Protein 4HZD (pdb70)

Organism: Brucella abortus (strain S19) (NCBI:txid430066)

Secondary structure (DSSP, 8-state):
--GGG--HHHHHHHHHHHHHHHHSGGGHHHHIIIIIT-SSHHHHHHHHHHHHH-BTTB-HHHHHHHHHHHHHH-TTHHHHHHHHHHHHHHH-TT---THHHHHT-HHHHHHHHHHHHHHHHHTT-HHHHHHHHHHHHHHT-EEE-TT-EE-SS-EE-S-TTEEE-TT-EE-SS-EE-TT-EEE--SS-SSS-S-EEPTT-EE-TT-EEESS-EE-TT-EE-TT-EE-S-B-TTEEEETTTTEEEEE----/--HHHHHHHHHHHHHHHH-GGGHHHHIIIIIT-SSHHHHHHHHHHHHH-BTTB-HHHHHHHHHHHHHH-TTHHHHHHHHHHHHHHH-TT---THHHHHH-HHHHHHHHHHHHHHHHHHT-HHHHHHHHHHHHHHT-EEE-TT-EE-SS-EE-S-TTEEE-TT-EE-SS-EE-TT-EEE--SS-SSS-S-EE-TT-EE-TT-EEESS-EE-TT-EE-TT-EE-S-B-TTEEEETTTTEEEEE----

Nearest PDB structures (foldseek):
  4hzd-assembly1_A  TM=1.004E+00  e=2.100E-47  Brucella abortus S19
  1t3d-assembly1_A  TM=9.711E-01  e=1.359E-30  Escherichia coli
  4h7o-assembly1_A  TM=9.841E-01  e=4.444E-30  Vibrio cholerae O1 biovar El Tor str. N16961
  1ssm-assembly1_E  TM=9.783E-01  e=5.264E-30  Haemophilus influenzae
  6wye-assembly1_A-3  TM=9.735E-01  e=5.029E-29  Neisseria gonorrhoeae

CATH classification: 1.10.3130.10 (+1 more: 2.160.10.10)

Solvent-accessible surface area: 21346 Å² total; per-residue (Å²): 147,50,168,140,62,118,22,85,18,21,104,34,0,71,63,40,0,71,113,24,19,170,132,64,97,130,73,11,61,63,2,91,9,4,0,20,59,18,106,28,0,17,61,0,1,2,4,34,0,0,66,66,0,19,70,134,107,32,41,15,17,27,0,29,18,7,0,61,58,4,40,148,58,26,94,103,5,30,117,24,0,46,38,0,0,62,4,7,96,97,79,14,137,76,83,93,80,28,1,7,0,0,1,98,32,48,2,5,0,1,1,0,1,8,34,0,2,35,22,0,38,122,109,57,104,95,120,37,0,97,54,0,37,69,39,7,42,72,54,0,66,0,49,8,35,0,21,0,127,23,15,24,1,1,12,8,22,110,0,66,36,2,62,3,12,56,31,0,28,3,56,54,71,0,12,0,32,66,22,0,30,0,6,31,65,82,175,65,105,46,79,64,14,0,31,0,68,72,21,2,65,0,11,28,21,0,80,0,39,6,79,22,67,0,3,85,11,0,56,3,32,74,36,0,32,1,87,152,68,7,68,120,44,19,24,4,27,34,113,61,20,149,100,111,30,160,24,48,68,153,170,35,83,19,18,98,38,0,62,61,37,0,80,103,22,22,186,120,61,100,130,75,12,60,59,2,96,10,4,0,15,62,20,103,27,0,17,66,0,0,1,4,37,4,1,64,69,1,20,70,134,106,32,41,16,18,26,3,30,14,6,2,57,57,4,40,143,61,46,98,107,9,35,107,22,0,49,43,0,0,62,6,7,95,99,80,15,135,77,92,94,82,33,0,7,1,1,1,99,30,46,3,4,0,0,1,0,2,8,35,2,2,31,23,0,60,129,104,63,104,111,115,35,0,78,55,3,36,68,39,6,40,70,57,0,64,0,48,8,38,0,17,0,114,24,15,24,1,1,12,8,23,115,0,68,37,3,63,4,11,58,27,0,29,2,58,51,73,0,13,1,42,67,23,0,31,0,6,29,85,68,108,44,109,45,83,57,14,0,25,0,63,81,23,2,70,0,10,24,20,0,79,0,40,5,82,24,75,0,3,99,8,0,64,3,34,72,37,0,30,1,92,104,61,3,66,120,41,18,26,1,23,33,114,68,4,130,88,113,30,157,27,40,72,153

B-factor: mean 29.38, std 9.87, range [12.61, 96.13]

Foldseek 3Di:
DPPVVDDVLLVQLLVVLVVVCVVPVVCVVVSCVQRVVDPDLLLSLLQLLLCLLADPVAGSVNSSVLSVVLCVVPVCVNVQLVLLLVLCCVPPPVDPGSNCLSHPQLQSSLVVLLSSLLVCVVVVNNVVSVSSLVSSCVRSVARARSQEAAEGSEAEASAHPHAHDNQEYAYENEYEYHLEYQEEPPPDDDRWGEYEDHQEYEAANEYAYTDEYAAANEYEYHNEDHDHHHHHFFYWYDDDTDTPGGHDGD/DLVLLVQLQVVLVVVCVVPVVCVVVSCVQRVVDPDPQLSLQQLLLCLLADPVHGSVNSSVLSVVLCVVCVCVVVLLVLQLVLCCVPDPPDNGSNCLSHPQLQSSLVVLLVSLLVCVVVVVPVVSVSSLVSSCVRSVARARSQEAAEGSEAEASAHNEHHDNQEYAYYNEYEYHLEYQEADPVDDPNFGEYEDAQEYEAANEYAYTDAYEEHNEYEYHNEDEDHHHYHQFYWYDDDTDTPGGHDGD

InterPro domains:
  IPR001451 Hexapeptide repeat [PF00132] (203-237)
  IPR005881 Serine O-acetyltransferase [TIGR01172] (92-252)
  IPR010493 Serine acetyltransferase, N-terminal [PF06426] (19-123)
  IPR010493 Serine acetyltransferase, N-terminal [SM00971] (19-123)
  IPR011004 Trimeric LpxA-like superfamily [SSF51161] (17-270)
  IPR018357 Hexapeptide transferase, conserved site [PS00101] (212-240)
  IPR042122 Serine acetyltransferase, N-terminal domain superfamily [G3DSA:1.10.3130.10] (1-152)
  IPR045304 Serine acetyltransferase, LbH domain [cd03354] (150-250)
  IPR053376 Serine acetyltransferase [NF041874] (91-255)

Structure (mmCIF, N/CA/C/O backbone):
data_4HZD
#
_entry.id   4HZD
#
_cell.length_a   104.347
_cell.length_b   104.347
_cell.length_c   105.675
_cell.angle_alpha   90.000
_cell.angle_beta   90.000
_cell.angle_gamma   120.000
#
_symmetry.space_group_name_H-M   'H 3'
#
loop_
_entity.id
_entity.type
_entity.pdbx_description
1 polymer 'CysE, serine acetyltransferase'
2 non-polymer 'COENZYME A'
3 non-polymer 'MAGNESIUM ION'
4 non-polymer 'POLYETHYLENE GLYCOL (N=34)'
5 water water
#
loop_
_atom_site.group_PDB
_atom_site.id
_atom_site.type_symbol
_atom_site.label_atom_id
_atom_site.label_alt_id
_atom_site.label_comp_id
_atom_site.label_asym_id
_atom_site.label_entity_id
_atom_site.label_seq_id
_atom_site.pdbx_PDB_ins_code
_atom_site.Cartn_x
_atom_site.Cartn_y
_atom_site.Cartn_z
_atom_site.occupancy
_atom_site.B_iso_or_equiv
_atom_site.auth_seq_id
_atom_site.auth_comp_id
_atom_site.auth_asym_id
_atom_site.auth_atom_id
_atom_site.pdbx_PDB_model_num
ATOM 1 N N . ALA A 1 11 ? -18.661 38.304 14.441 1.00 53.76 11 ALA A N 1
ATOM 2 C CA . ALA A 1 11 ? -19.213 38.807 13.146 1.00 49.48 11 ALA A CA 1
ATOM 3 C C . ALA A 1 11 ? -18.164 39.525 12.281 1.00 47.47 11 ALA A C 1
ATOM 4 O O . ALA A 1 11 ? -18.523 40.355 11.448 1.00 49.81 11 ALA A O 1
ATOM 6 N N . GLY A 1 12 ? -16.881 39.222 12.495 1.00 44.28 12 GLY A N 1
ATOM 7 C CA . GLY A 1 12 ? -15.850 39.427 11.470 1.00 43.24 12 GLY A CA 1
ATOM 8 C C . GLY A 1 12 ? -16.029 38.351 10.407 1.00 41.34 12 GLY A C 1
ATOM 9 O O . GLY A 1 12 ? -16.700 37.343 10.659 1.00 43.39 12 GLY A O 1
ATOM 10 N N . LEU A 1 13 ? -15.435 38.539 9.228 1.00 40.63 13 LEU A N 1
ATOM 11 C CA . LEU A 1 13 ? -15.686 37.640 8.079 1.00 37.96 13 LEU A CA 1
ATOM 12 C C . LEU A 1 13 ? -15.242 36.210 8.324 1.00 39.14 13 LEU A C 1
ATOM 13 O O . LEU A 1 13 ? -15.861 35.274 7.826 1.00 38.07 13 LEU A O 1
ATOM 18 N N . ASP A 1 14 ? -14.201 36.046 9.127 1.00 39.21 14 ASP A N 1
ATOM 19 C CA . ASP A 1 14 ? -13.639 34.725 9.357 1.00 43.28 14 ASP A CA 1
ATOM 20 C C . ASP A 1 14 ? -14.430 33.910 10.385 1.00 40.94 14 ASP A C 1
ATOM 21 O O . ASP A 1 14 ? -14.085 32.777 10.659 1.00 41.86 14 ASP A O 1
ATOM 26 N N . GLN A 1 15 ? -15.502 34.487 10.929 1.00 40.18 15 GLN A N 1
ATOM 27 C CA . GLN A 1 15 ? -16.485 33.712 11.700 1.00 39.48 15 GLN A CA 1
ATOM 28 C C . GLN A 1 15 ? -17.380 32.854 10.790 1.00 36.72 15 GLN A C 1
ATOM 29 O O . GLN A 1 15 ? -18.002 31.915 11.259 1.00 36.66 15 GLN A O 1
ATOM 31 N N . VAL A 1 16 ? -17.444 33.170 9.496 1.00 33.94 16 VAL A N 1
ATOM 32 C CA . VAL A 1 16 ? -18.152 32.319 8.531 1.00 33.80 16 VAL A CA 1
ATOM 33 C C . VAL A 1 16 ? -17.291 31.052 8.247 1.00 33.74 16 VAL A C 1
ATOM 34 O O . VAL A 1 16 ? -16.148 31.141 7.791 1.00 31.42 16 VAL A O 1
ATOM 38 N N . ASP A 1 17 ? -17.839 29.879 8.549 1.00 30.95 17 ASP A N 1
ATOM 39 C CA . ASP A 1 17 ? -17.105 28.619 8.428 1.00 28.15 17 ASP A CA 1
ATOM 40 C C . ASP A 1 17 ? -18.077 27.460 8.219 1.00 27.84 17 ASP A C 1
ATOM 41 O O . ASP A 1 17 ? -18.126 26.559 9.065 1.00 27.59 17 ASP A O 1
ATOM 46 N N . PRO A 1 18 ? -18.845 27.457 7.103 1.00 27.96 18 PRO A N 1
ATOM 47 C CA . PRO A 1 18 ? -19.840 26.393 6.964 1.00 28.35 18 PRO A CA 1
ATOM 48 C C . PRO A 1 18 ? -19.235 24.990 6.916 1.00 26.76 18 PRO A C 1
ATOM 49 O O . PRO A 1 18 ? -19.942 24.022 7.242 1.00 29.42 18 PRO A O 1
ATOM 53 N N . ILE A 1 19 ? -17.960 24.870 6.520 1.00 25.79 19 ILE A N 1
ATOM 54 C CA . ILE A 1 19 ? -17.319 23.548 6.430 1.00 25.32 19 ILE A CA 1
ATOM 55 C C . ILE A 1 19 ? -17.190 22.959 7.835 1.00 25.47 19 ILE A C 1
ATOM 56 O O . ILE A 1 19 ? -17.635 21.846 8.064 1.00 24.85 19 ILE A O 1
ATOM 61 N N . TRP A 1 20 ? -16.625 23.720 8.776 1.00 25.43 20 TRP A N 1
ATOM 62 C CA . TRP A 1 20 ? -16.497 23.257 10.189 1.00 25.25 20 TRP A CA 1
ATOM 63 C C . TRP A 1 20 ? -17.821 22.994 10.852 1.00 25.64 20 TRP A C 1
ATOM 64 O O . TRP A 1 20 ? -17.984 22.010 11.603 1.00 26.63 20 TRP A O 1
ATOM 75 N N . HIS A 1 21 ? -18.788 23.882 10.632 1.00 27.18 21 HIS A N 1
ATOM 76 C CA . HIS A 1 21 ? -20.089 23.694 11.276 1.00 29.31 21 HIS A CA 1
ATOM 77 C C . HIS A 1 21 ? -20.794 22.478 10.761 1.00 26.69 21 HIS A C 1
ATOM 78 O O . HIS A 1 21 ? -21.389 21.741 11.553 1.00 26.51 21 HIS A O 1
ATOM 85 N N . SER A 1 22 ? -20.756 22.233 9.452 1.00 26.52 22 SER A N 1
ATOM 86 C CA . SER A 1 22 ? -21.368 20.994 8.935 1.00 25.53 22 SER A CA 1
ATOM 87 C C . SER A 1 22 ? -20.667 19.765 9.492 1.00 23.39 22 SER A C 1
ATOM 88 O O . SER A 1 22 ? -21.321 18.774 9.813 1.00 25.99 22 SER A O 1
ATOM 91 N N . ILE A 1 23 ? -19.335 19.810 9.566 1.00 23.12 23 ILE A N 1
ATOM 92 C CA . ILE A 1 23 ? -18.594 18.678 10.105 1.00 20.82 23 ILE A CA 1
ATOM 93 C C . ILE A 1 23 ? -18.991 18.412 11.572 1.00 21.11 23 ILE A C 1
ATOM 94 O O . ILE A 1 23 ? -19.201 17.280 11.934 1.00 22.94 23 ILE A O 1
ATOM 99 N N . ARG A 1 24 ? -19.116 19.451 12.387 1.00 21.41 24 ARG A N 1
ATOM 100 C CA . ARG A 1 24 ? -19.552 19.275 13.786 1.00 23.37 24 ARG A CA 1
ATOM 101 C C . ARG A 1 24 ? -20.959 18.623 13.877 1.00 23.34 24 ARG A C 1
ATOM 102 O O . ARG A 1 24 ? -21.177 17.705 14.671 1.00 21.33 24 ARG A O 1
ATOM 110 N N . ALA A 1 25 ? -21.897 19.105 13.060 1.00 23.94 25 ALA A N 1
ATOM 111 C CA . ALA A 1 25 ? -23.252 18.542 13.032 1.00 25.13 25 ALA A CA 1
ATOM 112 C C . ALA A 1 25 ? -23.268 17.066 12.580 1.00 25.83 25 ALA A C 1
ATOM 113 O O . ALA A 1 25 ? -23.961 16.202 13.167 1.00 27.87 25 ALA A O 1
ATOM 115 N N . GLU A 1 26 ? -22.531 16.785 11.512 1.00 27.99 26 GLU A N 1
ATOM 116 C CA . GLU A 1 26 ? -22.413 15.424 10.963 1.00 27.57 26 GLU A CA 1
ATOM 117 C C . GLU A 1 26 ? -21.787 14.470 11.992 1.00 28.15 26 GLU A C 1
ATOM 118 O O . GLU A 1 26 ? -22.187 13.301 12.088 1.00 27.59 26 GLU A O 1
ATOM 124 N N . ALA A 1 27 ? -20.803 14.953 12.761 1.00 25.69 27 ALA A N 1
ATOM 125 C CA . ALA A 1 27 ? -20.146 14.096 13.742 1.00 26.44 27 ALA A CA 1
ATOM 126 C C . ALA A 1 27 ? -21.080 13.790 14.896 1.00 26.34 27 ALA A C 1
ATOM 127 O O . ALA A 1 27 ? -21.106 12.671 15.404 1.00 25.53 27 ALA A O 1
ATOM 129 N N . GLU A 1 28 ? -21.867 14.777 15.309 1.00 29.17 28 GLU A N 1
ATOM 130 C CA . GLU A 1 28 ? -22.757 14.537 16.432 1.00 31.71 28 GLU A CA 1
ATOM 131 C C . GLU A 1 28 ? -23.885 13.574 16.060 1.00 32.85 28 GLU A C 1
ATOM 132 O O . GLU A 1 28 ? -24.259 12.718 16.850 1.00 29.96 28 GLU A O 1
ATOM 138 N N . GLU A 1 29 ? -24.426 13.749 14.854 1.00 32.23 29 GLU A N 1
ATOM 139 C CA . GLU A 1 29 ? -25.506 12.913 14.379 1.00 31.13 29 GLU A CA 1
ATOM 140 C C . GLU A 1 29 ? -25.042 11.461 14.237 1.00 30.59 29 GLU A C 1
ATOM 141 O O . GLU A 1 29 ? -25.786 10.527 14.568 1.00 27.43 29 GLU A O 1
ATOM 147 N N . ALA A 1 30 ? -23.793 11.298 13.785 1.00 27.36 30 ALA A N 1
ATOM 148 C CA . ALA A 1 30 ? -23.159 9.999 13.634 1.00 26.92 30 ALA A CA 1
ATOM 149 C C . ALA A 1 30 ? -23.052 9.287 14.966 1.00 24.97 30 ALA A C 1
ATOM 150 O O . ALA A 1 30 ? -23.241 8.072 15.038 1.00 24.09 30 ALA A O 1
ATOM 152 N N . THR A 1 31 ? -22.730 10.048 16.022 1.00 26.14 31 THR A N 1
ATOM 153 C CA . THR A 1 31 ? -22.548 9.473 17.365 1.00 25.73 31 THR A CA 1
ATOM 154 C C . THR A 1 31 ? -23.844 8.976 17.958 1.00 26.89 31 THR A C 1
ATOM 155 O O . THR A 1 31 ? -23.886 7.883 18.535 1.00 25.62 31 THR A O 1
ATOM 159 N N . ARG A 1 32 ? -24.904 9.769 17.805 1.00 28.19 32 ARG A N 1
ATOM 160 C CA . ARG A 1 32 ? -26.237 9.380 18.263 1.00 29.13 32 ARG A CA 1
ATOM 161 C C . ARG A 1 32 ? -26.671 8.082 17.624 1.00 30.26 32 ARG A C 1
ATOM 162 O O . ARG A 1 32 ? -27.207 7.201 18.286 1.00 30.42 32 ARG A O 1
ATOM 170 N N . ASN A 1 33 ? -26.444 7.991 16.315 1.00 30.91 33 ASN A N 1
ATOM 171 C CA . ASN A 1 33 ? -26.862 6.852 15.516 1.00 31.88 33 ASN A CA 1
ATOM 172 C C . ASN A 1 33 ? -25.997 5.600 15.788 1.00 31.80 33 ASN A C 1
ATOM 173 O O . ASN A 1 33 ? -26.478 4.468 15.677 1.00 29.55 33 ASN A O 1
ATOM 178 N N . ASP A 1 34 ? -24.730 5.795 16.171 1.00 27.45 34 ASP A N 1
ATOM 179 C CA . ASP A 1 34 ? -23.811 4.648 16.386 1.00 26.88 34 ASP A CA 1
ATOM 180 C C . ASP A 1 34 ? -22.892 4.989 17.585 1.00 24.85 34 ASP A C 1
ATOM 181 O O . ASP A 1 34 ? -21.718 5.353 17.390 1.00 25.91 34 ASP A O 1
ATOM 186 N N . PRO A 1 35 ? -23.423 4.919 18.833 1.00 25.83 35 PRO A N 1
ATOM 187 C CA . PRO A 1 35 ? -22.701 5.405 20.038 1.00 23.40 35 PRO A CA 1
ATOM 188 C C . PRO A 1 35 ? -21.354 4.776 20.319 1.00 23.65 35 PRO A C 1
ATOM 189 O O . PRO A 1 35 ? -20.528 5.420 20.944 1.00 22.45 35 PRO A O 1
ATOM 193 N N . VAL A 1 36 ? -21.122 3.522 19.906 1.00 24.40 36 VAL A N 1
ATOM 194 C CA . VAL A 1 36 ? -19.795 2.932 20.079 1.00 23.41 36 VAL A CA 1
ATOM 195 C C . VAL A 1 36 ? -18.658 3.744 19.406 1.00 24.54 36 VAL A C 1
ATOM 196 O O . VAL A 1 36 ? -17.500 3.643 19.810 1.00 21.27 36 VAL A O 1
ATOM 200 N N . LEU A 1 37 ? -19.004 4.520 18.371 1.00 24.11 37 LEU A N 1
ATOM 201 C CA . LEU A 1 37 ? -18.081 5.419 17.697 1.00 23.38 37 LEU A CA 1
ATOM 202 C C . LEU A 1 37 ? -17.883 6.758 18.427 1.00 23.44 37 LEU A C 1
ATOM 203 O O . LEU A 1 37 ? -17.169 7.650 17.937 1.00 22.20 37 LEU A O 1
ATOM 208 N N . GLY A 1 38 ? -18.442 6.879 19.632 1.00 22.88 38 GLY A N 1
ATOM 209 C CA . GLY A 1 38 ? -18.405 8.194 20.354 1.00 21.17 38 GLY A CA 1
ATOM 210 C C . GLY A 1 38 ? -17.019 8.603 20.760 1.00 22.43 38 GLY A C 1
ATOM 211 O O . GLY A 1 38 ? -16.682 9.772 20.640 1.00 24.67 38 GLY A O 1
ATOM 212 N N . ALA A 1 39 ? -16.188 7.648 21.211 1.00 21.19 39 ALA A N 1
ATOM 213 C CA . ALA A 1 39 ? -14.814 8.020 21.572 1.00 21.92 39 ALA A CA 1
ATOM 214 C C . ALA A 1 39 ? -14.090 8.580 20.362 1.00 22.87 39 ALA A C 1
ATOM 215 O O . ALA A 1 39 ? -13.427 9.617 20.449 1.00 25.26 39 ALA A O 1
ATOM 217 N N . PHE A 1 40 ? -14.214 7.893 19.221 1.00 21.97 40 PHE A N 1
ATOM 218 C CA . PHE A 1 40 ? -13.560 8.347 17.978 1.00 21.99 40 PHE A CA 1
ATOM 219 C C . PHE A 1 40 ? -14.010 9.736 17.534 1.00 20.29 40 PHE A C 1
ATOM 220 O O . PHE A 1 40 ? -13.210 10.635 17.268 1.00 19.80 40 PHE A O 1
ATOM 228 N N . LEU A 1 41 ? -15.309 9.909 17.453 1.00 19.74 41 LEU A N 1
ATOM 229 C CA . LEU A 1 41 ? -15.866 11.125 16.920 1.00 21.81 41 LEU A CA 1
ATOM 230 C C . LEU A 1 41 ? -15.780 12.299 17.873 1.00 19.65 41 LEU A C 1
ATOM 231 O O . LEU A 1 41 ? -15.647 13.432 17.416 1.00 20.30 41 LEU A O 1
ATOM 236 N N . TYR A 1 42 ? -15.842 12.060 19.192 1.00 19.56 42 TYR A N 1
ATOM 237 C CA . TYR A 1 42 ? -15.643 13.175 20.141 1.00 19.29 42 TYR A CA 1
ATOM 238 C C . TYR A 1 42 ? -14.196 13.599 20.238 1.00 18.45 42 TYR A C 1
ATOM 239 O O . TYR A 1 42 ? -13.892 14.787 20.251 1.00 19.11 42 TYR A O 1
ATOM 248 N N . ALA A 1 43 ? -13.289 12.611 20.292 1.00 19.70 43 ALA A N 1
ATOM 249 C CA . ALA A 1 43 ? -11.863 12.927 20.459 1.00 19.92 43 ALA A CA 1
ATOM 250 C C . ALA A 1 43 ? -11.314 13.554 19.187 1.00 20.64 43 ALA A C 1
ATOM 251 O O . ALA A 1 43 ? -10.366 14.373 19.234 1.00 21.25 43 ALA A O 1
ATOM 253 N N . THR A 1 44 ? -11.880 13.172 18.038 1.00 21.10 44 THR A N 1
ATOM 254 C CA . THR A 1 44 ? -11.341 13.744 16.812 1.00 22.40 44 THR A CA 1
ATOM 255 C C . THR A 1 44 ? -12.044 15.004 16.286 1.00 22.47 44 THR A C 1
ATOM 256 O O . THR A 1 44 ? -11.388 15.820 15.670 1.00 23.63 44 THR A O 1
ATOM 260 N N . ILE A 1 45 ? -13.353 15.134 16.516 1.00 21.16 45 ILE A N 1
ATOM 261 C CA . ILE A 1 45 ? -14.089 16.304 16.041 1.00 23.99 45 ILE A CA 1
ATOM 262 C C . ILE A 1 45 ? -14.693 17.096 17.215 1.00 23.78 45 ILE A C 1
ATOM 263 O O . ILE A 1 45 ? -14.396 18.270 17.385 1.00 22.54 45 ILE A O 1
ATOM 268 N N . LEU A 1 46 ? -15.590 16.457 17.975 1.00 23.65 46 LEU A N 1
ATOM 269 C CA . LEU A 1 46 ? -16.517 17.227 18.825 1.00 24.35 46 LEU A CA 1
ATOM 270 C C . LEU A 1 46 ? -15.836 17.942 20.008 1.00 23.98 46 LEU A C 1
ATOM 271 O O . LEU A 1 46 ? -16.241 19.028 20.371 1.00 24.67 46 LEU A O 1
ATOM 276 N N . ASN A 1 47 ? -14.784 17.359 20.569 1.00 22.48 47 ASN A N 1
ATOM 277 C CA . ASN A 1 47 ? -14.017 18.037 21.615 1.00 24.59 47 ASN A CA 1
ATOM 278 C C . ASN A 1 47 ? -13.037 19.089 21.068 1.00 25.73 47 ASN A C 1
ATOM 279 O O . ASN A 1 47 ? -12.408 19.778 21.863 1.00 26.33 47 ASN A O 1
ATOM 284 N N . GLN A 1 48 ? -12.851 19.167 19.745 1.00 21.19 48 GLN A N 1
ATOM 285 C CA . GLN A 1 48 ? -11.835 20.058 19.192 1.00 23.53 48 GLN A CA 1
ATOM 286 C C . GLN A 1 48 ? -12.443 21.447 19.051 1.00 21.73 48 GLN A C 1
ATOM 287 O O . GLN A 1 48 ? -13.617 21.578 18.695 1.00 20.50 48 GLN A O 1
ATOM 293 N N . PRO A 1 49 ? -11.668 22.489 19.346 1.00 25.10 49 PRO A N 1
ATOM 294 C CA . PRO A 1 49 ? -12.284 23.814 19.159 1.00 26.54 49 PRO A CA 1
ATOM 295 C C . PRO A 1 49 ? -12.138 24.363 17.731 1.00 28.76 49 PRO A C 1
ATOM 296 O O . PRO A 1 49 ? -12.582 25.490 17.476 1.00 28.68 49 PRO A O 1
ATOM 300 N N . SER A 1 50 ? -11.526 23.597 16.816 1.00 26.94 50 SER A N 1
ATOM 301 C CA . SER A 1 50 ? -11.355 24.092 15.442 1.00 26.94 50 SER A CA 1
ATOM 302 C C . SER A 1 50 ? -11.170 22.951 14.445 1.00 27.77 50 SER A C 1
ATOM 303 O O . SER A 1 50 ? -10.751 21.842 14.810 1.00 26.16 50 SER A O 1
ATOM 306 N N . LEU A 1 51 ? -11.496 23.220 13.184 1.00 25.09 51 LEU A N 1
ATOM 307 C CA . LEU A 1 51 ? -11.266 22.251 12.130 1.00 24.60 51 LEU A CA 1
ATOM 308 C C . LEU A 1 51 ? -9.783 21.932 12.022 1.00 25.08 51 LEU A C 1
ATOM 309 O O . LEU A 1 51 ? -9.421 20.774 11.871 1.00 24.90 51 LEU A O 1
ATOM 314 N N . GLU A 1 52 ? -8.920 22.951 12.146 1.00 24.20 52 GLU A N 1
ATOM 315 C CA . GLU A 1 52 ? -7.467 22.730 12.087 1.00 24.95 52 GLU A CA 1
ATOM 316 C C . GLU A 1 52 ? -7.012 21.708 13.114 1.00 24.84 52 GLU A C 1
ATOM 317 O O . GLU A 1 52 ? -6.223 20.798 12.812 1.00 24.19 52 GLU A O 1
ATOM 323 N N . GLU A 1 53 ? -7.509 21.858 14.330 1.00 24.87 53 GLU A N 1
A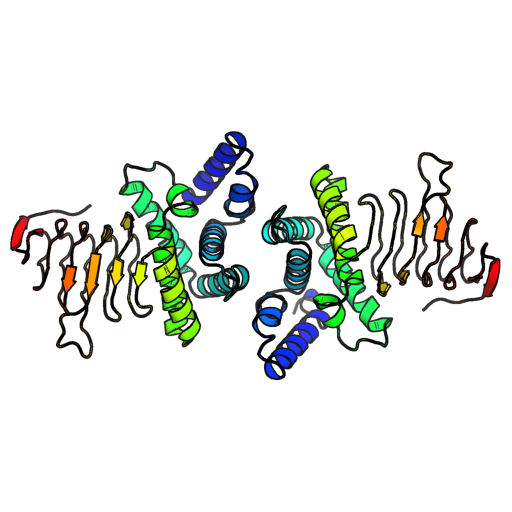TOM 324 C CA . GLU A 1 53 ? -7.169 20.933 15.407 1.00 26.34 53 GLU A CA 1
ATOM 325 C C . GLU A 1 53 ? -7.734 19.529 15.197 1.00 24.37 53 GLU A C 1
ATOM 326 O O . GLU A 1 53 ? -7.045 18.561 15.483 1.00 28.84 53 GLU A O 1
ATOM 332 N N . ALA A 1 54 ? -8.954 19.413 14.670 1.00 23.44 54 ALA A N 1
ATOM 333 C CA . ALA A 1 54 ? -9.482 18.092 14.291 1.00 21.70 54 ALA A CA 1
ATOM 334 C C . ALA A 1 54 ? -8.615 17.345 13.234 1.00 21.73 54 ALA A C 1
ATOM 335 O O . ALA A 1 54 ? -8.395 16.117 13.373 1.00 21.46 54 ALA A O 1
ATOM 337 N N . VAL A 1 55 ? -8.228 18.068 12.169 1.00 21.33 55 VAL A N 1
ATOM 338 C CA . VAL A 1 55 ? -7.427 17.536 11.028 1.00 22.33 55 VAL A CA 1
ATOM 339 C C . VAL A 1 55 ? -6.055 17.139 11.559 1.00 22.49 55 VAL A C 1
ATOM 340 O O . VAL A 1 55 ? -5.603 15.992 11.338 1.00 23.71 55 VAL A O 1
ATOM 344 N N . MET A 1 56 ? -5.417 18.037 12.298 1.00 21.58 56 MET A N 1
ATOM 345 C CA . MET A 1 56 ? -4.104 17.701 12.926 1.00 23.48 56 MET A CA 1
ATOM 346 C C . MET A 1 56 ? -4.186 16.486 13.823 1.00 22.25 56 MET A C 1
ATOM 347 O O . MET A 1 56 ? -3.302 15.610 13.758 1.00 21.05 56 MET A O 1
ATOM 352 N N . HIS A 1 57 ? -5.240 16.423 14.650 1.00 20.75 57 HIS A N 1
ATOM 353 C CA . HIS A 1 57 ? -5.448 15.280 15.517 1.00 21.62 57 HIS A CA 1
ATOM 354 C C . HIS A 1 57 ? -5.678 13.985 14.751 1.00 22.74 57 HIS A C 1
ATOM 355 O O . HIS A 1 57 ? -5.013 12.984 15.024 1.00 22.76 57 HIS A O 1
ATOM 362 N N . ARG A 1 58 ? -6.622 13.977 13.810 1.00 21.85 58 ARG A N 1
ATOM 363 C CA . ARG A 1 58 ? -6.832 12.788 12.968 1.00 20.48 58 ARG A CA 1
ATOM 364 C C . ARG A 1 58 ? -5.538 12.287 12.338 1.00 20.77 58 ARG A C 1
ATOM 365 O O . ARG A 1 58 ? -5.195 11.079 12.431 1.00 20.85 58 ARG A O 1
ATOM 373 N N . ILE A 1 59 ? -4.789 13.207 11.731 1.00 22.18 59 ILE A N 1
ATOM 374 C CA . ILE A 1 59 ? -3.618 12.811 10.987 1.00 22.81 59 ILE A CA 1
ATOM 375 C C . ILE A 1 59 ? -2.524 12.330 11.937 1.00 22.38 59 ILE A C 1
ATOM 376 O O . ILE A 1 59 ? -1.881 11.312 11.669 1.00 21.54 59 ILE A O 1
ATOM 381 N N . ALA A 1 60 ? -2.331 13.058 13.044 1.00 20.77 60 ALA A N 1
ATOM 382 C CA . ALA A 1 60 ? -1.388 12.646 14.064 1.00 21.42 60 ALA A CA 1
ATOM 383 C C . ALA A 1 60 ? -1.650 11.209 14.564 1.00 20.63 60 ALA A C 1
ATOM 384 O O . ALA A 1 60 ? -0.694 10.438 14.698 1.00 20.87 60 ALA A O 1
ATOM 386 N N . GLU A 1 61 ? -2.921 10.858 14.777 1.00 20.04 61 GLU A N 1
ATOM 387 C CA . GLU A 1 61 ? -3.326 9.534 15.288 1.00 21.18 61 GLU A CA 1
ATOM 388 C C . GLU A 1 61 ? -3.078 8.452 14.253 1.00 20.99 61 GLU A C 1
ATOM 389 O O . GLU A 1 61 ? -2.689 7.340 14.602 1.00 20.95 61 GLU A O 1
ATOM 395 N N . ARG A 1 62 ? -3.306 8.768 12.979 1.00 20.42 62 ARG A N 1
ATOM 396 C CA . ARG A 1 62 ? -3.028 7.795 11.920 1.00 20.33 62 ARG A CA 1
ATOM 397 C C . ARG A 1 62 ? -1.523 7.521 11.784 1.00 21.30 62 ARG A C 1
ATOM 398 O O . ARG A 1 62 ? -1.104 6.374 11.615 1.00 22.23 62 ARG A O 1
ATOM 406 N N . LEU A 1 63 ? -0.712 8.561 11.914 1.00 21.79 63 LEU A N 1
ATOM 407 C CA . LEU A 1 63 ? 0.753 8.415 11.724 1.00 22.22 63 LEU A CA 1
ATOM 408 C C . LEU A 1 63 ? 1.458 8.002 13.008 1.00 22.04 63 LEU A C 1
ATOM 409 O O . LEU A 1 63 ? 2.585 7.476 12.966 1.00 23.08 63 LEU A O 1
ATOM 414 N N . GLY A 1 64 ? 0.841 8.278 14.155 1.00 21.85 64 GLY A N 1
ATOM 415 C CA . GLY A 1 64 ? 1.449 7.882 15.448 1.00 20.96 64 GLY A CA 1
ATOM 416 C C . GLY A 1 64 ? 1.975 6.446 15.517 1.00 21.64 64 GLY A C 1
ATOM 417 O O . GLY A 1 64 ? 1.333 5.537 15.000 1.00 19.99 64 GLY A O 1
ATOM 418 N N . HIS A 1 65 ? 3.138 6.260 16.154 1.00 21.76 65 HIS A N 1
ATOM 419 C CA . HIS A 1 65 ? 3.825 4.962 16.304 1.00 22.83 65 HIS A CA 1
ATOM 420 C C . HIS A 1 65 ? 4.703 4.996 17.548 1.00 23.78 65 HIS A C 1
ATOM 421 O O . HIS A 1 65 ? 5.147 6.065 17.935 1.00 23.04 65 HIS A O 1
ATOM 428 N N . PRO A 1 66 ? 4.991 3.828 18.184 1.00 25.53 66 PRO A N 1
ATOM 429 C CA . PRO A 1 66 ? 5.937 3.899 19.303 1.00 25.26 66 PRO A CA 1
ATOM 430 C C . PRO A 1 66 ? 7.219 4.692 18.940 1.00 26.20 66 PRO A C 1
ATOM 431 O O . PRO A 1 66 ? 7.809 5.348 19.805 1.00 24.82 66 PRO A O 1
ATOM 435 N N . ASP A 1 67 ? 7.618 4.685 17.665 1.00 26.13 67 ASP A N 1
ATOM 436 C CA . ASP A 1 67 ? 8.841 5.384 17.243 1.00 25.49 67 ASP A CA 1
ATOM 437 C C . ASP A 1 67 ? 8.784 6.899 17.405 1.00 24.51 67 ASP A C 1
ATOM 438 O O . ASP A 1 67 ? 9.766 7.504 17.788 1.00 23.01 67 ASP A O 1
ATOM 443 N N . VAL A 1 68 ? 7.651 7.502 17.058 1.00 21.90 68 VAL A N 1
ATOM 444 C CA . VAL A 1 68 ? 7.423 8.942 17.258 1.00 22.57 68 VAL A CA 1
ATOM 445 C C . VAL A 1 68 ? 5.912 9.079 17.522 1.00 24.07 68 VAL A C 1
ATOM 446 O O . VAL A 1 68 ? 5.095 8.752 16.644 1.00 22.59 68 VAL A O 1
ATOM 450 N N . SER A 1 69 ? 5.544 9.515 18.730 1.00 21.96 69 SER A N 1
ATOM 451 C CA . SER A 1 69 ? 4.135 9.490 19.146 1.00 20.46 69 SER A CA 1
ATOM 452 C C . SER A 1 69 ? 3.224 10.428 18.342 1.00 19.97 69 SER A C 1
ATOM 453 O O . SER A 1 69 ? 3.664 11.432 17.829 1.00 21.35 69 SER A O 1
ATOM 456 N N . ALA A 1 70 ? 1.940 10.095 18.277 1.00 18.48 70 ALA A N 1
ATOM 457 C CA . ALA A 1 70 ? 0.937 11.023 17.795 1.00 19.10 70 ALA A CA 1
ATOM 458 C C . ALA A 1 70 ? 1.104 12.376 18.423 1.00 18.99 70 ALA A C 1
ATOM 459 O O . ALA A 1 70 ? 1.008 13.351 17.721 1.00 20.62 70 ALA A O 1
ATOM 461 N N . ASP A 1 71 ? 1.383 12.455 19.732 1.00 19.68 71 ASP A N 1
ATOM 462 C CA . ASP A 1 71 ? 1.537 13.750 20.390 1.00 20.16 71 ASP A CA 1
ATOM 463 C C . ASP A 1 71 ? 2.621 14.636 19.819 1.00 20.41 71 ASP A C 1
ATOM 464 O O . ASP A 1 71 ? 2.423 15.846 19.631 1.00 20.29 71 ASP A O 1
ATOM 469 N N . ILE A 1 72 ? 3.795 14.065 19.603 1.00 19.81 72 ILE A N 1
ATOM 470 C CA . ILE A 1 72 ? 4.891 14.802 19.000 1.00 20.49 72 ILE A CA 1
ATOM 471 C C . ILE A 1 72 ? 4.501 15.278 17.617 1.00 19.96 72 ILE A C 1
ATOM 472 O O . ILE A 1 72 ? 4.745 16.451 17.254 1.00 19.91 72 ILE A O 1
ATOM 477 N N . LEU A 1 73 ? 3.846 14.398 16.861 1.00 20.33 73 LEU A N 1
ATOM 478 C CA . LEU A 1 73 ? 3.362 14.785 15.516 1.00 20.76 73 LEU A CA 1
ATOM 479 C C . LEU A 1 73 ? 2.328 15.919 15.607 1.00 19.88 73 LEU A C 1
ATOM 480 O O . LEU A 1 73 ? 2.398 16.869 14.844 1.00 20.06 73 LEU A O 1
ATOM 485 N N . ARG A 1 74 ? 1.368 15.808 16.522 1.00 22.24 74 ARG A N 1
ATOM 486 C CA . ARG A 1 74 ? 0.331 16.838 16.678 1.00 24.22 74 ARG A CA 1
ATOM 487 C C . ARG A 1 74 ? 0.899 18.202 17.119 1.00 24.74 74 ARG A C 1
ATOM 488 O O . ARG A 1 74 ? 0.468 19.251 16.603 1.00 25.64 74 ARG A O 1
ATOM 496 N N . GLN A 1 75 ? 1.839 18.184 18.067 1.00 23.90 75 GLN A N 1
ATOM 497 C CA . GLN A 1 75 ? 2.538 19.384 18.522 1.00 23.39 75 GLN A CA 1
ATOM 498 C C . GLN A 1 75 ? 3.355 20.043 17.389 1.00 24.85 75 GLN A C 1
ATOM 499 O O . GLN A 1 75 ? 3.439 21.277 17.310 1.00 21.49 75 GLN A O 1
ATOM 505 N N . THR A 1 76 ? 3.983 19.211 16.547 1.00 21.69 76 THR A N 1
ATOM 506 C CA . THR A 1 76 ? 4.718 19.690 15.384 1.00 23.45 76 THR A CA 1
ATOM 507 C C . THR A 1 76 ? 3.766 20.304 14.321 1.00 23.07 76 THR A C 1
ATOM 508 O O . THR A 1 76 ? 3.998 21.424 13.873 1.00 25.37 76 THR A O 1
ATOM 512 N N . PHE A 1 77 ? 2.705 19.587 13.930 1.00 22.56 77 PHE A N 1
ATOM 513 C CA . PHE A 1 77 ? 1.570 20.212 13.216 1.00 23.81 77 PHE A CA 1
ATOM 514 C C . PHE A 1 77 ? 1.129 21.589 13.757 1.00 24.81 77 PHE A C 1
ATOM 515 O O . PHE A 1 77 ? 0.993 22.531 12.979 1.00 23.99 77 PHE A O 1
ATOM 523 N N . ASP A 1 78 ? 0.905 21.708 15.074 1.00 25.34 78 ASP A N 1
ATOM 524 C CA . ASP A 1 78 ? 0.575 22.995 15.712 1.00 28.09 78 ASP A CA 1
ATOM 525 C C . ASP A 1 78 ? 1.594 24.092 15.357 1.00 26.25 78 ASP A C 1
ATOM 526 O O . ASP A 1 78 ? 1.204 25.216 15.094 1.00 24.63 78 ASP A O 1
ATOM 531 N N . THR A 1 79 ? 2.890 23.764 15.427 1.00 23.52 79 THR A N 1
ATOM 532 C CA . THR A 1 79 ? 3.993 24.663 15.078 1.00 25.14 79 THR A CA 1
ATOM 533 C C . THR A 1 79 ? 3.906 25.116 13.588 1.00 26.69 79 THR A C 1
ATOM 534 O O . THR A 1 79 ? 4.036 26.318 13.281 1.00 25.75 79 THR A O 1
ATOM 538 N N . MET A 1 80 ? 3.648 24.153 12.687 1.00 23.77 80 MET A N 1
ATOM 539 C CA . MET A 1 80 ? 3.429 24.449 11.267 1.00 24.68 80 MET A CA 1
ATOM 540 C C . MET A 1 80 ? 2.260 25.445 11.048 1.00 23.21 80 MET A C 1
ATOM 541 O O . MET A 1 80 ? 2.426 26.446 10.374 1.00 22.51 80 MET A O 1
ATOM 546 N N . LEU A 1 81 ? 1.109 25.203 11.662 1.00 23.37 81 LEU A N 1
ATOM 547 C CA . LEU A 1 81 ? -0.032 26.118 11.516 1.00 25.84 81 LEU A CA 1
ATOM 548 C C . LEU A 1 81 ? 0.289 27.535 12.015 1.00 28.04 81 LEU A C 1
ATOM 549 O O . LEU A 1 81 ? -0.035 28.533 11.364 1.00 28.23 81 LEU A O 1
ATOM 554 N N . GLU A 1 82 ? 0.947 27.618 13.166 1.00 27.95 82 GLU A N 1
ATOM 555 C CA . GLU A 1 82 ? 1.353 28.899 13.731 1.00 32.29 82 GLU A CA 1
ATOM 556 C C . GLU A 1 82 ? 2.271 29.656 12.784 1.00 32.20 82 GLU A C 1
ATOM 557 O O . GLU A 1 82 ? 2.092 30.852 12.605 1.00 31.72 82 GLU A O 1
ATOM 563 N N . ALA A 1 83 ? 3.232 28.966 12.167 1.00 30.46 83 ALA A N 1
ATOM 564 C CA . ALA A 1 83 ? 4.118 29.571 11.176 1.00 29.18 83 ALA A CA 1
ATOM 565 C C . ALA A 1 83 ? 3.463 29.756 9.792 1.00 27.74 83 ALA A C 1
ATOM 566 O O . ALA A 1 83 ? 3.928 30.565 9.024 1.00 27.45 83 ALA A O 1
ATOM 568 N N . ASN A 1 84 ? 2.422 28.981 9.472 1.00 26.36 84 ASN A N 1
ATOM 569 C CA . ASN A 1 84 ? 1.774 29.025 8.129 1.00 27.62 84 ASN A CA 1
ATOM 570 C C . ASN A 1 84 ? 0.278 29.173 8.235 1.00 27.82 84 ASN A C 1
ATOM 571 O O . ASN A 1 84 ? -0.462 28.196 8.009 1.00 27.00 84 ASN A O 1
ATOM 576 N N . PRO A 1 85 ? -0.182 30.395 8.594 1.00 26.25 85 PRO A N 1
ATOM 577 C CA . PRO A 1 85 ? -1.605 30.671 8.789 1.00 27.35 85 PRO A CA 1
ATOM 578 C C . PRO A 1 85 ? -2.473 30.352 7.582 1.00 26.26 85 PRO A C 1
ATOM 579 O O . PRO A 1 85 ? -3.665 30.072 7.744 1.00 26.84 85 PRO A O 1
ATOM 583 N N . GLU A 1 86 ? -1.902 30.412 6.385 1.00 25.18 86 GLU A N 1
ATOM 584 C CA . GLU A 1 86 ? -2.645 30.104 5.160 1.00 25.92 86 GLU A CA 1
ATOM 585 C C . GLU A 1 86 ? -3.117 28.635 5.133 1.00 24.58 86 GLU A C 1
ATOM 586 O O . GLU A 1 86 ? -4.011 28.282 4.365 1.00 27.28 86 GLU A O 1
ATOM 592 N N . TRP A 1 87 ? -2.535 27.787 5.973 1.00 23.59 87 TRP A N 1
ATOM 593 C CA . TRP A 1 87 ? -2.956 26.371 5.998 1.00 24.71 87 TRP A CA 1
ATOM 594 C C . TRP A 1 87 ? -4.436 26.199 6.323 1.00 25.11 87 TRP A C 1
ATOM 595 O O . TRP A 1 87 ? -5.083 25.313 5.803 1.00 26.32 87 TRP A O 1
ATOM 606 N N . SER A 1 88 ? -4.981 27.073 7.163 1.00 26.36 88 SER A N 1
ATOM 607 C CA . SER A 1 88 ? -6.423 27.125 7.434 1.00 26.74 88 SER A CA 1
ATOM 608 C C . SER A 1 88 ? -7.289 27.211 6.187 1.00 25.94 88 SER A C 1
ATOM 609 O O . SER A 1 88 ? -8.278 26.507 6.075 1.00 25.42 88 SER A O 1
ATOM 612 N N . HIS A 1 89 ? -6.941 28.091 5.255 1.00 26.37 89 HIS A N 1
ATOM 613 C CA . HIS A 1 89 ? -7.661 28.164 3.977 1.00 27.19 89 HIS A CA 1
ATOM 614 C C . HIS A 1 89 ? -7.330 26.994 3.038 1.00 25.60 89 HIS A C 1
ATOM 615 O O . HIS A 1 89 ? -8.241 26.429 2.394 1.00 25.35 89 HIS A O 1
ATOM 622 N N . VAL A 1 90 ? -6.039 26.627 2.963 1.00 24.22 90 VAL A N 1
ATOM 623 C CA . VAL A 1 90 ? -5.595 25.535 2.083 1.00 23.29 90 VAL A CA 1
ATOM 624 C C . VAL A 1 90 ? -6.360 24.247 2.426 1.00 23.74 90 VAL A C 1
ATOM 625 O O . VAL A 1 90 ? -6.904 23.589 1.525 1.00 24.29 90 VAL A O 1
ATOM 629 N N . LEU A 1 91 ? -6.457 23.899 3.712 1.00 22.73 91 LEU A N 1
ATOM 630 C CA . LEU A 1 91 ? -7.083 22.606 4.074 1.00 24.30 91 LEU A CA 1
ATOM 631 C C . LEU A 1 91 ? -8.597 22.610 3.745 1.00 22.23 91 LEU A C 1
ATOM 632 O O . LEU A 1 91 ? -9.169 21.586 3.377 1.00 24.51 91 LEU A O 1
ATOM 637 N N . ARG A 1 92 ? -9.232 23.761 3.917 1.00 23.20 92 ARG A N 1
ATOM 638 C CA . ARG A 1 92 ? -10.631 23.988 3.538 1.00 22.12 92 ARG A CA 1
ATOM 639 C C . ARG A 1 92 ? -10.882 23.888 2.017 1.00 22.32 92 ARG A C 1
ATOM 640 O O . ARG A 1 92 ? -11.897 23.316 1.584 1.00 22.79 92 ARG A O 1
ATOM 648 N N . VAL A 1 93 ? -9.982 24.440 1.214 1.00 23.41 93 VAL A N 1
ATOM 649 C CA . VAL A 1 93 ? -10.091 24.260 -0.247 1.00 24.95 93 VAL A CA 1
ATOM 650 C C . VAL A 1 93 ? -9.840 22.781 -0.640 1.00 25.17 93 VAL A C 1
ATOM 651 O O . VAL A 1 93 ? -10.510 22.245 -1.533 1.00 23.87 93 VAL A O 1
ATOM 655 N N . ASP A 1 94 ? -8.914 22.115 0.056 1.00 23.97 94 ASP A N 1
ATOM 656 C CA . ASP A 1 94 ? -8.657 20.687 -0.198 1.00 23.37 94 ASP A CA 1
ATOM 657 C C . ASP A 1 94 ? -9.875 19.831 0.150 1.00 23.96 94 ASP A C 1
ATOM 658 O O . ASP A 1 94 ? -10.203 18.873 -0.561 1.00 25.45 94 ASP A O 1
ATOM 663 N N . ILE A 1 95 ? -10.543 20.171 1.255 1.00 26.45 95 ILE A N 1
ATOM 664 C CA . ILE A 1 95 ? -11.786 19.511 1.659 1.00 22.82 95 ILE A CA 1
ATOM 665 C C . ILE A 1 95 ? -12.905 19.777 0.635 1.00 25.07 95 ILE A C 1
ATOM 666 O O . ILE A 1 95 ? -13.616 18.849 0.204 1.00 21.69 95 ILE A O 1
ATOM 671 N N . GLN A 1 96 ? -13.039 21.050 0.251 1.00 23.72 96 GLN A N 1
ATOM 672 C CA . GLN A 1 96 ? -13.979 21.452 -0.792 1.00 27.43 96 GLN A CA 1
ATOM 673 C C . GLN A 1 96 ? -13.731 20.754 -2.143 1.00 27.08 96 GLN A C 1
ATOM 674 O O . GLN A 1 96 ? -14.694 20.390 -2.810 1.00 26.16 96 GLN A O 1
ATOM 680 N N . ALA A 1 97 ? -12.466 20.487 -2.497 1.00 25.46 97 ALA A N 1
ATOM 681 C CA . ALA A 1 97 ? -12.144 19.695 -3.690 1.00 27.02 97 ALA A CA 1
ATOM 682 C C . ALA A 1 97 ? -12.771 18.304 -3.670 1.00 27.45 97 ALA A C 1
ATOM 683 O O . ALA A 1 97 ? -13.335 17.850 -4.679 1.00 25.11 97 ALA A O 1
ATOM 685 N N . VAL A 1 98 ? -12.646 17.612 -2.539 1.00 25.31 98 VAL A N 1
ATOM 686 C CA . VAL A 1 98 ? -13.231 16.273 -2.433 1.00 27.30 98 VAL A CA 1
ATOM 687 C C . VAL A 1 98 ? -14.737 16.380 -2.568 1.00 26.06 98 VAL A C 1
ATOM 688 O O . VAL A 1 98 ? -15.360 15.606 -3.289 1.00 27.30 98 VAL A O 1
ATOM 692 N N . TYR A 1 99 ? -15.310 17.323 -1.834 1.00 24.77 99 TYR A N 1
ATOM 693 C CA . TYR A 1 99 ? -16.755 17.476 -1.778 1.00 29.08 99 TYR A CA 1
ATOM 694 C C . TYR A 1 99 ? -17.287 17.718 -3.202 1.00 28.74 99 TYR A C 1
ATOM 695 O O . TYR A 1 99 ? -18.252 17.079 -3.611 1.00 28.09 99 TYR A O 1
ATOM 704 N N . ASP A 1 100 ? -16.611 18.595 -3.946 1.00 28.64 100 ASP A N 1
ATOM 705 C CA . ASP A 1 100 ? -17.004 18.956 -5.326 1.00 29.87 100 ASP A CA 1
ATOM 706 C C . ASP A 1 100 ? -16.715 17.911 -6.389 1.00 31.37 100 ASP A C 1
ATOM 707 O O . ASP A 1 100 ? -17.425 17.858 -7.389 1.00 31.91 100 ASP A O 1
ATOM 712 N N . ARG A 1 101 ? -15.681 17.089 -6.184 1.00 28.11 101 ARG A N 1
ATOM 713 C CA . ARG A 1 101 ? -15.156 16.230 -7.247 1.00 26.66 101 ARG A CA 1
ATOM 714 C C . ARG A 1 101 ? -15.434 14.727 -7.059 1.00 28.62 101 ARG A C 1
ATOM 715 O O . ARG A 1 101 ? -15.316 14.007 -8.008 1.00 28.08 101 ARG A O 1
ATOM 723 N N . ASP A 1 102 ? -15.799 14.262 -5.853 1.00 28.87 102 ASP A N 1
ATOM 724 C CA . ASP A 1 102 ? -16.097 12.824 -5.635 1.00 29.76 102 ASP A CA 1
ATOM 725 C C . ASP A 1 102 ? -17.570 12.515 -5.343 1.00 32.59 102 ASP A C 1
ATOM 726 O O . ASP A 1 102 ? -18.053 12.835 -4.253 1.00 34.14 102 ASP A O 1
ATOM 731 N N . PRO A 1 103 ? -18.259 11.810 -6.266 1.00 35.71 103 PRO A N 1
ATOM 732 C CA . PRO A 1 103 ? -19.677 11.458 -6.042 1.00 36.60 103 PRO A CA 1
ATOM 733 C C . PRO A 1 103 ? -19.902 10.404 -4.929 1.00 39.09 103 PRO A C 1
ATOM 734 O O . PRO A 1 103 ? -21.017 10.302 -4.383 1.00 35.44 103 PRO A O 1
ATOM 738 N N . ALA A 1 104 ? -18.846 9.661 -4.592 1.00 35.98 104 ALA A N 1
ATOM 739 C CA . ALA A 1 104 ? -18.933 8.522 -3.691 1.00 37.37 104 ALA A CA 1
ATOM 740 C C . ALA A 1 104 ? -19.157 8.905 -2.228 1.00 38.31 104 ALA A C 1
ATOM 741 O O . ALA A 1 104 ? -19.494 8.049 -1.425 1.00 44.15 104 ALA A O 1
ATOM 743 N N . TYR A 1 105 ? -18.925 10.178 -1.890 1.00 39.68 105 TYR A N 1
ATOM 744 C CA . TYR A 1 105 ? -19.024 10.685 -0.508 1.00 39.54 105 TYR A CA 1
ATOM 745 C C . TYR A 1 105 ? -19.870 11.940 -0.489 1.00 38.65 105 TYR A C 1
ATOM 746 O O . TYR A 1 105 ? -19.700 12.792 -1.356 1.00 36.83 105 TYR A O 1
ATOM 755 N N . SER A 1 106 ? -20.778 12.052 0.489 1.00 38.83 106 SER A N 1
ATOM 756 C CA . SER A 1 106 ? -21.673 13.228 0.571 1.00 40.43 106 SER A CA 1
ATOM 757 C C . SER A 1 106 ? -21.335 14.262 1.650 1.00 41.26 106 SER A C 1
ATOM 758 O O . SER A 1 106 ? -22.089 15.216 1.825 1.00 39.86 106 SER A O 1
ATOM 761 N N . ARG A 1 107 ? -20.217 14.106 2.366 1.00 34.80 107 ARG A N 1
ATOM 762 C CA . ARG A 1 107 ? -20.019 14.960 3.550 1.00 30.56 107 ARG A CA 1
ATOM 763 C C . ARG A 1 107 ? -18.624 15.596 3.629 1.00 27.24 107 ARG A C 1
ATOM 764 O O . ARG A 1 107 ? -17.630 14.961 3.289 1.00 23.76 107 ARG A O 1
ATOM 772 N N . PHE A 1 108 ? -18.560 16.859 4.065 1.00 26.50 108 PHE A N 1
ATOM 773 C CA . PHE A 1 108 ? -17.291 17.513 4.378 1.00 24.93 108 PHE A CA 1
ATOM 774 C C . PHE A 1 108 ? -16.458 16.688 5.378 1.00 24.25 108 PHE A C 1
ATOM 775 O O . PHE A 1 108 ? -15.205 16.709 5.365 1.00 22.11 108 PHE A O 1
ATOM 783 N N . MET A 1 109 ? -17.155 15.940 6.227 1.00 22.74 109 MET A N 1
ATOM 784 C CA . MET A 1 109 ? -16.488 15.114 7.263 1.00 26.14 109 MET A CA 1
ATOM 785 C C . MET A 1 109 ? -15.743 13.901 6.667 1.00 25.57 109 MET A C 1
ATOM 786 O O . MET A 1 109 ? -14.786 13.395 7.280 1.00 25.02 109 MET A O 1
ATOM 791 N N . ASP A 1 110 ? -16.171 13.445 5.478 1.00 25.88 110 ASP A N 1
ATOM 792 C CA . ASP A 1 110 ? -15.601 12.227 4.873 1.00 24.74 110 ASP A CA 1
ATOM 793 C C . ASP A 1 110 ? -14.085 12.335 4.639 1.00 22.64 110 ASP A C 1
ATOM 794 O O . ASP A 1 110 ? -13.355 11.458 5.076 1.00 24.02 110 ASP A O 1
ATOM 799 N N . PRO A 1 111 ? -13.597 13.398 3.954 1.00 21.79 111 PRO A N 1
ATOM 800 C CA . PRO A 1 111 ? -12.111 13.485 3.877 1.00 21.40 111 PRO A CA 1
ATOM 801 C C . PRO A 1 111 ? -11.389 13.649 5.237 1.00 21.82 111 PRO A C 1
ATOM 802 O O . PRO A 1 111 ? -10.304 13.055 5.456 1.00 22.15 111 PRO A O 1
ATOM 806 N N . VAL A 1 112 ? -11.962 14.465 6.113 1.00 20.90 112 VAL A N 1
ATOM 807 C CA . VAL A 1 112 ? -11.347 14.731 7.404 1.00 23.23 112 VAL A CA 1
ATOM 808 C C . VAL A 1 112 ? -11.122 13.425 8.165 1.00 23.17 112 VAL A C 1
ATOM 809 O O . VAL A 1 112 ? -10.013 13.168 8.688 1.00 21.26 112 VAL A O 1
ATOM 813 N N . LEU A 1 113 ? -12.117 12.546 8.163 1.00 21.60 113 LEU A N 1
ATOM 814 C CA . LEU A 1 113 ? -11.938 11.326 8.981 1.00 22.19 113 LEU A CA 1
ATOM 815 C C . LEU A 1 113 ? -11.332 10.147 8.248 1.00 23.00 113 LEU A C 1
ATOM 816 O O . LEU A 1 113 ? -10.638 9.355 8.865 1.00 23.15 113 LEU A O 1
ATOM 821 N N . TYR A 1 114 ? -11.632 10.018 6.945 1.00 22.09 114 TYR A N 1
ATOM 822 C CA . TYR A 1 114 ? -11.504 8.716 6.262 1.00 21.84 114 TYR A CA 1
ATOM 823 C C . TYR A 1 114 ? -10.494 8.645 5.111 1.00 21.22 114 TYR A C 1
ATOM 824 O O . TYR A 1 114 ? -9.793 7.632 4.934 1.00 20.55 114 TYR A O 1
ATOM 833 N N . LEU A 1 115 ? -10.386 9.723 4.345 1.00 21.21 115 LEU A N 1
ATOM 834 C CA . LEU A 1 115 ? -9.726 9.585 3.057 1.00 22.06 115 LEU A CA 1
ATOM 835 C C . LEU A 1 115 ? -8.224 9.834 3.134 1.00 19.89 115 LEU A C 1
ATOM 836 O O . LEU A 1 115 ? -7.757 10.957 3.386 1.00 17.88 115 LEU A O 1
ATOM 841 N N . LYS A 1 116 ? -7.474 8.755 2.945 1.00 18.85 116 LYS A N 1
ATOM 842 C CA . LYS A 1 116 ? -6.020 8.804 3.125 1.00 19.04 116 LYS A CA 1
ATOM 843 C C . LYS A 1 116 ? -5.341 9.748 2.139 1.00 20.26 116 LYS A C 1
ATOM 844 O O . LYS A 1 116 ? -4.316 10.328 2.457 1.00 21.40 116 LYS A O 1
ATOM 850 N N . GLY A 1 117 ? -5.948 9.986 0.964 1.00 20.93 117 GLY A N 1
ATOM 851 C CA . GLY A 1 117 ? -5.395 11.000 0.049 1.00 22.96 117 GLY A CA 1
ATOM 852 C C . GLY A 1 117 ? -5.353 12.385 0.698 1.00 22.19 117 GLY A C 1
ATOM 853 O O . GLY A 1 117 ? -4.324 13.079 0.660 1.00 20.72 117 GLY A O 1
ATOM 854 N N . PHE A 1 118 ? -6.459 12.780 1.324 1.00 21.95 118 PHE A N 1
ATOM 855 C CA . PHE A 1 118 ? -6.517 14.066 2.018 1.00 19.94 118 PHE A CA 1
ATOM 856 C C . PHE A 1 118 ? -5.510 14.081 3.200 1.00 20.25 118 PHE A C 1
ATOM 857 O O . PHE A 1 118 ? -4.791 15.063 3.398 1.00 18.98 118 PHE A O 1
ATOM 865 N N . HIS A 1 119 ? -5.428 12.986 3.962 1.00 19.48 119 HIS A N 1
ATOM 866 C CA . HIS A 1 119 ? -4.469 12.909 5.071 1.00 19.44 119 HIS A CA 1
ATOM 867 C C . HIS A 1 119 ? -3.046 13.000 4.542 1.00 20.09 119 HIS A C 1
ATOM 868 O O . HIS A 1 119 ? -2.196 13.702 5.122 1.00 21.31 119 HIS A O 1
ATOM 875 N N . ALA A 1 120 ? -2.763 12.330 3.418 1.00 21.12 120 ALA A N 1
ATOM 876 C CA . ALA A 1 120 ? -1.416 12.448 2.830 1.00 19.18 120 ALA A CA 1
ATOM 877 C C . ALA A 1 120 ? -1.069 13.863 2.400 1.00 20.20 120 ALA A C 1
ATOM 878 O O . ALA A 1 120 ? 0.081 14.278 2.483 1.00 22.03 120 ALA A O 1
ATOM 880 N N . ILE A 1 121 ? -2.023 14.583 1.842 1.00 21.23 121 ILE A N 1
ATOM 881 C CA . ILE A 1 121 ? -1.690 15.908 1.334 1.00 21.77 121 ILE A CA 1
ATOM 882 C C . ILE A 1 121 ? -1.190 16.811 2.468 1.00 20.83 121 ILE A C 1
ATOM 883 O O . ILE A 1 121 ? -0.153 17.495 2.338 1.00 20.75 121 ILE A O 1
ATOM 888 N N . GLN A 1 122 ? -1.929 16.816 3.571 1.00 22.47 122 GLN A N 1
ATOM 889 C CA . GLN A 1 122 ? -1.573 17.675 4.718 1.00 20.79 122 GLN A CA 1
ATOM 890 C C . GLN A 1 122 ? -0.296 17.184 5.393 1.00 19.69 122 GLN A C 1
ATOM 891 O O . GLN A 1 122 ? 0.525 17.983 5.863 1.00 20.09 122 GLN A O 1
ATOM 897 N N . THR A 1 123 ? -0.093 15.873 5.395 1.00 18.25 123 THR A N 1
ATOM 898 C CA . THR A 1 123 ? 1.160 15.307 5.910 1.00 19.06 123 THR A CA 1
ATOM 899 C C . THR A 1 123 ? 2.313 15.808 5.066 1.00 19.39 123 THR A C 1
ATOM 900 O O . THR A 1 123 ? 3.306 16.261 5.618 1.00 20.55 123 THR A O 1
ATOM 904 N N . HIS A 1 124 ? 2.152 15.848 3.727 1.00 19.80 124 HIS A N 1
ATOM 905 C CA . HIS A 1 124 ? 3.194 16.453 2.912 1.00 20.04 124 HIS A CA 1
ATOM 906 C C . HIS A 1 124 ? 3.441 17.913 3.222 1.00 19.60 124 HIS A C 1
ATOM 907 O O . HIS A 1 124 ? 4.590 18.352 3.282 1.00 18.29 124 HIS A O 1
ATOM 914 N N . ARG A 1 125 ? 2.371 18.684 3.366 1.00 18.03 125 ARG A N 1
ATOM 915 C CA . ARG A 1 125 ? 2.503 20.097 3.718 1.00 19.71 125 ARG A CA 1
ATOM 916 C C . ARG A 1 125 ? 3.360 20.257 4.994 1.00 19.53 125 ARG A C 1
ATOM 917 O O . ARG A 1 125 ? 4.236 21.114 5.064 1.00 22.28 125 ARG A O 1
ATOM 925 N N . LEU A 1 126 ? 3.102 19.422 5.995 1.00 19.51 126 LEU A N 1
ATOM 926 C CA . LEU A 1 126 ? 3.904 19.432 7.229 1.00 20.29 126 LEU A CA 1
ATOM 927 C C . LEU A 1 126 ? 5.360 19.107 6.928 1.00 20.34 126 LEU A C 1
ATOM 928 O O . LEU A 1 126 ? 6.255 19.861 7.302 1.00 21.35 126 LEU A O 1
ATOM 933 N N . ALA A 1 127 ? 5.584 17.971 6.277 1.00 21.57 127 ALA A N 1
ATOM 934 C CA . ALA A 1 127 ? 6.934 17.532 5.900 1.00 21.68 127 ALA A CA 1
ATOM 935 C C . ALA A 1 127 ? 7.715 18.585 5.093 1.00 22.30 127 ALA A C 1
ATOM 936 O O . ALA A 1 127 ? 8.930 18.777 5.276 1.00 22.11 127 ALA A O 1
ATOM 938 N N . HIS A 1 128 ? 7.016 19.253 4.190 1.00 24.01 128 HIS A N 1
ATOM 939 C CA . HIS A 1 128 ? 7.614 20.247 3.278 1.00 25.19 128 HIS A CA 1
ATOM 940 C C . HIS A 1 128 ? 8.126 21.450 4.066 1.00 22.88 128 HIS A C 1
ATOM 941 O O . HIS A 1 128 ? 9.252 21.908 3.877 1.00 21.93 128 HIS A O 1
ATOM 948 N N . TRP A 1 129 ? 7.279 21.967 4.939 1.00 24.14 129 TRP A N 1
ATOM 949 C CA . TRP A 1 129 ? 7.670 23.034 5.856 1.00 24.59 129 TRP A CA 1
ATOM 950 C C . TRP A 1 129 ? 8.905 22.662 6.718 1.00 25.72 129 TRP A C 1
ATOM 951 O O . TRP A 1 129 ? 9.906 23.433 6.813 1.00 21.84 129 TRP A O 1
ATOM 962 N N . LEU A 1 130 ? 8.838 21.486 7.364 1.00 23.24 130 LEU A N 1
ATOM 963 C CA . LEU A 1 130 ? 9.955 20.971 8.179 1.00 23.80 130 LEU A CA 1
ATOM 964 C C . LEU A 1 130 ? 11.242 20.910 7.367 1.00 24.42 130 LEU A C 1
ATOM 965 O O . LEU A 1 130 ? 12.301 21.310 7.854 1.00 26.34 130 LEU A O 1
ATOM 970 N N . TYR A 1 131 ? 11.138 20.410 6.127 1.00 25.95 131 TYR A N 1
ATOM 971 C CA . TYR A 1 131 ? 12.303 20.231 5.240 1.00 26.62 131 TYR A CA 1
ATOM 972 C C . TYR A 1 131 ? 12.946 21.600 4.965 1.00 25.92 131 TYR A C 1
ATOM 973 O O . TYR A 1 131 ? 14.162 21.752 5.109 1.00 24.20 131 TYR A O 1
ATOM 982 N N . LYS A 1 132 ? 12.114 22.598 4.673 1.00 25.14 132 LYS A N 1
ATOM 983 C CA . LYS A 1 132 ? 12.603 23.975 4.397 1.00 28.31 132 LYS A CA 1
ATOM 984 C C . LYS A 1 132 ? 13.216 24.606 5.649 1.00 28.47 132 LYS A C 1
ATOM 985 O O . LYS A 1 132 ? 14.036 25.518 5.554 1.00 26.78 132 LYS A O 1
ATOM 991 N N . GLN A 1 133 ? 12.817 24.130 6.826 1.00 28.84 133 GLN A N 1
ATOM 992 C CA . GLN A 1 133 ? 13.360 24.666 8.093 1.00 29.56 133 GLN A CA 1
ATOM 993 C C . GLN A 1 133 ? 14.704 24.018 8.466 1.00 30.70 133 GLN A C 1
ATOM 994 O O . GLN A 1 133 ? 15.277 24.340 9.491 1.00 33.80 133 GLN A O 1
ATOM 1000 N N . GLY A 1 134 ? 15.205 23.117 7.632 1.00 27.96 134 GLY A N 1
ATOM 1001 C CA . GLY A 1 134 ? 16.424 22.339 7.962 1.00 30.01 134 GLY A CA 1
ATOM 1002 C C . GLY A 1 134 ? 16.165 21.136 8.876 1.00 32.25 134 GLY A C 1
ATOM 1003 O O . GLY A 1 134 ? 17.108 20.482 9.348 1.00 31.82 134 GLY A O 1
ATOM 1004 N N . ARG A 1 135 ? 14.884 20.834 9.122 1.00 29.20 135 ARG A N 1
ATOM 1005 C CA . AR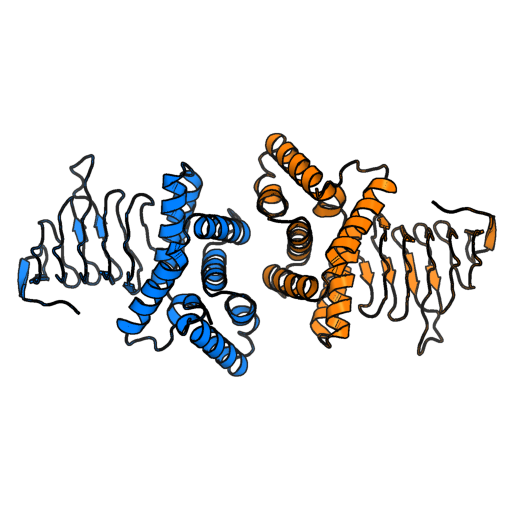G A 1 135 ? 14.486 19.684 9.925 1.00 26.70 135 ARG A CA 1
ATOM 1006 C C . ARG A 1 135 ? 14.229 18.448 9.048 1.00 25.92 135 ARG A C 1
ATOM 1007 O O . ARG A 1 135 ? 13.111 17.907 8.987 1.00 22.68 135 ARG A O 1
ATOM 1015 N N . LYS A 1 136 ? 15.294 18.006 8.391 1.00 26.90 136 LYS A N 1
ATOM 1016 C CA . LYS A 1 136 ? 15.212 17.045 7.302 1.00 27.20 136 LYS A CA 1
ATOM 1017 C C . LYS A 1 136 ? 14.890 15.654 7.782 1.00 26.12 136 LYS A C 1
ATOM 1018 O O . LYS A 1 136 ? 14.169 14.922 7.106 1.00 22.27 136 LYS A O 1
ATOM 1024 N N . ASP A 1 137 ? 15.386 15.290 8.964 1.00 25.46 137 ASP A N 1
ATOM 1025 C CA . ASP A 1 137 ? 15.001 14.010 9.525 1.00 25.60 137 ASP A CA 1
ATOM 1026 C C . ASP A 1 137 ? 13.544 13.945 9.850 1.00 23.57 137 ASP A C 1
ATOM 1027 O O . ASP A 1 137 ? 12.906 12.972 9.483 1.00 24.32 137 ASP A O 1
ATOM 1032 N N . PHE A 1 138 ? 13.007 14.991 10.491 1.00 23.37 138 PHE A N 1
ATOM 1033 C CA . PHE A 1 138 ? 11.581 14.975 10.761 1.00 21.49 138 PHE A CA 1
ATOM 1034 C C . PHE A 1 138 ? 10.838 14.813 9.427 1.00 20.73 138 PHE A C 1
ATOM 1035 O O . PHE A 1 138 ? 9.902 14.022 9.310 1.00 19.47 138 PHE A O 1
ATOM 1043 N N . ALA A 1 139 ? 11.256 15.575 8.425 1.00 20.25 139 ALA A N 1
ATOM 1044 C CA . ALA A 1 139 ? 10.569 15.533 7.130 1.00 21.91 139 ALA A CA 1
ATOM 1045 C C . ALA A 1 139 ? 10.623 14.122 6.502 1.00 20.43 139 ALA A C 1
ATOM 1046 O O . ALA A 1 139 ? 9.604 13.598 6.038 1.00 21.50 139 ALA A O 1
ATOM 1048 N N . TYR A 1 140 ? 11.792 13.485 6.526 1.00 20.66 140 TYR A N 1
ATOM 1049 C CA . TYR A 1 140 ? 11.927 12.151 5.932 1.00 21.60 140 TYR A CA 1
ATOM 1050 C C . TYR A 1 140 ? 11.123 11.135 6.734 1.00 21.09 140 TYR A C 1
ATOM 1051 O O . TYR A 1 140 ? 10.544 10.186 6.175 1.00 21.44 140 TYR A O 1
ATOM 1060 N N . TYR A 1 141 ? 11.075 11.335 8.051 1.00 19.19 141 TYR A N 1
ATOM 1061 C CA . TYR A 1 141 ? 10.290 10.461 8.889 1.00 19.76 141 TYR A CA 1
ATOM 1062 C C . TYR A 1 141 ? 8.816 10.521 8.493 1.00 18.86 141 TYR A C 1
ATOM 1063 O O . TYR A 1 141 ? 8.137 9.496 8.423 1.00 19.78 141 TYR A O 1
ATOM 1072 N N . LEU A 1 142 ? 8.282 11.715 8.320 1.00 1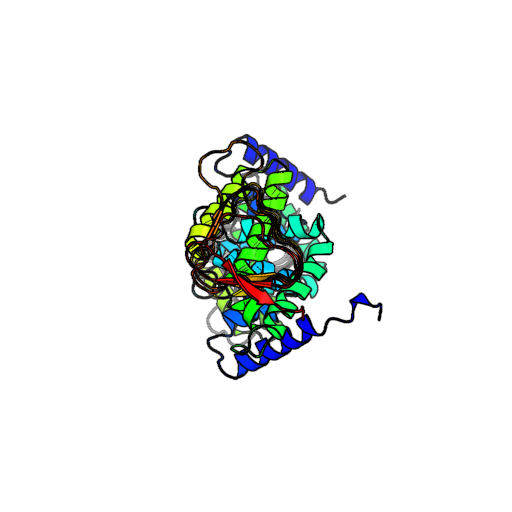8.78 142 LEU A N 1
ATOM 1073 C CA . LEU A 1 142 ? 6.903 11.835 7.888 1.00 18.77 142 LEU A CA 1
ATOM 1074 C C . LEU A 1 142 ? 6.663 11.203 6.483 1.00 18.93 142 LEU A C 1
ATOM 1075 O O . LEU A 1 142 ? 5.667 10.467 6.255 1.00 19.68 142 LEU A O 1
ATOM 1080 N N . GLN A 1 143 ? 7.564 11.488 5.546 1.00 19.27 143 GLN A N 1
ATOM 1081 C CA . GLN A 1 143 ? 7.507 10.902 4.194 1.00 19.44 143 GLN A CA 1
ATOM 1082 C C . GLN A 1 143 ? 7.461 9.373 4.292 1.00 20.60 143 GLN A C 1
ATOM 1083 O O . GLN A 1 143 ? 6.653 8.726 3.629 1.00 21.52 143 GLN A O 1
ATOM 1089 N N . SER A 1 144 ? 8.302 8.837 5.163 1.00 20.53 144 SER A N 1
ATOM 1090 C CA . SER A 1 144 ? 8.417 7.394 5.379 1.00 21.01 144 SER A CA 1
ATOM 1091 C C . SER A 1 144 ? 7.162 6.835 5.974 1.00 21.29 144 SER A C 1
ATOM 1092 O O . SER A 1 144 ? 6.635 5.784 5.517 1.00 22.03 144 SER A O 1
ATOM 1095 N N . ARG A 1 145 ? 6.652 7.515 6.999 1.00 23.13 145 ARG A N 1
ATOM 1096 C CA . ARG A 1 145 ? 5.426 7.056 7.625 1.00 23.92 145 ARG A CA 1
ATOM 1097 C C . ARG A 1 145 ? 4.210 7.190 6.681 1.00 23.42 145 ARG A C 1
ATOM 1098 O O . ARG A 1 145 ? 3.342 6.304 6.616 1.00 19.26 145 ARG A O 1
ATOM 1106 N N . SER A 1 146 ? 4.169 8.274 5.903 1.00 21.59 146 SER A N 1
ATOM 1107 C CA . SER A 1 146 ? 3.079 8.447 4.925 1.00 20.22 146 SER A CA 1
ATOM 1108 C C . SER A 1 146 ? 3.160 7.377 3.844 1.00 20.42 146 SER A C 1
ATOM 1109 O O . SER A 1 146 ? 2.130 6.766 3.489 1.00 18.22 146 SER A O 1
ATOM 1112 N N . SER A 1 147 ? 4.377 7.086 3.367 1.00 19.31 147 SER A N 1
ATOM 1113 C CA . SER A 1 147 ? 4.511 6.010 2.374 1.00 19.38 147 SER A CA 1
ATOM 1114 C C . SER A 1 147 ? 3.940 4.702 2.915 1.00 19.09 147 SER A C 1
ATOM 1115 O O . SER A 1 147 ? 3.272 3.959 2.190 1.00 17.26 147 SER A O 1
ATOM 1118 N N . SER A 1 148 ? 4.193 4.416 4.198 1.00 19.26 148 SER A N 1
ATOM 1119 C CA . SER A 1 148 ? 3.810 3.104 4.776 1.00 21.25 148 SER A CA 1
ATOM 1120 C C . SER A 1 148 ? 2.329 3.021 5.132 1.00 20.13 148 SER A C 1
ATOM 1121 O O . SER A 1 148 ? 1.701 1.973 4.952 1.00 23.58 148 SER A O 1
ATOM 1124 N N . ILE A 1 149 ? 1.755 4.120 5.621 1.00 20.78 149 ILE A N 1
ATOM 1125 C CA . ILE A 1 149 ? 0.376 4.080 6.132 1.00 21.16 149 ILE A CA 1
ATOM 1126 C C . ILE A 1 149 ? -0.644 4.598 5.134 1.00 21.23 149 ILE A C 1
ATOM 1127 O O . ILE A 1 149 ? -1.769 4.073 5.091 1.00 19.97 149 ILE A O 1
ATOM 1132 N N . PHE A 1 150 ? -0.269 5.620 4.336 1.00 20.05 150 PHE A N 1
ATOM 1133 C CA . PHE A 1 150 ? -1.166 6.131 3.294 1.00 21.30 150 PHE A CA 1
ATOM 1134 C C . PHE A 1 150 ? -0.805 5.642 1.883 1.00 21.67 150 PHE A C 1
ATOM 1135 O O . PHE A 1 150 ? -1.537 5.930 0.928 1.00 22.59 150 PHE A O 1
ATOM 1143 N N . GLN A 1 151 ? 0.319 4.927 1.776 1.00 22.68 151 GLN A N 1
ATOM 1144 C CA . GLN A 1 151 ? 0.864 4.410 0.491 1.00 21.66 151 GLN A CA 1
ATOM 1145 C C . GLN A 1 151 ? 1.138 5.503 -0.523 1.00 21.75 151 GLN A C 1
ATOM 1146 O O . GLN A 1 151 ? 1.039 5.285 -1.753 1.00 24.23 151 GLN A O 1
ATOM 1152 N N . THR A 1 152 ? 1.480 6.689 -0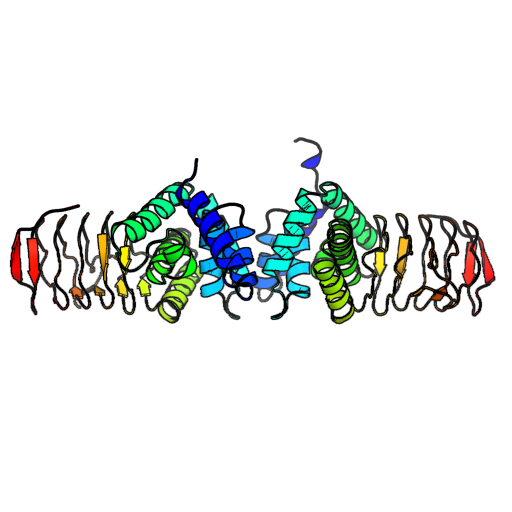.006 1.00 21.68 152 THR A N 1
ATOM 1153 C CA . THR A 1 152 ? 1.759 7.874 -0.815 1.00 20.26 152 THR A CA 1
ATOM 1154 C C . THR A 1 152 ? 3.190 8.257 -0.493 1.00 21.18 152 THR A C 1
ATOM 1155 O O . THR A 1 152 ? 3.505 8.631 0.649 1.00 21.33 152 THR A O 1
ATOM 1159 N N . ASP A 1 153 ? 4.070 8.098 -1.470 1.00 20.84 153 ASP A N 1
ATOM 1160 C CA . ASP A 1 153 ? 5.499 8.405 -1.285 1.00 21.70 153 ASP A CA 1
ATOM 1161 C C . ASP A 1 153 ? 5.744 9.754 -1.980 1.00 21.94 153 ASP A C 1
ATOM 1162 O O . ASP A 1 153 ? 5.896 9.837 -3.216 1.00 22.91 153 ASP A O 1
ATOM 1167 N N . ILE A 1 154 ? 5.719 10.809 -1.186 1.00 20.07 154 ILE A N 1
ATOM 1168 C CA . ILE A 1 154 ? 5.882 12.180 -1.708 1.00 21.90 154 ILE A CA 1
ATOM 1169 C C . ILE A 1 154 ? 7.152 12.770 -1.116 1.00 22.74 154 ILE A C 1
ATOM 1170 O O . ILE A 1 154 ? 7.267 12.914 0.119 1.00 21.60 154 ILE A O 1
ATOM 1175 N N . HIS A 1 155 ? 8.122 13.109 -1.970 1.00 22.05 155 HIS A N 1
ATOM 1176 C CA . HIS A 1 155 ? 9.328 13.734 -1.466 1.00 21.84 155 HIS A CA 1
ATOM 1177 C C . HIS A 1 155 ? 9.026 15.079 -0.831 1.00 21.72 155 HIS A C 1
ATOM 1178 O O . HIS A 1 155 ? 8.263 15.867 -1.386 1.00 22.59 155 HIS A O 1
ATOM 1185 N N . PRO A 1 156 ? 9.602 15.360 0.363 1.00 21.84 156 PRO A N 1
ATOM 1186 C CA . PRO A 1 156 ? 9.247 16.620 1.036 1.00 21.72 156 PRO A CA 1
ATOM 1187 C C . PRO A 1 156 ? 9.595 17.899 0.268 1.00 22.32 156 PRO A C 1
ATOM 1188 O O . PRO A 1 156 ? 9.036 18.923 0.586 1.00 22.58 156 PRO A O 1
ATOM 1192 N N . ALA A 1 157 ? 10.471 17.828 -0.731 1.00 23.84 157 ALA A N 1
ATOM 1193 C CA . ALA A 1 157 ? 10.856 19.002 -1.550 1.00 26.90 157 ALA A CA 1
ATOM 1194 C C . ALA A 1 157 ? 9.868 19.238 -2.674 1.00 26.49 157 ALA A C 1
ATOM 1195 O O . ALA A 1 157 ? 9.924 20.284 -3.338 1.00 25.81 157 ALA A O 1
ATOM 1197 N N . ALA A 1 158 ? 8.964 18.275 -2.886 1.00 23.93 158 ALA A N 1
ATOM 1198 C CA . ALA A 1 158 ? 7.920 18.415 -3.898 1.00 22.47 158 ALA A CA 1
ATOM 1199 C C . ALA A 1 158 ? 7.067 19.612 -3.523 1.00 24.64 158 ALA A C 1
ATOM 1200 O O . ALA A 1 158 ? 6.994 19.965 -2.341 1.00 22.78 158 ALA A O 1
ATOM 1202 N N . ARG A 1 159 ? 6.450 20.259 -4.522 1.00 22.47 159 ARG A N 1
ATOM 1203 C CA . ARG A 1 159 ? 5.572 21.397 -4.239 1.00 26.84 159 ARG A CA 1
ATOM 1204 C C . ARG A 1 159 ? 4.148 21.088 -4.679 1.00 25.78 159 ARG A C 1
ATOM 1205 O O . ARG A 1 159 ? 3.925 20.724 -5.841 1.00 25.74 159 ARG A O 1
ATOM 1213 N N . LEU A 1 160 ? 3.206 21.160 -3.740 1.00 24.01 160 LEU A N 1
ATOM 1214 C CA . LEU A 1 160 ? 1.801 20.836 -4.033 1.00 25.10 160 LEU A CA 1
ATOM 1215 C C . LEU A 1 160 ? 0.872 22.013 -3.774 1.00 25.52 160 LEU A C 1
ATOM 1216 O O . LEU A 1 160 ? 0.864 22.581 -2.669 1.00 25.76 160 LEU A O 1
ATOM 1221 N N . GLY A 1 161 ? 0.063 22.346 -4.779 1.00 24.24 161 GLY A N 1
ATOM 1222 C CA . GLY A 1 161 ? -0.852 23.483 -4.680 1.00 26.49 161 GLY A CA 1
ATOM 1223 C C . GLY A 1 161 ? -2.060 23.172 -3.818 1.00 27.51 161 GLY A C 1
ATOM 1224 O O . GLY A 1 161 ? -2.178 22.093 -3.238 1.00 26.68 161 GLY A O 1
ATOM 1225 N N . SER A 1 162 ? -2.988 24.115 -3.754 1.00 26.43 162 SER A N 1
ATOM 1226 C CA . SER A 1 162 ? -4.205 23.903 -2.983 1.00 25.97 162 SER A CA 1
ATOM 1227 C C . SER A 1 162 ? -5.337 23.388 -3.860 1.00 25.11 162 SER A C 1
ATOM 1228 O O . SER A 1 162 ? -5.204 23.312 -5.103 1.00 23.22 162 SER A O 1
ATOM 1231 N N . GLY A 1 163 ? -6.465 23.049 -3.222 1.00 23.75 163 GLY A N 1
ATOM 1232 C CA . GLY A 1 163 ? -7.549 22.370 -3.927 1.00 25.16 163 GLY A CA 1
ATOM 1233 C C . GLY A 1 163 ? -7.064 21.110 -4.639 1.00 24.74 163 GLY A C 1
ATOM 1234 O O . GLY A 1 163 ? -7.472 20.797 -5.767 1.00 26.26 163 GLY A O 1
ATOM 1235 N N . LEU A 1 164 ? -6.148 20.398 -4.001 1.00 24.47 164 LEU A N 1
ATOM 1236 C CA . LEU A 1 164 ? -5.681 19.123 -4.560 1.00 23.24 164 LEU A CA 1
ATOM 1237 C C . LEU A 1 164 ? -6.582 17.982 -4.115 1.00 25.13 164 LEU A C 1
ATOM 1238 O O . LEU A 1 164 ? -6.881 17.853 -2.930 1.00 26.94 164 LEU A O 1
ATOM 1243 N N . PHE A 1 165 ? -7.035 17.190 -5.079 1.00 24.00 165 PHE A N 1
ATOM 1244 C CA . PHE A 1 165 ? -7.793 15.985 -4.822 1.00 24.42 165 PHE A CA 1
ATOM 1245 C C . PHE A 1 165 ? -6.975 14.730 -5.170 1.00 26.22 165 PHE A C 1
ATOM 1246 O O . PHE A 1 165 ? -6.615 14.507 -6.344 1.00 25.24 165 PHE A O 1
ATOM 1254 N N . LEU A 1 166 ? -6.658 13.940 -4.134 1.00 25.73 166 LEU A N 1
ATOM 1255 C CA . LEU A 1 166 ? -5.873 12.710 -4.247 1.00 27.26 166 LEU A CA 1
ATOM 1256 C C . LEU A 1 166 ? -6.819 11.538 -4.038 1.00 25.69 166 LEU A C 1
ATOM 1257 O O . LEU A 1 166 ? -7.085 11.105 -2.890 1.00 23.46 166 LEU A O 1
ATOM 1262 N N . ASP A 1 167 ? -7.379 11.059 -5.135 1.00 22.99 167 ASP A N 1
ATOM 1263 C CA . ASP A 1 167 ? -8.540 10.193 -5.047 1.00 24.81 167 ASP A CA 1
ATOM 1264 C C . ASP A 1 167 ? -8.033 8.771 -4.926 1.00 23.16 167 ASP A C 1
ATOM 1265 O O . ASP A 1 167 ? -7.287 8.321 -5.788 1.00 22.84 167 ASP A O 1
ATOM 1270 N N . HIS A 1 168 ? -8.405 8.069 -3.847 1.00 23.48 168 HIS A N 1
ATOM 1271 C CA . HIS A 1 168 ? -7.971 6.642 -3.605 1.00 22.60 168 HIS A CA 1
ATOM 1272 C C . HIS A 1 168 ? -6.538 6.560 -3.145 1.00 21.31 168 HIS A C 1
ATOM 1273 O O . HIS A 1 168 ? -6.272 5.903 -2.151 1.00 22.75 168 HIS A O 1
ATOM 1280 N N . ALA A 1 169 ? -5.644 7.283 -3.841 1.00 22.57 169 ALA A N 1
ATOM 1281 C CA . ALA A 1 169 ? -4.228 7.553 -3.481 1.00 19.56 169 ALA A CA 1
ATOM 1282 C C . ALA A 1 169 ? -3.227 6.419 -3.489 1.00 20.12 169 ALA A C 1
ATOM 1283 O O . ALA A 1 169 ? -2.042 6.670 -3.700 1.00 20.97 169 ALA A O 1
ATOM 1285 N N . THR A 1 170 ? -3.649 5.184 -3.246 1.00 19.65 170 THR A N 1
ATOM 1286 C CA . THR A 1 170 ? -2.663 4.107 -3.111 1.00 20.49 170 THR A CA 1
ATOM 1287 C C . THR A 1 170 ? -1.640 4.065 -4.272 1.00 22.43 170 THR A C 1
ATOM 1288 O O . THR A 1 170 ? -2.017 3.915 -5.428 1.00 22.61 170 THR A O 1
ATOM 1292 N N . GLY A 1 171 ? -0.347 4.133 -3.951 1.00 22.71 171 GLY A N 1
ATOM 1293 C CA . GLY A 1 171 ? 0.713 3.875 -4.939 1.00 24.14 171 GLY A CA 1
ATOM 1294 C C . GLY A 1 171 ? 1.280 5.168 -5.528 1.00 25.57 171 GLY A C 1
ATOM 1295 O O . GLY A 1 171 ? 2.137 5.126 -6.389 1.00 24.55 171 GLY A O 1
ATOM 1296 N N . LEU A 1 172 ? 0.771 6.311 -5.072 1.00 22.29 172 LEU A N 1
ATOM 1297 C CA . LEU A 1 172 ? 1.308 7.585 -5.489 1.00 21.64 172 LEU A CA 1
ATOM 1298 C C . LEU A 1 172 ? 2.771 7.758 -5.156 1.00 21.22 172 LEU A C 1
ATOM 1299 O O . LEU A 1 172 ? 3.193 7.548 -4.022 1.00 21.64 172 LEU A O 1
ATOM 1304 N N . VAL A 1 173 ? 3.527 8.157 -6.174 1.00 20.51 173 VAL A N 1
ATOM 1305 C CA . VAL A 1 173 ? 4.914 8.550 -6.035 1.00 20.54 173 VAL A CA 1
ATOM 1306 C C . VAL A 1 173 ? 5.136 9.939 -6.684 1.00 21.24 173 VAL A C 1
ATOM 1307 O O . VAL A 1 173 ? 4.825 10.178 -7.871 1.00 20.95 173 VAL A O 1
ATOM 1311 N N . VAL A 1 174 ? 5.705 10.853 -5.907 1.00 22.11 174 VAL A N 1
ATOM 1312 C CA . VAL A 1 174 ? 6.025 12.187 -6.380 1.00 23.01 174 VAL A CA 1
ATOM 1313 C C . VAL A 1 174 ? 7.479 12.505 -6.029 1.00 25.02 174 VAL A C 1
ATOM 1314 O O . VAL A 1 174 ? 7.874 12.521 -4.840 1.00 26.08 174 VAL A O 1
ATOM 1318 N N . GLY A 1 175 ? 8.248 12.791 -7.071 1.00 23.05 175 GLY A N 1
ATOM 1319 C CA . GLY A 1 175 ? 9.656 13.079 -6.938 1.00 24.28 175 GLY A CA 1
ATOM 1320 C C . GLY A 1 175 ? 10.000 14.442 -6.366 1.00 23.23 175 GLY A C 1
ATOM 1321 O O . GLY A 1 175 ? 9.185 15.362 -6.309 1.00 22.64 175 GLY A O 1
ATOM 1322 N N . GLU A 1 176 ? 11.246 14.540 -5.947 1.00 23.45 176 GLU A N 1
ATOM 1323 C CA . GLU A 1 176 ? 11.813 15.699 -5.295 1.00 25.17 176 GLU A CA 1
ATOM 1324 C C . GLU A 1 176 ? 11.605 17.040 -5.997 1.00 25.76 176 GLU A C 1
ATOM 1325 O O . GLU A 1 176 ? 11.373 18.051 -5.320 1.00 24.49 176 GLU A O 1
ATOM 1331 N N . THR A 1 177 ? 11.686 17.063 -7.338 1.00 24.03 177 THR A N 1
ATOM 1332 C CA . THR A 1 177 ? 11.566 18.317 -8.071 1.00 24.44 177 THR A CA 1
ATOM 1333 C C . THR A 1 177 ? 10.234 18.481 -8.801 1.00 26.42 177 THR A C 1
ATOM 1334 O O . THR A 1 177 ? 10.097 19.346 -9.694 1.00 27.70 177 THR A O 1
ATOM 1338 N N . ALA A 1 178 ? 9.264 17.636 -8.458 1.00 24.40 178 ALA A N 1
ATOM 1339 C CA . ALA A 1 178 ? 7.880 17.822 -8.982 1.00 24.47 178 ALA A CA 1
ATOM 1340 C C . ALA A 1 178 ? 7.207 19.068 -8.435 1.00 25.63 178 ALA A C 1
ATOM 1341 O O . ALA A 1 178 ? 7.424 19.472 -7.257 1.00 24.71 178 ALA A O 1
ATOM 1343 N N . VAL A 1 179 ? 6.378 19.655 -9.302 1.00 23.68 179 VAL A N 1
ATOM 1344 C CA . VAL A 1 179 ? 5.520 20.782 -8.961 1.00 25.21 179 VAL A CA 1
ATOM 1345 C C . VAL A 1 179 ? 4.092 20.451 -9.416 1.00 24.55 179 VAL A C 1
ATOM 1346 O O . VAL A 1 179 ? 3.863 20.082 -10.566 1.00 25.24 179 VAL A O 1
ATOM 1350 N N . VAL A 1 180 ? 3.155 20.530 -8.478 1.00 23.28 180 VAL A N 1
ATOM 1351 C CA . VAL A 1 180 ? 1.750 20.433 -8.799 1.00 23.75 180 VAL A CA 1
ATOM 1352 C C . VAL A 1 180 ? 1.089 21.761 -8.427 1.00 22.97 180 VAL A C 1
ATOM 1353 O O . VAL A 1 180 ? 1.163 22.192 -7.277 1.00 23.11 180 VAL A O 1
ATOM 1357 N N . GLU A 1 181 ? 0.418 22.390 -9.386 1.00 23.17 181 GLU A N 1
ATOM 1358 C CA . GLU A 1 181 ? -0.282 23.657 -9.121 1.00 25.69 181 GLU A CA 1
ATOM 1359 C C . GLU A 1 181 ? -1.705 23.440 -8.564 1.00 27.21 181 GLU A C 1
ATOM 1360 O O . GLU A 1 181 ? -2.096 22.308 -8.337 1.00 27.32 181 GLU A O 1
ATOM 1366 N N . ASP A 1 182 ? -2.463 24.512 -8.337 1.00 25.33 182 ASP A N 1
ATOM 1367 C CA . ASP A 1 182 ? -3.825 24.390 -7.786 1.00 27.05 182 ASP A CA 1
ATOM 1368 C C . ASP A 1 182 ? -4.832 23.665 -8.619 1.00 26.81 182 ASP A C 1
ATOM 1369 O O . ASP A 1 182 ? -4.684 23.539 -9.836 1.00 29.38 182 ASP A O 1
ATOM 1374 N N . ASN A 1 183 ? -5.902 23.233 -7.941 1.00 27.71 183 ASN A N 1
ATOM 1375 C CA . ASN A 1 183 ? -7.040 22.539 -8.530 1.00 28.67 183 ASN A CA 1
ATOM 1376 C C . ASN A 1 183 ? -6.704 21.324 -9.418 1.00 28.90 183 ASN A C 1
ATOM 1377 O O . ASN A 1 183 ? -7.282 21.132 -10.495 1.00 29.10 183 ASN A O 1
ATOM 1382 N N . VAL A 1 184 ? -5.772 20.508 -8.958 1.00 26.81 184 VAL A N 1
ATOM 1383 C CA . VAL A 1 184 ? -5.451 19.259 -9.659 1.00 24.99 184 VAL A CA 1
ATOM 1384 C C . VAL A 1 184 ? -6.164 18.071 -8.997 1.00 25.57 184 VAL A C 1
ATOM 1385 O O . VAL A 1 184 ? -6.372 18.072 -7.775 1.00 24.45 184 VAL A O 1
ATOM 1389 N N . SER A 1 185 ? -6.571 17.095 -9.800 1.00 25.29 185 SER A N 1
ATOM 1390 C CA . SER A 1 185 ? -7.047 15.812 -9.278 1.00 24.50 185 SER A CA 1
ATOM 1391 C C . SER A 1 185 ? -6.114 14.707 -9.723 1.00 25.22 185 SER A C 1
ATOM 1392 O O . SER A 1 185 ? -5.778 14.593 -10.922 1.00 25.74 185 SER A O 1
ATOM 1395 N N . ILE A 1 186 ? -5.663 13.894 -8.760 1.00 25.91 186 ILE A N 1
ATOM 1396 C CA . ILE A 1 186 ? -4.729 12.799 -9.036 1.00 23.54 186 ILE A CA 1
ATOM 1397 C C . ILE A 1 186 ? -5.283 11.474 -8.478 1.00 26.09 186 ILE A C 1
ATOM 1398 O O . ILE A 1 186 ? -5.700 11.394 -7.317 1.00 24.60 186 ILE A O 1
ATOM 1403 N N . LEU A 1 187 ? -5.282 10.430 -9.294 1.00 25.97 187 LEU A N 1
ATOM 1404 C CA . LEU A 1 187 ? -5.773 9.140 -8.818 1.00 26.16 187 LEU A CA 1
ATOM 1405 C C . LEU A 1 187 ? -4.670 8.232 -8.245 1.00 24.21 187 LEU A C 1
ATOM 1406 O O . LEU A 1 187 ? -3.531 8.636 -8.190 1.00 22.35 187 LEU A O 1
ATOM 1411 N N . HIS A 1 188 ? -5.028 7.041 -7.769 1.00 23.43 188 HIS A N 1
ATOM 1412 C CA . HIS A 1 188 ? -4.044 6.031 -7.296 1.00 24.37 188 HIS A CA 1
ATOM 1413 C C . HIS A 1 188 ? -3.213 5.488 -8.447 1.00 23.44 188 HIS A C 1
ATOM 1414 O O . HIS A 1 188 ? -3.628 5.553 -9.624 1.00 22.02 188 HIS A O 1
ATOM 1421 N N . GLY A 1 189 ? -2.049 4.957 -8.091 1.00 22.60 189 GLY A N 1
ATOM 1422 C CA . GLY A 1 189 ? -1.090 4.337 -9.024 1.00 24.43 189 GLY A CA 1
ATOM 1423 C C . GLY A 1 189 ? -0.360 5.362 -9.893 1.00 23.41 189 GLY A C 1
ATOM 1424 O O . GLY A 1 189 ? 0.203 5.013 -10.913 1.00 26.86 189 GLY A O 1
ATOM 1425 N N . VAL A 1 190 ? -0.378 6.618 -9.481 1.00 23.66 190 VAL A N 1
ATOM 1426 C CA . VAL A 1 190 ? 0.221 7.697 -10.289 1.00 22.57 190 VAL A CA 1
ATOM 1427 C C . VAL A 1 190 ? 1.666 7.974 -9.882 1.00 22.52 190 VAL A C 1
ATOM 1428 O O . VAL A 1 190 ? 1.977 8.049 -8.680 1.00 21.58 190 VAL A O 1
ATOM 1432 N N . THR A 1 191 ? 2.546 8.057 -10.884 1.00 23.71 191 THR A N 1
ATOM 1433 C CA . THR A 1 191 ? 3.947 8.466 -10.673 1.00 20.96 191 THR A CA 1
ATOM 1434 C C . THR A 1 191 ? 4.179 9.817 -11.357 1.00 24.38 191 THR A C 1
ATOM 1435 O O . THR A 1 191 ? 3.960 9.993 -12.597 1.00 25.33 191 THR A O 1
ATOM 1439 N N . LEU A 1 192 ? 4.614 10.773 -10.554 1.00 22.92 192 LEU A N 1
ATOM 1440 C CA . LEU A 1 192 ? 5.253 11.965 -11.072 1.00 25.31 192 LEU A CA 1
ATOM 1441 C C . LEU A 1 192 ? 6.730 11.789 -10.834 1.00 24.96 192 LEU A C 1
ATOM 1442 O O . LEU A 1 192 ? 7.258 12.132 -9.769 1.00 25.46 192 LEU A O 1
ATOM 1447 N N . GLY A 1 193 ? 7.381 11.147 -11.800 1.00 25.84 193 GLY A N 1
ATOM 1448 C CA . GLY A 1 193 ? 8.731 10.639 -11.571 1.00 27.86 193 GLY A CA 1
ATOM 1449 C C . GLY A 1 193 ? 9.769 11.068 -12.596 1.00 30.42 193 GLY A C 1
ATOM 1450 O O . GLY A 1 193 ? 9.541 12.021 -13.365 1.00 28.44 193 GLY A O 1
ATOM 1451 N N . GLY A 1 194 ? 10.910 10.367 -12.570 1.00 30.77 194 GLY A N 1
ATOM 1452 C CA . GLY A 1 194 ? 12.065 10.667 -13.435 1.00 34.53 194 GLY A CA 1
ATOM 1453 C C . GLY A 1 194 ? 12.273 9.643 -14.542 1.00 35.20 194 GLY A C 1
ATOM 1454 O O . GLY A 1 194 ? 11.794 8.518 -14.464 1.00 34.91 194 GLY A O 1
ATOM 1455 N N . THR A 1 195 ? 12.979 10.047 -15.593 1.00 40.05 195 THR A N 1
ATOM 1456 C CA . THR A 1 195 ? 13.325 9.149 -16.687 1.00 42.90 195 THR A CA 1
ATOM 1457 C C . THR A 1 195 ? 14.463 8.226 -16.244 1.00 44.14 195 THR A C 1
ATOM 1458 O O . THR A 1 195 ? 14.699 7.189 -16.852 1.00 46.10 195 THR A O 1
ATOM 1462 N N . GLY A 1 196 ? 15.156 8.614 -15.180 1.00 45.89 196 GLY A N 1
ATOM 1463 C CA . GLY A 1 196 ? 16.317 7.884 -14.671 1.00 50.35 196 GLY A CA 1
ATOM 1464 C C . GLY A 1 196 ? 17.638 8.367 -15.248 1.00 56.71 196 GLY A C 1
ATOM 1465 O O . GLY A 1 196 ? 18.707 7.870 -14.874 1.00 60.69 196 GLY A O 1
ATOM 1466 N N . LYS A 1 197 ? 17.577 9.348 -16.147 1.00 59.23 197 LYS A N 1
ATOM 1467 C CA . LYS A 1 197 ? 18.755 9.763 -16.916 1.00 61.21 197 LYS A CA 1
ATOM 1468 C C . LYS A 1 197 ? 19.123 11.253 -16.810 1.00 64.95 197 LYS A C 1
ATOM 1469 O O . LYS A 1 197 ? 19.826 11.773 -17.678 1.00 63.70 197 LYS A O 1
ATOM 1475 N N . SER A 1 198 ? 18.655 11.934 -15.763 1.00 66.70 198 SER A N 1
ATOM 1476 C CA . SER A 1 198 ? 19.044 13.335 -15.535 1.00 69.35 198 SER A CA 1
ATOM 1477 C C . SER A 1 198 ? 19.292 13.631 -14.053 1.00 68.70 198 SER A C 1
ATOM 1478 O O . SER A 1 198 ? 19.018 12.792 -13.194 1.00 68.28 198 SER A O 1
ATOM 1481 N N . SER A 1 199 ? 19.784 14.837 -13.769 1.00 68.79 199 SER A N 1
ATOM 1482 C CA . SER A 1 199 ? 20.464 15.132 -12.507 1.00 63.36 199 SER A CA 1
ATOM 1483 C C . SER A 1 199 ? 19.757 16.109 -11.570 1.00 57.79 199 SER A C 1
ATOM 1484 O O . SER A 1 199 ? 19.669 15.864 -10.367 1.00 59.33 199 SER A O 1
ATOM 1487 N N . GLY A 1 200 ? 19.306 17.235 -12.111 1.00 51.53 200 GLY A N 1
ATOM 1488 C CA . GLY A 1 200 ? 18.831 18.332 -11.280 1.00 43.00 200 GLY A CA 1
ATOM 1489 C C . GLY A 1 200 ? 17.330 18.329 -11.332 1.00 38.34 200 GLY A C 1
ATOM 1490 O O . GLY A 1 200 ? 16.687 17.451 -10.756 1.00 35.87 200 GLY A O 1
ATOM 1491 N N . ASP A 1 201 ? 16.784 19.289 -12.064 1.00 35.29 201 ASP A N 1
ATOM 1492 C CA . ASP A 1 201 ? 15.355 19.391 -12.241 1.00 35.17 201 ASP A CA 1
ATOM 1493 C C . ASP A 1 201 ? 14.916 18.265 -13.184 1.00 33.49 201 ASP A C 1
ATOM 1494 O O . ASP A 1 201 ? 15.353 18.202 -14.334 1.00 30.63 201 ASP A O 1
ATOM 1499 N N . ARG A 1 202 ? 14.069 17.354 -12.695 1.00 31.44 202 ARG A N 1
ATOM 1500 C CA . ARG A 1 202 ? 13.882 16.075 -13.371 1.00 28.69 202 ARG A CA 1
ATOM 1501 C C . ARG A 1 202 ? 12.506 15.422 -13.211 1.00 27.86 202 ARG A C 1
ATOM 1502 O O . ARG A 1 202 ? 12.346 14.257 -13.579 1.00 28.17 202 ARG A O 1
ATOM 1510 N N . HIS A 1 203 ? 11.533 16.127 -12.633 1.00 25.66 203 HIS A N 1
ATOM 1511 C CA . HIS A 1 203 ? 10.211 15.513 -12.391 1.00 24.56 203 HIS A CA 1
ATOM 1512 C C . HIS A 1 203 ? 9.227 16.487 -12.948 1.00 24.52 203 HIS A C 1
ATOM 1513 O O . HIS A 1 203 ? 9.611 17.639 -13.248 1.00 23.29 203 HIS A O 1
ATOM 1520 N N . PRO A 1 204 ? 7.963 16.065 -13.092 1.00 23.53 204 PRO A N 1
ATOM 1521 C CA . PRO A 1 204 ? 6.952 16.843 -13.796 1.00 23.94 204 PRO A CA 1
ATOM 1522 C C . PRO A 1 204 ? 6.423 18.112 -13.145 1.00 25.52 204 PRO A C 1
ATOM 1523 O O . PRO A 1 204 ? 6.415 18.300 -11.899 1.00 23.66 204 PRO A O 1
ATOM 1527 N N . LYS A 1 205 ? 5.990 18.984 -14.036 1.00 23.39 205 LYS A N 1
ATOM 1528 C CA . LYS A 1 205 ? 5.349 20.227 -13.680 1.00 24.72 205 LYS A CA 1
ATOM 1529 C C . LYS A 1 205 ? 3.891 20.115 -14.113 1.00 25.46 205 LYS A C 1
ATOM 1530 O O . LYS A 1 205 ? 3.575 20.094 -15.312 1.00 26.75 205 LYS A O 1
ATOM 1536 N N . ILE A 1 206 ? 3.006 19.992 -13.134 1.00 26.44 206 ILE A N 1
ATOM 1537 C CA . ILE A 1 206 ? 1.568 19.838 -13.399 1.00 25.13 206 ILE A CA 1
ATOM 1538 C C . ILE A 1 206 ? 0.852 21.183 -13.210 1.00 26.17 206 ILE A C 1
ATOM 1539 O O . ILE A 1 206 ? 0.807 21.716 -12.093 1.00 24.42 206 ILE A O 1
ATOM 1544 N N . ARG A 1 207 ? 0.271 21.705 -14.306 1.00 25.78 207 ARG A N 1
ATOM 1545 C CA . ARG A 1 207 ? -0.449 22.989 -14.301 1.00 28.21 207 ARG A CA 1
ATOM 1546 C C . ARG A 1 207 ? -1.861 22.834 -13.727 1.00 28.34 207 ARG A C 1
ATOM 1547 O O . ARG A 1 207 ? -2.324 21.721 -13.500 1.00 25.90 207 ARG A O 1
ATOM 1555 N N . GLN A 1 208 ? -2.521 23.968 -13.513 1.00 26.58 208 GLN A N 1
ATOM 1556 C CA . GLN A 1 208 ? -3.791 24.094 -12.834 1.00 27.46 208 GLN A CA 1
ATOM 1557 C C . GLN A 1 208 ? -4.907 23.329 -13.552 1.00 29.08 208 GLN A C 1
ATOM 1558 O O . GLN A 1 208 ? -4.920 23.262 -14.767 1.00 25.91 208 GLN A O 1
ATOM 1564 N N . GLY A 1 209 ? -5.842 22.740 -12.810 1.00 27.21 209 GLY A N 1
ATOM 1565 C CA . GLY A 1 209 ? -7.020 22.126 -13.417 1.00 26.76 209 GLY A CA 1
ATOM 1566 C C . GLY A 1 209 ? -6.849 20.759 -14.051 1.00 27.25 209 GLY A C 1
ATOM 1567 O O . GLY A 1 209 ? -7.807 20.198 -14.573 1.00 29.00 209 GLY A O 1
ATOM 1568 N N . VAL A 1 210 ? -5.638 20.217 -13.996 1.00 25.98 210 VAL A N 1
ATOM 1569 C CA . VAL A 1 210 ? -5.334 18.890 -14.566 1.00 25.81 210 VAL A CA 1
ATOM 1570 C C . VAL A 1 210 ? -6.003 17.727 -13.797 1.00 26.86 210 VAL A C 1
ATOM 1571 O O . VAL A 1 210 ? -6.108 17.744 -12.562 1.00 25.64 210 VAL A O 1
ATOM 1575 N N . LEU A 1 211 ? -6.480 16.745 -14.553 1.00 27.28 211 LEU A N 1
ATOM 1576 C CA . LEU A 1 211 ? -6.845 15.442 -14.033 1.00 26.59 211 LEU A CA 1
ATOM 1577 C C . LEU A 1 211 ? -5.870 14.350 -14.517 1.00 27.47 211 LEU A C 1
ATOM 1578 O O . LEU A 1 211 ? -5.602 14.192 -15.723 1.00 27.37 211 LEU A O 1
ATOM 1583 N N . ILE A 1 212 ? -5.337 13.585 -13.557 1.00 26.56 212 ILE A N 1
ATOM 1584 C CA . ILE A 1 212 ? -4.461 12.477 -13.860 1.00 25.10 212 ILE A CA 1
ATOM 1585 C C . ILE A 1 212 ? -5.094 11.161 -13.449 1.00 26.74 212 ILE A C 1
ATOM 1586 O O . ILE A 1 212 ? -5.329 10.905 -12.238 1.00 26.06 212 ILE A O 1
ATOM 1591 N N . GLY A 1 213 ? -5.371 10.338 -14.464 1.00 24.83 213 GLY A N 1
ATOM 1592 C CA . GLY A 1 213 ? -6.085 9.073 -14.301 1.00 25.50 213 GLY A CA 1
ATOM 1593 C C . GLY A 1 213 ? -5.275 7.974 -13.626 1.00 26.98 213 GLY A C 1
ATOM 1594 O O . GLY A 1 213 ? -4.042 8.089 -13.512 1.00 25.57 213 GLY A O 1
ATOM 1595 N N . ALA A 1 214 ? -5.954 6.897 -13.216 1.00 23.17 214 ALA A N 1
ATOM 1596 C CA . ALA A 1 214 ? -5.339 5.832 -12.400 1.00 24.91 214 ALA A CA 1
ATOM 1597 C C . ALA A 1 214 ? -4.189 5.150 -13.093 1.00 26.11 214 ALA A C 1
ATOM 1598 O O . ALA A 1 214 ? -4.285 4.774 -14.284 1.00 27.11 214 ALA A O 1
ATOM 1600 N N . GLY A 1 215 ? -3.105 4.954 -12.359 1.00 23.15 215 GLY A N 1
ATOM 1601 C CA . GLY A 1 215 ? -1.957 4.227 -12.901 1.00 26.71 215 GLY A CA 1
ATOM 1602 C C . GLY A 1 215 ? -1.088 4.964 -13.912 1.00 27.56 215 GLY A C 1
ATOM 1603 O O . GLY A 1 215 ? -0.177 4.356 -14.458 1.00 29.69 215 GLY A O 1
ATOM 1604 N N . ALA A 1 216 ? -1.363 6.248 -14.188 1.00 24.81 216 ALA A N 1
ATOM 1605 C CA . ALA A 1 216 ? -0.540 7.002 -15.126 1.00 25.62 216 ALA A CA 1
ATOM 1606 C C . ALA A 1 216 ? 0.901 7.207 -14.610 1.00 29.06 216 ALA A C 1
ATOM 1607 O O . ALA A 1 216 ? 1.108 7.487 -13.408 1.00 27.64 216 ALA A O 1
ATOM 1609 N N . LYS A 1 217 ? 1.892 7.048 -15.495 1.00 28.09 217 LYS A N 1
ATOM 1610 C CA . LYS A 1 217 ? 3.269 7.449 -15.204 1.00 28.41 217 LYS A CA 1
ATOM 1611 C C . LYS A 1 217 ? 3.633 8.680 -16.018 1.00 29.29 217 LYS A C 1
ATOM 1612 O O . LYS A 1 217 ? 3.562 8.650 -17.267 1.00 31.18 217 LYS A O 1
ATOM 1618 N N . ILE A 1 218 ? 4.031 9.755 -15.340 1.00 25.20 218 ILE A N 1
ATOM 1619 C CA . ILE A 1 218 ? 4.447 10.983 -16.002 1.00 24.89 218 ILE A CA 1
ATOM 1620 C C . ILE A 1 218 ? 5.930 11.143 -15.621 1.00 27.04 218 ILE A C 1
ATOM 1621 O O . ILE A 1 218 ? 6.277 11.235 -14.419 1.00 26.19 218 ILE A O 1
ATOM 1626 N N . LEU A 1 219 ? 6.819 11.089 -16.626 1.00 25.38 219 LEU A N 1
ATOM 1627 C CA . LEU A 1 219 ? 8.264 10.894 -16.332 1.00 26.77 219 LEU A CA 1
ATOM 1628 C C . LEU A 1 219 ? 9.136 11.922 -16.996 1.00 29.61 219 LEU A C 1
ATOM 1629 O O . LEU A 1 219 ? 9.098 12.045 -18.211 1.00 30.96 219 LEU A O 1
ATOM 1634 N N . GLY A 1 220 ? 9.940 12.627 -16.198 1.00 28.87 220 GLY A N 1
ATOM 1635 C CA . GLY A 1 220 ? 10.859 13.652 -16.712 1.00 27.36 220 GLY A CA 1
ATOM 1636 C C . GLY A 1 220 ? 10.472 15.045 -16.257 1.00 27.21 220 GLY A C 1
ATOM 1637 O O . GLY A 1 220 ? 9.395 15.251 -15.705 1.00 27.05 220 GLY A O 1
ATOM 1638 N N . ASN A 1 221 ? 11.374 15.988 -16.476 1.00 29.45 221 ASN A N 1
ATOM 1639 C CA . ASN A 1 221 ? 11.083 17.404 -16.340 1.00 31.28 221 ASN A CA 1
ATOM 1640 C C . ASN A 1 221 ? 10.229 17.899 -17.535 1.00 32.49 221 ASN A C 1
ATOM 1641 O O . ASN A 1 221 ? 10.710 18.603 -18.432 1.00 32.64 221 ASN A O 1
ATOM 1646 N N . ILE A 1 222 ? 8.964 17.487 -17.530 1.00 30.61 222 ILE A N 1
ATOM 1647 C CA . ILE A 1 222 ? 8.031 17.779 -18.595 1.00 30.83 222 ILE A CA 1
ATOM 1648 C C . ILE A 1 222 ? 6.850 18.503 -17.964 1.00 30.59 222 ILE A C 1
ATOM 1649 O O . ILE A 1 222 ? 6.666 18.480 -16.741 1.00 29.86 222 ILE A O 1
ATOM 1654 N N . GLN A 1 223 ? 6.074 19.179 -18.789 1.00 30.89 223 GLN A N 1
ATOM 1655 C CA . GLN A 1 223 ? 4.918 19.910 -18.319 1.00 30.53 223 GLN A CA 1
ATOM 1656 C C . GLN A 1 223 ? 3.626 19.249 -18.785 1.00 32.10 223 GLN A C 1
ATOM 1657 O O . GLN A 1 223 ? 3.536 18.819 -19.942 1.00 32.60 223 GLN A O 1
ATOM 1663 N N . VAL A 1 224 ? 2.637 19.143 -17.892 1.00 27.40 224 VAL A N 1
ATOM 1664 C CA . VAL A 1 224 ? 1.266 18.828 -18.304 1.00 27.91 224 VAL A CA 1
ATOM 1665 C C . VAL A 1 224 ? 0.510 20.148 -18.299 1.00 27.75 224 VAL A C 1
ATOM 1666 O O . VAL A 1 224 ? 0.336 20.787 -17.255 1.00 28.50 224 VAL A O 1
ATOM 1670 N N . GLY A 1 225 ? 0.111 20.595 -19.491 1.00 30.08 225 GLY A N 1
ATOM 1671 C CA . GLY A 1 225 ? -0.527 21.898 -19.625 1.00 28.09 225 GLY A CA 1
ATOM 1672 C C . GLY A 1 225 ? -1.861 22.018 -18.914 1.00 30.93 225 GLY A C 1
ATOM 1673 O O . GLY A 1 225 ? -2.537 21.032 -18.617 1.00 28.51 225 GLY A O 1
ATOM 1674 N N . GLN A 1 226 ? -2.242 23.261 -18.663 1.00 31.33 226 GLN A N 1
ATOM 1675 C CA . GLN A 1 226 ? -3.438 23.581 -17.950 1.00 33.64 226 GLN A CA 1
ATOM 1676 C C . GLN A 1 226 ? -4.701 22.908 -18.504 1.00 36.96 226 GLN A C 1
ATOM 1677 O O . GLN A 1 226 ? -4.890 22.841 -19.717 1.00 36.51 226 GLN A O 1
ATOM 1683 N N . CYS A 1 227 ? -5.546 22.407 -17.596 1.00 34.74 227 CYS A N 1
ATOM 1684 C CA . CYS A 1 227 ? -6.851 21.794 -17.921 1.00 34.19 227 CYS A CA 1
ATOM 1685 C C . CYS A 1 227 ? -6.792 20.476 -18.669 1.00 33.33 227 CYS A C 1
ATOM 1686 O O . CYS A 1 227 ? -7.825 19.914 -19.004 1.00 36.19 227 CYS A O 1
ATOM 1689 N N . SER A 1 228 ? -5.592 19.981 -18.935 1.00 31.09 228 SER A N 1
ATOM 1690 C CA . SER A 1 228 ? -5.447 18.712 -19.643 1.00 30.78 228 SER A CA 1
ATOM 1691 C C . SER A 1 228 ? -5.762 17.529 -18.767 1.00 32.27 228 SER A C 1
ATOM 1692 O O . SER A 1 228 ? -5.739 17.636 -17.521 1.00 32.80 228 SER A O 1
ATOM 1695 N N . LYS A 1 229 ? -6.067 16.410 -19.427 1.00 31.90 229 LYS A N 1
ATOM 1696 C CA . LYS A 1 229 ? -6.425 15.161 -18.771 1.00 31.58 229 LYS A CA 1
ATOM 1697 C C . LYS A 1 229 ? -5.555 13.988 -19.233 1.00 28.25 229 LYS A C 1
ATOM 1698 O O . LYS A 1 229 ? -5.312 13.800 -20.430 1.00 25.07 229 LYS A O 1
ATOM 1704 N N . ILE A 1 230 ? -5.082 13.209 -18.262 1.00 24.33 230 ILE A N 1
ATOM 1705 C CA . ILE A 1 230 ? -4.259 12.033 -18.541 1.00 25.97 230 ILE A CA 1
ATOM 1706 C C . ILE A 1 230 ? -5.090 10.788 -18.283 1.00 26.85 230 ILE A C 1
ATOM 1707 O O . ILE A 1 230 ? -5.472 10.491 -17.139 1.00 25.86 230 ILE A O 1
ATOM 1712 N N . ALA A 1 231 ? -5.408 10.068 -19.351 1.00 26.29 231 ALA A N 1
ATOM 1713 C CA . ALA A 1 231 ? -6.247 8.867 -19.227 1.00 26.71 231 ALA A CA 1
ATOM 1714 C C . ALA A 1 231 ? -5.601 7.802 -18.345 1.00 27.24 231 ALA A C 1
ATOM 1715 O O . ALA A 1 231 ? -4.385 7.794 -18.172 1.00 26.23 231 ALA A O 1
ATOM 1717 N N . ALA A 1 232 ? -6.408 6.890 -17.803 1.00 25.63 232 ALA A N 1
ATOM 1718 C CA . ALA A 1 232 ? -5.883 5.845 -16.912 1.00 27.06 232 ALA A CA 1
ATOM 1719 C C . ALA A 1 232 ? -4.816 5.074 -17.674 1.00 29.15 232 ALA A C 1
ATOM 1720 O O . ALA A 1 232 ? -4.955 4.835 -18.893 1.00 27.62 232 ALA A O 1
ATOM 1722 N N . GLY A 1 233 ? -3.746 4.703 -16.982 1.00 30.44 233 GLY A N 1
ATOM 1723 C CA . GLY A 1 233 ? -2.699 3.875 -17.570 1.00 28.01 233 GLY A CA 1
ATOM 1724 C C . GLY A 1 233 ? -1.773 4.487 -18.623 1.00 29.50 233 GLY A C 1
ATOM 1725 O O . GLY A 1 233 ? -0.929 3.784 -19.168 1.00 29.11 233 GLY A O 1
ATOM 1726 N N . SER A 1 234 ? -1.908 5.777 -18.914 1.00 27.43 234 SER A N 1
ATOM 1727 C CA . SER A 1 234 ? -0.964 6.470 -19.811 1.00 28.69 234 SER A CA 1
ATOM 1728 C C . SER A 1 234 ? 0.506 6.498 -19.329 1.00 30.65 234 SER A C 1
ATOM 1729 O O . SER A 1 234 ? 0.777 6.670 -18.133 1.00 26.05 234 SER A O 1
ATOM 1732 N N . VAL A 1 235 ? 1.454 6.323 -20.259 1.00 27.50 235 VAL A N 1
ATOM 1733 C CA . VAL A 1 235 ? 2.857 6.665 -19.959 1.00 28.80 235 VAL A CA 1
ATOM 1734 C C . VAL A 1 235 ? 3.256 7.939 -20.718 1.00 28.76 235 VAL A C 1
ATOM 1735 O O . VAL A 1 235 ? 3.241 7.979 -21.945 1.00 29.27 235 VAL A O 1
ATOM 1739 N N . VAL A 1 236 ? 3.604 8.975 -19.973 1.00 27.77 236 VAL A N 1
ATOM 1740 C CA . VAL A 1 236 ? 3.725 10.319 -20.510 1.00 28.97 236 VAL A CA 1
ATOM 1741 C C . VAL A 1 236 ? 5.176 10.751 -20.434 1.00 27.49 236 VAL A C 1
ATOM 1742 O O . VAL A 1 236 ? 5.752 10.876 -19.334 1.00 27.56 236 VAL A O 1
ATOM 1746 N N . LEU A 1 237 ? 5.768 10.940 -21.609 1.00 26.44 237 LEU A N 1
ATOM 1747 C CA . LEU A 1 237 ? 7.209 11.161 -21.727 1.00 30.67 237 LEU A CA 1
ATOM 1748 C C . LEU A 1 237 ? 7.546 12.490 -22.375 1.00 31.61 237 LEU A C 1
ATOM 1749 O O . LEU A 1 237 ? 8.704 12.883 -22.396 1.00 29.37 237 LEU A O 1
ATOM 1754 N N . LYS A 1 238 ? 6.531 13.181 -22.892 1.00 33.97 238 LYS A N 1
ATOM 1755 C CA . LYS A 1 238 ? 6.728 14.475 -23.542 1.00 33.70 238 LYS A CA 1
ATOM 1756 C C . LYS A 1 238 ? 5.724 15.456 -22.986 1.00 32.72 238 LYS A C 1
ATOM 1757 O O . LYS A 1 238 ? 4.648 15.023 -22.547 1.00 30.83 238 LYS A O 1
ATOM 1763 N N . SER A 1 239 ? 6.069 16.755 -22.980 1.00 30.31 239 SER A N 1
ATOM 1764 C CA . SER A 1 239 ? 5.175 17.787 -22.439 1.00 29.42 239 SER A CA 1
ATOM 1765 C C . SER A 1 239 ? 3.795 17.752 -23.103 1.00 30.56 239 SER A C 1
ATOM 1766 O O . SER A 1 239 ? 3.679 17.493 -24.296 1.00 30.26 239 SER A O 1
ATOM 1769 N N . VAL A 1 240 ? 2.742 17.968 -22.321 1.00 31.38 240 VAL A N 1
ATOM 1770 C CA . VAL A 1 240 ? 1.379 17.913 -22.838 1.00 30.22 240 VAL A CA 1
ATOM 1771 C C . VAL A 1 240 ? 0.845 19.350 -22.919 1.00 31.15 240 VAL A C 1
ATOM 1772 O O . VAL A 1 240 ? 0.899 20.065 -21.934 1.00 31.36 240 VAL A O 1
ATOM 1776 N N . PRO A 1 241 ? 0.356 19.789 -24.104 1.00 34.47 241 PRO A N 1
ATOM 1777 C CA . PRO A 1 241 ? -0.196 21.162 -24.236 1.00 34.93 241 PRO A CA 1
ATOM 1778 C C . PRO A 1 241 ? -1.469 21.352 -23.413 1.00 34.20 241 PRO A C 1
ATOM 1779 O O . PRO A 1 241 ? -2.050 20.368 -22.949 1.00 33.56 241 PRO A O 1
ATOM 1783 N N . HIS A 1 242 ? -1.915 22.595 -23.237 1.00 32.10 242 HIS A N 1
ATOM 1784 C CA . HIS A 1 242 ? -3.126 22.820 -22.469 1.00 34.13 242 HIS A CA 1
ATOM 1785 C C . HIS A 1 242 ? -4.329 22.263 -23.183 1.00 35.90 242 HIS A C 1
ATOM 1786 O O . HIS A 1 242 ? -4.294 22.045 -24.393 1.00 34.84 242 HIS A O 1
ATOM 1793 N N . ASN A 1 243 ? -5.383 21.977 -22.421 1.00 35.63 243 ASN A N 1
ATOM 1794 C CA . ASN A 1 243 ? -6.707 21.672 -22.964 1.00 36.26 243 ASN A CA 1
ATOM 1795 C C . ASN A 1 243 ? -6.801 20.484 -23.936 1.00 39.51 243 ASN A C 1
ATOM 1796 O O . ASN A 1 243 ? -7.576 20.521 -24.896 1.00 38.79 243 ASN A O 1
ATOM 1801 N N . VAL A 1 244 ? -6.020 19.433 -23.679 1.00 35.11 244 VAL A N 1
ATOM 1802 C CA . VAL A 1 244 ? -6.168 18.162 -24.412 1.00 33.99 244 VAL A CA 1
ATOM 1803 C C . VAL A 1 244 ? -6.323 16.926 -23.497 1.00 35.15 244 VAL A C 1
ATOM 1804 O O . VAL A 1 244 ? -5.939 16.959 -22.309 1.00 34.27 244 VAL A O 1
ATOM 1808 N N . THR A 1 245 ? -6.884 15.845 -24.036 1.00 31.06 245 THR A N 1
ATOM 1809 C CA . THR A 1 245 ? -6.781 14.550 -23.366 1.00 32.60 245 THR A CA 1
ATOM 1810 C C . THR A 1 245 ? -5.724 13.703 -24.041 1.00 31.85 245 THR A C 1
ATOM 1811 O O . THR A 1 245 ? -5.684 13.640 -25.274 1.00 29.31 245 THR A O 1
ATOM 1815 N N . VAL A 1 246 ? -4.843 13.092 -23.237 1.00 29.95 246 VAL A N 1
ATOM 1816 C CA . VAL A 1 246 ? -3.895 12.102 -23.744 1.00 30.03 246 VAL A CA 1
ATOM 1817 C C . VAL A 1 246 ? -4.175 10.719 -23.199 1.00 31.28 246 VAL A C 1
ATOM 1818 O O . VAL A 1 246 ? -4.657 10.549 -22.074 1.00 32.46 246 VAL A O 1
ATOM 1822 N N . ALA A 1 247 ? -3.890 9.723 -24.016 1.00 29.97 247 ALA A N 1
ATOM 1823 C CA . ALA A 1 247 ? -4.015 8.330 -23.568 1.00 31.26 247 ALA A CA 1
ATOM 1824 C C . ALA A 1 247 ? -2.986 7.494 -24.265 1.00 31.28 247 ALA A C 1
ATOM 1825 O O . ALA A 1 247 ? -2.456 7.912 -25.282 1.00 32.58 247 ALA A O 1
ATOM 1827 N N . GLY A 1 248 ? -2.675 6.329 -23.702 1.00 29.83 248 GLY A N 1
ATOM 1828 C CA . GLY A 1 248 ? -1.855 5.334 -24.371 1.00 31.14 248 GLY A CA 1
ATOM 1829 C C . GLY A 1 248 ? -0.437 5.124 -23.838 1.00 33.65 248 GLY A C 1
ATOM 1830 O O . GLY A 1 248 ? 0.061 5.878 -22.983 1.00 34.52 248 GLY A O 1
ATOM 1831 N N . VAL A 1 249 ? 0.223 4.081 -24.335 1.00 35.95 249 VAL A N 1
ATOM 1832 C CA . VAL A 1 249 ? 1.593 3.759 -23.907 1.00 35.52 249 VAL A CA 1
ATOM 1833 C C . VAL A 1 249 ? 2.530 3.681 -25.129 1.00 39.31 249 VAL A C 1
ATOM 1834 O O . VAL A 1 249 ? 2.648 2.626 -25.724 1.00 39.78 249 VAL A O 1
ATOM 1838 N N . PRO A 1 250 ? 3.236 4.779 -25.470 1.00 38.56 250 PRO A N 1
ATOM 1839 C CA . PRO A 1 250 ? 3.265 6.063 -24.773 1.00 38.98 250 PRO A CA 1
ATOM 1840 C C . PRO A 1 250 ? 2.037 6.906 -25.102 1.00 35.78 250 PRO A C 1
ATOM 1841 O O . PRO A 1 250 ? 1.266 6.539 -25.989 1.00 38.48 250 PRO A O 1
ATOM 1845 N N . ALA A 1 251 ? 1.841 7.988 -24.356 1.00 33.39 251 ALA A N 1
ATOM 1846 C CA . ALA A 1 251 ? 0.636 8.801 -24.466 1.00 35.64 251 ALA A CA 1
ATOM 1847 C C . ALA A 1 251 ? 0.631 9.597 -25.777 1.00 34.99 251 ALA A C 1
ATOM 1848 O O . ALA A 1 251 ? 1.677 10.055 -26.229 1.00 31.73 251 ALA A O 1
ATOM 1850 N N . ARG A 1 252 ? -0.564 9.754 -26.345 1.00 34.87 252 ARG A N 1
ATOM 1851 C CA . ARG A 1 252 ? -0.794 10.563 -27.546 1.00 37.34 252 ARG A CA 1
ATOM 1852 C C . ARG A 1 252 ? -2.053 11.336 -27.304 1.00 34.58 252 ARG A C 1
ATOM 1853 O O . ARG A 1 252 ? -2.952 10.845 -26.602 1.00 33.98 252 ARG A O 1
ATOM 1861 N N . ILE A 1 253 ? -2.136 12.525 -27.899 1.00 33.95 253 ILE A N 1
ATOM 1862 C CA . ILE A 1 253 ? -3.349 13.339 -27.815 1.00 34.81 253 ILE A CA 1
ATOM 1863 C C . ILE A 1 253 ? -4.505 12.591 -28.462 1.00 36.40 253 ILE A C 1
ATOM 1864 O O . ILE A 1 253 ? -4.395 12.110 -29.593 1.00 40.10 253 ILE A O 1
ATOM 1869 N N . ILE A 1 254 ? -5.595 12.450 -27.729 1.00 37.22 254 ILE A N 1
ATOM 1870 C CA . ILE A 1 254 ? -6.745 11.712 -28.229 1.00 40.14 254 ILE A CA 1
ATOM 1871 C C . ILE A 1 254 ? -7.921 12.659 -28.377 1.00 41.59 254 ILE A C 1
ATOM 1872 O O . ILE A 1 254 ? -8.977 12.254 -28.846 1.00 45.33 254 ILE A O 1
ATOM 1877 N N . GLY A 1 255 ? -7.746 13.914 -27.978 1.00 40.45 255 GLY A N 1
ATOM 1878 C CA . GLY A 1 255 ? -8.823 14.868 -28.087 1.00 40.19 255 GLY A CA 1
ATOM 1879 C C . GLY A 1 255 ? -8.617 16.173 -27.359 1.00 43.83 255 GLY A C 1
ATOM 1880 O O . GLY A 1 255 ? -7.562 16.434 -26.791 1.00 41.88 255 GLY A O 1
ATOM 1881 N N . GLU A 1 256 ? -9.661 16.988 -27.372 1.00 44.43 256 GLU A N 1
ATOM 1882 C CA . GLU A 1 256 ? -9.616 18.331 -26.836 1.00 47.18 256 GLU A CA 1
ATOM 1883 C C . GLU A 1 256 ? -10.462 18.389 -25.576 1.00 45.34 256 GLU A C 1
ATOM 1884 O O . GLU A 1 256 ? -11.470 17.702 -25.475 1.00 46.09 256 GLU A O 1
ATOM 1890 N N . THR A 1 257 ? -10.085 19.219 -24.614 1.00 43.26 257 THR A N 1
ATOM 1891 C CA . THR A 1 257 ? -10.848 19.252 -23.362 1.00 44.96 257 THR A CA 1
ATOM 1892 C C . THR A 1 257 ? -10.840 20.640 -22.737 1.00 47.49 257 THR A C 1
ATOM 1893 O O . THR A 1 257 ? -9.914 21.407 -22.965 1.00 50.57 257 THR A O 1
ATOM 1897 N N . GLY A 1 258 ? -11.876 20.975 -21.972 1.00 50.68 258 GLY A N 1
ATOM 1898 C CA . GLY A 1 258 ? -11.928 22.256 -21.265 1.00 52.44 258 GLY A CA 1
ATOM 1899 C C . GLY A 1 258 ? -11.795 22.054 -19.767 1.00 55.73 258 GLY A C 1
ATOM 1900 O O . GLY A 1 258 ? -11.812 20.916 -19.303 1.00 53.43 258 GLY A O 1
ATOM 1901 N N . CYS A 1 259 ? -11.668 23.151 -19.014 1.00 57.66 259 CYS A N 1
ATOM 1902 C CA . CYS A 1 259 ? -11.645 23.112 -17.532 1.00 58.00 259 CYS A CA 1
ATOM 1903 C C . CYS A 1 259 ? -13.019 23.110 -16.861 1.00 61.12 259 CYS A C 1
ATOM 1904 O O . CYS A 1 259 ? -14.051 23.190 -17.535 1.00 60.69 259 CYS A O 1
ATOM 1907 N N . THR A 1 260 ? -12.984 23.052 -15.523 1.00 67.20 260 THR A N 1
ATOM 1908 C CA . THR A 1 260 ? -14.144 22.968 -14.604 1.00 66.24 260 THR A CA 1
ATOM 1909 C C . THR A 1 260 ? -14.869 21.627 -14.700 1.00 67.47 260 THR A C 1
ATOM 1910 O O . THR A 1 260 ? -14.230 20.564 -14.697 1.00 60.23 260 THR A O 1
ATOM 1912 N N . VAL B 1 16 ? 5.980 37.864 34.952 1.00 64.28 16 VAL B N 1
ATOM 1913 C CA . VAL B 1 16 ? 6.803 36.627 35.094 1.00 57.53 16 VAL B CA 1
ATOM 1914 C C . VAL B 1 16 ? 5.895 35.417 35.437 1.00 56.36 16 VAL B C 1
ATOM 1915 O O . VAL B 1 16 ? 4.697 35.563 35.722 1.00 52.46 16 VAL B O 1
ATOM 1919 N N . ASP B 1 17 ? 6.471 34.225 35.357 1.00 48.37 17 ASP B N 1
ATOM 1920 C CA . ASP B 1 17 ? 5.846 32.992 35.791 1.00 41.42 17 ASP B CA 1
ATOM 1921 C C . ASP B 1 17 ? 7.068 32.172 36.198 1.00 38.78 17 ASP B C 1
ATOM 1922 O O . ASP B 1 17 ? 7.544 31.324 35.430 1.00 38.31 17 ASP B O 1
ATOM 1927 N N . PRO B 1 18 ? 7.626 32.454 37.392 1.00 38.62 18 PRO B N 1
ATOM 1928 C CA . PRO B 1 18 ? 8.971 31.892 37.642 1.00 35.06 18 PRO B CA 1
ATOM 1929 C C . PRO B 1 18 ? 9.003 30.359 37.783 1.00 32.47 18 PRO B C 1
ATOM 1930 O O . PRO B 1 18 ? 10.022 29.738 37.509 1.00 29.10 18 PRO B O 1
ATOM 1934 N N . ILE B 1 19 ? 7.895 29.761 38.197 1.00 30.96 19 ILE B N 1
ATOM 1935 C CA . ILE B 1 19 ? 7.850 28.321 38.311 1.00 29.14 19 IL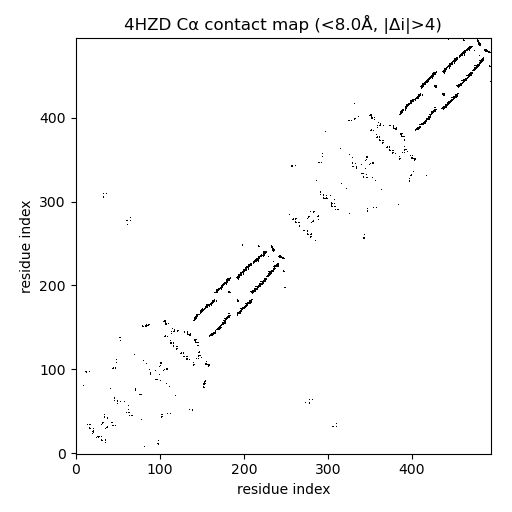E B CA 1
ATOM 1936 C C . ILE B 1 19 ? 7.970 27.736 36.899 1.00 28.72 19 ILE B C 1
ATOM 1937 O O . ILE B 1 19 ? 8.839 26.908 36.656 1.00 28.28 19 ILE B O 1
ATOM 1942 N N . TRP B 1 20 ? 7.156 28.226 35.969 1.00 29.78 20 TRP B N 1
ATOM 1943 C CA . TRP B 1 20 ? 7.222 27.775 34.570 1.00 29.35 20 TRP B CA 1
ATOM 1944 C C . TRP B 1 20 ? 8.557 27.990 33.897 1.00 30.49 20 TRP B C 1
ATOM 1945 O O . TRP B 1 20 ? 9.031 27.121 33.145 1.00 27.92 20 TRP B O 1
ATOM 1956 N N . HIS B 1 21 ? 9.158 29.161 34.084 1.00 29.08 21 HIS B N 1
ATOM 1957 C CA . HIS B 1 21 ? 10.436 29.430 33.397 1.00 33.37 21 HIS B CA 1
ATOM 1958 C C . HIS B 1 21 ? 11.545 28.549 33.925 1.00 28.92 21 HIS B C 1
ATOM 1959 O O . HIS B 1 21 ? 12.419 28.132 33.161 1.00 27.67 21 HIS B O 1
ATOM 1966 N N . SER B 1 22 ? 11.497 28.221 35.220 1.00 27.21 22 SER B N 1
ATOM 1967 C CA . SER B 1 22 ? 12.496 27.342 35.828 1.00 31.18 22 SER B CA 1
ATOM 1968 C C . SER B 1 22 ? 12.334 25.937 35.312 1.00 29.00 22 SER B C 1
ATOM 1969 O O . SER B 1 22 ? 13.321 25.244 35.066 1.00 30.51 22 SER B O 1
ATOM 1972 N N . ILE B 1 23 ? 11.081 25.515 35.198 1.00 27.64 23 ILE B N 1
ATOM 1973 C CA . ILE B 1 23 ? 10.760 24.173 34.691 1.00 24.92 23 ILE B CA 1
ATOM 1974 C C . ILE B 1 23 ? 11.296 23.990 33.248 1.00 24.70 23 ILE B C 1
ATOM 1975 O O . ILE B 1 23 ? 11.933 22.995 32.961 1.00 28.57 23 ILE B O 1
ATOM 1980 N N . ARG B 1 24 ? 11.108 24.994 32.384 1.00 27.35 24 ARG B N 1
ATOM 1981 C CA . ARG B 1 24 ? 11.581 24.949 30.994 1.00 24.37 24 ARG B CA 1
ATOM 1982 C C . ARG B 1 24 ? 13.109 24.929 30.925 1.00 26.04 24 ARG B C 1
ATOM 1983 O O . ARG B 1 24 ? 13.688 24.130 30.175 1.00 26.69 24 ARG B O 1
ATOM 1991 N N . ALA B 1 25 ? 13.779 25.796 31.693 1.00 26.23 25 ALA B N 1
ATOM 1992 C CA . ALA B 1 25 ? 15.253 25.740 31.768 1.00 28.38 25 ALA B CA 1
ATOM 1993 C C . ALA B 1 25 ? 15.785 24.356 32.243 1.00 29.18 25 ALA B C 1
ATOM 1994 O O . ALA B 1 25 ? 16.738 23.827 31.681 1.00 32.05 25 ALA B O 1
ATOM 1996 N N . GLU B 1 26 ? 15.173 23.784 33.288 1.00 29.49 26 GLU B N 1
ATOM 1997 C CA . GLU B 1 26 ? 15.525 22.426 33.749 1.00 29.07 26 GLU B CA 1
ATOM 1998 C C . GLU B 1 26 ? 15.348 21.328 32.675 1.00 27.05 26 GLU B C 1
ATOM 1999 O O . GLU B 1 26 ? 16.221 20.483 32.499 1.00 27.41 26 GLU B O 1
ATOM 2005 N N . ALA B 1 27 ? 14.219 21.345 31.973 1.00 26.13 27 ALA B N 1
ATOM 2006 C CA . ALA B 1 27 ? 13.936 20.384 30.916 1.00 24.90 27 ALA B CA 1
ATOM 2007 C C . ALA B 1 27 ? 14.928 20.462 29.764 1.00 24.83 27 ALA B C 1
ATOM 2008 O O . ALA B 1 27 ? 15.351 19.426 29.255 1.00 24.63 27 ALA B O 1
ATOM 2010 N N . GLU B 1 28 ? 15.284 21.688 29.356 1.00 26.73 28 GLU B N 1
ATOM 2011 C CA . GLU B 1 28 ? 16.317 21.922 28.331 1.00 29.76 28 GLU B CA 1
ATOM 2012 C C . GLU B 1 28 ? 17.645 21.350 28.796 1.00 29.68 28 GLU B C 1
ATOM 2013 O O . GLU B 1 28 ? 18.302 20.644 28.053 1.00 28.33 28 GLU B O 1
ATOM 2019 N N . GLU B 1 29 ? 18.023 21.625 30.048 1.00 33.87 29 GLU B N 1
ATOM 2020 C CA . GLU B 1 29 ? 19.285 21.077 30.572 1.00 32.59 29 GLU B CA 1
ATOM 2021 C C . GLU B 1 29 ? 19.256 19.552 30.644 1.00 30.31 29 GLU B C 1
ATOM 2022 O O . GLU B 1 29 ? 20.210 18.857 30.229 1.00 30.96 29 GLU B O 1
ATOM 2028 N N . ALA B 1 30 ? 18.168 19.039 31.204 1.00 26.25 30 ALA B N 1
ATOM 2029 C CA . ALA B 1 30 ? 17.944 17.578 31.275 1.00 26.34 30 ALA B CA 1
ATOM 2030 C C . ALA B 1 30 ? 18.072 16.886 29.901 1.00 24.45 30 ALA B C 1
ATOM 2031 O O . ALA B 1 30 ? 18.635 15.786 29.814 1.00 23.08 30 ALA B O 1
ATOM 2033 N N . THR B 1 31 ? 17.562 17.542 28.848 1.00 24.49 31 THR B N 1
ATOM 2034 C CA . THR B 1 31 ? 17.601 17.003 27.481 1.00 23.99 31 THR B CA 1
ATOM 2035 C C . THR B 1 31 ? 19.016 16.963 26.899 1.00 26.67 31 THR B C 1
ATOM 2036 O O . THR B 1 31 ? 19.398 15.947 26.344 1.00 24.44 31 THR B O 1
ATOM 2040 N N . ARG B 1 32 ? 19.769 18.068 27.023 1.00 26.41 32 ARG B N 1
ATOM 2041 C CA . ARG B 1 32 ? 21.196 18.105 26.654 1.00 28.68 32 ARG B CA 1
ATOM 2042 C C . ARG B 1 32 ? 21.987 17.033 27.374 1.00 26.44 32 ARG B C 1
ATOM 2043 O O . ARG B 1 32 ? 22.864 16.392 26.788 1.00 26.31 32 ARG B O 1
ATOM 2051 N N . ASN B 1 33 ? 21.699 16.883 28.658 1.00 24.92 33 ASN B N 1
ATOM 2052 C CA . ASN B 1 33 ? 22.418 15.939 29.510 1.00 27.40 33 ASN B CA 1
ATOM 2053 C C . ASN B 1 33 ? 22.100 14.492 29.158 1.00 26.44 33 ASN B C 1
ATOM 2054 O O . ASN B 1 33 ? 22.932 13.622 29.327 1.00 26.90 33 ASN B O 1
ATOM 2059 N N . ASP B 1 34 ? 20.878 14.226 28.708 1.00 26.25 34 ASP B N 1
ATOM 2060 C CA . ASP B 1 34 ? 20.479 12.840 28.421 1.00 25.28 34 ASP B CA 1
ATOM 2061 C C . ASP B 1 34 ? 19.523 12.822 27.190 1.00 24.11 34 ASP B C 1
ATOM 2062 O O . ASP B 1 34 ? 18.259 12.737 27.340 1.00 23.21 34 ASP B O 1
ATOM 2067 N N . PRO B 1 35 ? 20.109 12.914 25.966 1.00 22.32 35 PRO B N 1
ATOM 2068 C CA . PRO B 1 35 ? 19.301 13.012 24.739 1.00 20.58 35 PRO B CA 1
ATOM 2069 C C . PRO B 1 35 ? 18.189 12.000 24.473 1.00 21.03 35 PRO B C 1
ATOM 2070 O O . PRO B 1 35 ? 17.185 12.368 23.872 1.00 22.28 35 PRO B O 1
ATOM 2074 N N . VAL B 1 36 ? 18.348 10.746 24.905 1.00 21.74 36 VAL B N 1
ATOM 2075 C CA . VAL B 1 36 ? 17.304 9.726 24.715 1.00 23.45 36 VAL B CA 1
ATOM 2076 C C . VAL B 1 36 ? 15.971 10.068 25.423 1.00 23.40 36 VAL B C 1
ATOM 2077 O O . VAL B 1 36 ? 14.912 9.526 25.064 1.00 24.90 36 VAL B O 1
ATOM 2081 N N . LEU B 1 37 ? 16.019 10.967 26.400 1.00 21.95 37 LEU B N 1
ATOM 2082 C CA . LEU B 1 37 ? 14.801 11.429 27.089 1.00 21.80 37 LEU B CA 1
ATOM 2083 C C . LEU B 1 37 ? 14.223 12.666 26.448 1.00 21.42 37 LEU B C 1
ATOM 2084 O O . LEU B 1 37 ? 13.247 13.261 26.976 1.00 21.51 37 LEU B O 1
ATOM 2089 N N . GLY B 1 38 ? 14.782 13.046 25.286 1.00 20.98 38 GLY B N 1
ATOM 2090 C CA . GLY B 1 38 ? 14.312 14.227 24.560 1.00 20.23 38 GLY B CA 1
ATOM 2091 C C . GLY B 1 38 ? 12.872 14.111 24.134 1.00 21.03 38 GLY B C 1
ATOM 2092 O O . GLY B 1 38 ? 12.141 15.094 24.171 1.00 21.21 38 GLY B O 1
ATOM 2093 N N . ALA B 1 39 ? 12.422 12.917 23.738 1.00 19.45 39 ALA B N 1
ATOM 2094 C CA . ALA B 1 39 ? 11.025 12.799 23.314 1.00 20.69 39 ALA B CA 1
ATOM 2095 C C . ALA B 1 39 ? 10.085 13.039 24.505 1.00 20.15 39 ALA B C 1
ATOM 2096 O O . ALA B 1 39 ? 9.089 13.778 24.400 1.00 22.52 39 ALA B O 1
ATOM 2098 N N . PHE B 1 40 ? 10.407 12.404 25.627 1.00 20.25 40 PHE B N 1
ATOM 2099 C CA . PHE B 1 40 ? 9.679 12.625 26.889 1.00 21.47 40 PHE B CA 1
ATOM 2100 C C . PHE B 1 40 ? 9.625 14.092 27.304 1.00 21.66 40 PHE B C 1
ATOM 2101 O O . PHE B 1 40 ? 8.547 14.658 27.542 1.00 21.12 40 PHE B O 1
ATOM 2109 N N . LEU B 1 41 ? 10.785 14.729 27.371 1.00 22.55 41 LEU B N 1
ATOM 2110 C CA . LEU B 1 41 ? 10.885 16.093 27.880 1.00 21.95 41 LEU B CA 1
ATOM 2111 C C . LEU B 1 41 ? 10.361 17.165 26.929 1.00 22.01 41 LEU B C 1
ATOM 2112 O O . LEU B 1 41 ? 9.821 18.174 27.374 1.00 21.12 41 LEU B O 1
ATOM 2117 N N . TYR B 1 42 ? 10.480 16.963 25.614 1.00 21.65 42 TYR B N 1
ATOM 2118 C CA . TYR B 1 42 ? 9.843 17.897 24.677 1.00 20.99 42 TYR B CA 1
ATOM 2119 C C . TYR B 1 42 ? 8.346 17.706 24.604 1.00 21.36 42 TYR B C 1
ATOM 2120 O O . TYR B 1 42 ? 7.580 18.686 24.574 1.00 20.77 42 TYR B O 1
ATOM 2129 N N . ALA B 1 43 ? 7.884 16.454 24.570 1.00 22.20 43 ALA B N 1
ATOM 2130 C CA . ALA B 1 43 ? 6.416 16.243 24.464 1.00 22.27 43 ALA B CA 1
ATOM 2131 C C . ALA B 1 43 ? 5.686 16.781 25.721 1.00 22.22 43 ALA B C 1
ATOM 2132 O O . ALA B 1 43 ? 4.539 17.266 25.666 1.00 22.31 43 ALA B O 1
ATOM 2134 N N . THR B 1 44 ? 6.356 16.669 26.860 1.00 23.42 44 THR B N 1
ATOM 2135 C CA . THR B 1 44 ? 5.663 17.000 28.093 1.00 24.31 44 THR B CA 1
ATOM 2136 C C . THR B 1 44 ? 5.897 18.386 28.634 1.00 24.73 44 THR B C 1
ATOM 2137 O O . THR B 1 44 ? 4.981 18.965 29.239 1.00 23.34 44 THR B O 1
ATOM 2141 N N . ILE B 1 45 ? 7.081 18.934 28.379 1.00 22.67 45 ILE B N 1
ATOM 2142 C CA . ILE B 1 45 ? 7.376 20.307 28.834 1.00 24.78 45 ILE B CA 1
ATOM 2143 C C . ILE B 1 45 ? 7.618 21.277 27.665 1.00 25.12 45 ILE B C 1
ATOM 2144 O O . ILE B 1 45 ? 6.898 22.270 27.478 1.00 26.70 45 ILE B O 1
ATOM 2149 N N . LEU B 1 46 ? 8.669 20.998 26.900 1.00 25.38 46 LEU B N 1
ATOM 2150 C CA . LEU B 1 46 ? 9.255 22.044 26.092 1.00 26.73 46 LEU B CA 1
ATOM 2151 C C . LEU B 1 46 ? 8.395 22.457 24.913 1.00 25.79 46 LEU B C 1
ATOM 2152 O O . LEU B 1 46 ? 8.439 23.625 24.538 1.00 25.84 46 LEU B O 1
ATOM 2157 N N . ASN B 1 47 ? 7.583 21.542 24.384 1.00 23.14 47 ASN B N 1
ATOM 2158 C CA . ASN B 1 47 ? 6.653 21.898 23.289 1.00 24.00 47 ASN B CA 1
ATOM 2159 C C . ASN B 1 47 ? 5.335 22.457 23.836 1.00 25.89 47 ASN B C 1
ATOM 2160 O O . ASN B 1 47 ? 4.461 22.805 23.054 1.00 27.20 47 ASN B O 1
ATOM 2165 N N . GLN B 1 48 ? 5.163 22.463 25.161 1.00 23.44 48 GLN B N 1
ATOM 2166 C CA . GLN B 1 48 ? 3.954 22.998 25.763 1.00 24.29 48 GLN B CA 1
ATOM 2167 C C . GLN B 1 48 ? 4.042 24.518 25.887 1.00 25.25 48 GLN B C 1
ATOM 2168 O O . GLN B 1 48 ? 5.100 25.070 26.193 1.00 25.76 48 GLN B O 1
ATOM 2174 N N . PRO B 1 49 ? 2.925 25.199 25.632 1.00 26.31 49 PRO B N 1
ATOM 2175 C CA . PRO B 1 49 ? 2.878 26.671 25.754 1.00 29.96 49 PRO B CA 1
ATOM 2176 C C . PRO B 1 49 ? 2.663 27.176 27.196 1.00 29.76 49 PRO B C 1
ATOM 2177 O O . PRO B 1 49 ? 2.745 28.385 27.444 1.00 31.92 49 PRO B O 1
ATOM 2181 N N . SER B 1 50 ? 2.388 26.266 28.131 1.00 29.18 50 SER B N 1
ATOM 2182 C CA . SER B 1 50 ? 2.163 26.646 29.540 1.00 29.23 50 SER B CA 1
ATOM 2183 C C . SER B 1 50 ? 2.345 25.499 30.530 1.00 28.01 50 SER B C 1
ATOM 2184 O O . SER B 1 50 ? 2.189 24.312 30.169 1.00 28.18 50 SER B O 1
ATOM 2187 N N . LEU B 1 51 ? 2.612 25.859 31.789 1.00 26.02 51 LEU B N 1
ATOM 2188 C CA . LEU B 1 51 ? 2.701 24.895 32.883 1.00 25.96 51 LEU B CA 1
ATOM 2189 C C . LEU B 1 51 ? 1.410 24.078 32.967 1.00 25.10 51 LEU B C 1
ATOM 2190 O O . LEU B 1 51 ? 1.438 22.843 33.186 1.00 24.19 51 LEU B O 1
ATOM 2195 N N . GLU B 1 52 ? 0.278 24.758 32.787 1.00 23.94 52 GLU B N 1
ATOM 2196 C CA . GLU B 1 52 ? -1.035 24.092 32.870 1.00 27.68 52 GLU B CA 1
ATOM 2197 C C . GLU B 1 52 ? -1.128 22.905 31.914 1.00 25.42 52 GLU B C 1
ATOM 2198 O O . GLU B 1 52 ? -1.587 21.813 32.284 1.00 25.31 52 GLU B O 1
ATOM 2204 N N . GLU B 1 53 ? -0.742 23.168 30.673 1.00 26.52 53 GLU B N 1
ATOM 2205 C CA . GLU B 1 53 ? -0.798 22.183 29.598 1.00 26.57 53 GLU B CA 1
ATOM 2206 C C . GLU B 1 53 ? 0.259 21.141 29.796 1.00 23.82 53 GLU B C 1
ATOM 2207 O O . GLU B 1 53 ? 0.007 19.980 29.538 1.00 24.57 53 GLU B O 1
ATOM 2213 N N . ALA B 1 54 ? 1.415 21.522 30.330 1.00 22.84 54 ALA B N 1
ATOM 2214 C CA . ALA B 1 54 ? 2.414 20.504 30.737 1.00 22.98 54 ALA B CA 1
ATOM 2215 C C . ALA B 1 54 ? 1.845 19.522 31.814 1.00 25.07 54 ALA B C 1
ATOM 2216 O O . ALA B 1 54 ? 1.926 18.273 31.685 1.00 23.94 54 ALA B O 1
ATOM 2218 N N . VAL B 1 55 ? 1.229 20.075 32.852 1.00 23.13 55 VAL B N 1
ATOM 2219 C CA . VAL B 1 55 ? 0.731 19.225 33.954 1.00 24.83 55 VAL B CA 1
ATOM 2220 C C . VAL B 1 55 ? -0.407 18.309 33.444 1.00 25.45 55 VAL B C 1
ATOM 2221 O O . VAL B 1 55 ? -0.440 17.098 33.720 1.00 21.86 55 VAL B O 1
ATOM 2225 N N . MET B 1 56 ? -1.326 18.881 32.678 1.00 23.64 56 MET B N 1
ATOM 2226 C CA . MET B 1 56 ? -2.459 18.100 32.185 1.00 25.12 56 MET B CA 1
ATOM 2227 C C . MET B 1 56 ? -2.005 17.026 31.231 1.00 23.99 56 MET B C 1
ATOM 2228 O O . MET B 1 56 ? -2.540 15.928 31.240 1.00 22.46 56 MET B O 1
ATOM 2233 N N . HIS B 1 57 ? -0.996 17.340 30.416 1.00 22.83 57 HIS B N 1
ATOM 2234 C CA . HIS B 1 57 ? -0.401 16.357 29.522 1.00 22.17 57 HIS B CA 1
ATOM 2235 C C . HIS B 1 57 ? 0.256 15.184 30.225 1.00 22.08 57 HIS B C 1
ATOM 2236 O O . HIS B 1 57 ? -0.065 14.031 29.913 1.00 21.83 57 HIS B O 1
ATOM 2243 N N . ARG B 1 58 ? 1.172 15.437 31.174 1.00 21.63 58 ARG B N 1
ATOM 2244 C CA . ARG B 1 58 ? 1.800 14.335 31.929 1.00 20.56 58 ARG B CA 1
ATOM 2245 C C . ARG B 1 58 ? 0.761 13.396 32.571 1.00 21.45 58 ARG B C 1
ATOM 2246 O O . ARG B 1 58 ? 0.815 12.137 32.445 1.00 21.40 58 ARG B O 1
ATOM 2254 N N . ILE B 1 59 ? -0.206 14.004 33.243 1.00 21.61 59 ILE B N 1
ATOM 2255 C CA . ILE B 1 59 ? -1.187 13.218 33.979 1.00 24.02 59 ILE B CA 1
ATOM 2256 C C . ILE B 1 59 ? -2.060 12.401 32.995 1.00 22.02 59 ILE B C 1
ATOM 2257 O O . ILE B 1 59 ? -2.320 11.197 33.233 1.00 20.03 59 ILE B O 1
ATOM 2262 N N . ALA B 1 60 ? -2.495 13.026 31.895 1.00 22.64 60 ALA B N 1
ATOM 2263 C CA . ALA B 1 60 ? -3.250 12.266 30.882 1.00 23.06 60 ALA B CA 1
ATOM 2264 C C . ALA B 1 60 ? -2.436 11.081 30.330 1.00 22.46 60 ALA B C 1
ATOM 2265 O O . ALA B 1 60 ? -2.968 9.978 30.165 1.00 24.16 60 ALA B O 1
ATOM 2267 N N . GLU B 1 61 ? -1.150 11.307 30.093 1.00 23.22 61 GLU B N 1
ATOM 2268 C CA . GLU B 1 61 ? -0.258 10.243 29.584 1.00 21.27 61 GLU B CA 1
ATOM 2269 C C . GLU B 1 61 ? -0.094 9.125 30.610 1.00 21.59 61 GLU B C 1
ATOM 2270 O O . GLU B 1 61 ? -0.100 7.936 30.232 1.00 21.31 61 GLU B O 1
ATOM 2276 N N . ARG B 1 62 ? 0.025 9.474 31.909 1.00 19.28 62 ARG B N 1
ATOM 2277 C CA . ARG B 1 62 ? 0.134 8.424 32.940 1.00 19.19 62 ARG B CA 1
ATOM 2278 C C . ARG B 1 62 ? -1.176 7.703 33.073 1.00 17.89 62 ARG B C 1
ATOM 2279 O O . ARG B 1 62 ? -1.192 6.516 33.249 1.00 19.79 62 ARG B O 1
ATOM 2287 N N . LEU B 1 63 ? -2.288 8.390 32.895 1.00 19.15 63 LEU B N 1
ATOM 2288 C CA . LEU B 1 63 ? -3.569 7.696 33.101 1.00 22.29 63 LEU B CA 1
ATOM 2289 C C . LEU B 1 63 ? -4.204 7.038 31.860 1.00 20.13 63 LEU B C 1
ATOM 2290 O O . LEU B 1 63 ? -5.092 6.196 31.998 1.00 19.48 63 LEU B O 1
ATOM 2295 N N . GLY B 1 64 ? -3.743 7.420 30.673 1.00 21.20 64 GLY B N 1
ATOM 2296 C CA . GLY B 1 64 ? -4.237 6.866 29.408 1.00 21.24 64 GLY B CA 1
ATOM 2297 C C . GLY B 1 64 ? -4.161 5.363 29.324 1.00 21.71 64 GLY B C 1
ATOM 2298 O O . GLY B 1 64 ? -3.227 4.722 29.842 1.00 20.94 64 GLY B O 1
ATOM 2299 N N . HIS B 1 65 ? -5.141 4.795 28.645 1.00 23.94 65 HIS B N 1
ATOM 2300 C CA . HIS B 1 65 ? -5.262 3.366 28.514 1.00 25.11 65 HIS B CA 1
ATOM 2301 C C . HIS B 1 65 ? -6.119 3.068 27.295 1.00 25.57 65 HIS B C 1
ATOM 2302 O O . HIS B 1 65 ? -6.937 3.906 26.932 1.00 25.11 65 HIS B O 1
ATOM 2309 N N . PRO B 1 66 ? -6.012 1.855 26.692 1.00 25.71 66 PRO B N 1
ATOM 2310 C CA . PRO B 1 66 ? -6.957 1.490 25.607 1.00 26.40 66 PRO B CA 1
ATOM 2311 C C . PRO B 1 66 ? -8.426 1.752 25.974 1.00 29.00 66 PRO B C 1
ATOM 2312 O O . PRO B 1 66 ? -9.218 2.151 25.104 1.00 30.04 66 PRO B O 1
ATOM 2316 N N . ASP B 1 67 ? -8.781 1.592 27.252 1.00 26.95 67 ASP B N 1
ATOM 2317 C CA . ASP B 1 67 ? -10.153 1.847 27.665 1.00 27.56 67 ASP B CA 1
ATOM 2318 C C . ASP B 1 67 ? -10.586 3.297 27.451 1.00 26.30 67 ASP B C 1
ATOM 2319 O O . ASP B 1 67 ? -11.695 3.544 27.009 1.00 24.63 67 ASP B O 1
ATOM 2324 N N . VAL B 1 68 ? -9.715 4.247 27.781 1.00 23.03 68 VAL B N 1
ATOM 2325 C CA . VAL B 1 68 ? -10.023 5.664 27.601 1.00 23.28 68 VAL B CA 1
ATOM 2326 C C . VAL B 1 68 ? -8.680 6.350 27.311 1.00 21.76 68 VAL B C 1
ATOM 2327 O O . VAL B 1 68 ? -7.837 6.426 28.197 1.00 21.45 68 VAL B O 1
ATOM 2331 N N . SER B 1 69 ? -8.470 6.801 26.069 1.00 22.73 69 SER B N 1
ATOM 2332 C CA . SER B 1 69 ? -7.166 7.371 25.657 1.00 21.44 69 SER B CA 1
ATOM 2333 C C . SER B 1 69 ? -6.689 8.561 26.492 1.00 21.63 69 SER B C 1
ATOM 2334 O O . SER B 1 69 ? -7.475 9.339 27.020 1.00 21.06 69 SER B O 1
ATOM 2337 N N . ALA B 1 70 ? -5.376 8.730 26.538 1.00 21.74 70 ALA B N 1
ATOM 2338 C CA . ALA B 1 70 ? -4.768 9.936 27.024 1.00 21.81 70 ALA B CA 1
ATOM 2339 C C . ALA B 1 70 ? -5.338 11.203 26.402 1.00 23.61 70 ALA B C 1
ATOM 2340 O O . ALA B 1 70 ? -5.502 12.183 27.106 1.00 23.07 70 ALA B O 1
ATOM 2342 N N . ASP B 1 71 ? -5.653 11.185 25.097 1.00 22.28 71 ASP B N 1
ATOM 2343 C CA . ASP B 1 71 ? -6.297 12.309 24.444 1.00 22.61 71 ASP B CA 1
ATOM 2344 C C . ASP B 1 71 ? -7.621 12.743 25.043 1.00 21.65 71 ASP B C 1
ATOM 2345 O O . ASP B 1 71 ? -7.828 13.926 25.297 1.00 22.81 71 ASP B O 1
ATOM 2350 N N . ILE B 1 72 ? -8.523 11.799 25.219 1.00 20.09 72 ILE B N 1
ATOM 2351 C CA . ILE B 1 72 ? -9.811 12.065 25.809 1.00 22.09 72 ILE B CA 1
ATOM 2352 C C . ILE B 1 72 ? -9.612 12.645 27.215 1.00 21.43 72 ILE B C 1
ATOM 2353 O O . ILE B 1 72 ? -10.266 13.638 27.580 1.00 23.00 72 ILE B O 1
ATOM 2358 N N . LEU B 1 73 ? -8.688 12.055 27.979 1.00 20.57 73 LEU B N 1
ATOM 2359 C CA . LEU B 1 73 ? -8.391 12.575 29.343 1.00 21.51 73 LEU B CA 1
ATOM 2360 C C . LEU B 1 73 ? -7.883 14.024 29.299 1.00 20.29 73 LEU B C 1
ATOM 2361 O O . LEU B 1 73 ? -8.375 14.885 30.039 1.00 22.18 73 LEU B O 1
ATOM 2366 N N . ARG B 1 74 ? -6.958 14.297 28.378 1.00 23.59 74 ARG B N 1
ATOM 2367 C CA . ARG B 1 74 ? -6.355 15.625 28.206 1.00 23.64 74 ARG B CA 1
ATOM 2368 C C . ARG B 1 74 ? -7.383 16.659 27.745 1.00 24.07 74 ARG B C 1
ATOM 2369 O O . ARG B 1 74 ? -7.411 17.777 28.264 1.00 23.60 74 ARG B O 1
ATOM 2377 N N . GLN B 1 75 ? -8.219 16.292 26.780 1.00 24.81 75 GLN B N 1
ATOM 2378 C CA . GLN B 1 75 ? -9.328 17.173 26.306 1.00 23.34 75 GLN B CA 1
ATOM 2379 C C . GLN B 1 75 ? -10.329 17.507 27.418 1.00 22.33 75 GLN B C 1
ATOM 2380 O O . GLN B 1 75 ? -10.799 18.665 27.563 1.00 21.28 75 GLN B O 1
ATOM 2386 N N . THR B 1 76 ? -10.660 16.502 28.227 1.00 21.49 76 THR B N 1
ATOM 2387 C CA . THR B 1 76 ? -11.527 16.722 29.403 1.00 20.94 76 THR B CA 1
ATOM 2388 C C . THR B 1 76 ? -10.897 17.662 30.464 1.00 21.13 76 THR B C 1
ATOM 2389 O O . THR B 1 76 ? -11.528 18.616 30.892 1.00 20.75 76 THR B O 1
ATOM 2393 N N . PHE B 1 77 ? -9.646 17.405 30.823 1.00 21.10 77 PHE B N 1
ATOM 2394 C CA . PHE B 1 77 ? -8.810 18.291 31.600 1.00 22.93 77 PHE B CA 1
ATOM 2395 C C . PHE B 1 77 ? -8.832 19.737 31.045 1.00 24.49 77 PHE B C 1
ATOM 2396 O O . PHE B 1 77 ? -8.956 20.719 31.815 1.00 23.88 77 PHE B O 1
ATOM 2404 N N . ASP B 1 78 ? -8.736 19.888 29.722 1.00 23.00 78 ASP B N 1
ATOM 2405 C CA . ASP B 1 78 ? -8.779 21.245 29.127 1.00 27.08 78 ASP B CA 1
ATOM 2406 C C . ASP B 1 78 ? -10.107 21.908 29.457 1.00 23.43 78 ASP B C 1
ATOM 2407 O O . ASP B 1 78 ? -10.145 23.080 29.822 1.00 24.42 78 ASP B O 1
ATOM 2412 N N . THR B 1 79 ? -11.205 21.167 29.329 1.00 22.82 79 THR B N 1
ATOM 2413 C CA . THR B 1 79 ? -12.504 21.747 29.645 1.00 25.38 79 THR B CA 1
ATOM 2414 C C . THR B 1 79 ? -12.545 22.137 31.144 1.00 25.74 79 THR B C 1
ATOM 2415 O O . THR B 1 79 ? -13.124 23.155 31.491 1.00 25.38 79 THR B O 1
ATOM 2419 N N . MET B 1 80 ? -11.906 21.355 32.026 1.00 25.62 80 MET B N 1
ATOM 2420 C CA . MET B 1 80 ? -11.938 21.669 33.459 1.00 25.90 80 MET B CA 1
ATOM 2421 C C . MET B 1 80 ? -11.192 22.981 33.729 1.00 27.97 80 MET B C 1
ATOM 2422 O O . MET B 1 80 ? -11.691 23.862 34.485 1.00 27.00 80 MET B O 1
ATOM 2427 N N . LEU B 1 81 ? -10.041 23.141 33.087 1.00 23.67 81 LEU B N 1
ATOM 2428 C CA . LEU B 1 81 ? -9.234 24.340 33.270 1.00 27.51 81 LEU B CA 1
ATOM 2429 C C . LEU B 1 81 ? -9.985 25.588 32.770 1.00 30.11 81 LEU B C 1
ATOM 2430 O O . LEU B 1 81 ? -9.941 26.657 33.397 1.00 30.99 81 LEU B O 1
ATOM 2435 N N . GLU B 1 82 ? -10.640 25.447 31.625 1.00 27.68 82 GLU B N 1
ATOM 2436 C CA . GLU B 1 82 ? -11.441 26.514 31.053 1.00 32.39 82 GLU B CA 1
ATOM 2437 C C . GLU B 1 82 ? -12.538 26.946 32.051 1.00 31.07 82 GLU B C 1
ATOM 2438 O O . GLU B 1 82 ? -12.770 28.146 32.233 1.00 30.18 82 GLU B O 1
ATOM 2444 N N . ALA B 1 83 ? -13.200 25.976 32.688 1.00 26.32 83 ALA B N 1
ATOM 2445 C CA . ALA B 1 83 ? -14.260 26.247 33.676 1.00 27.40 83 ALA B CA 1
ATOM 2446 C C . ALA B 1 83 ? -13.706 26.701 35.031 1.00 27.67 83 ALA B C 1
ATOM 2447 O O . ALA B 1 83 ? -14.443 27.273 35.814 1.00 28.91 83 ALA B O 1
ATOM 2449 N N . ASN B 1 84 ? -12.425 26.440 35.310 1.00 26.90 84 ASN B N 1
ATOM 2450 C CA . ASN B 1 84 ? -11.839 26.765 36.623 1.00 28.32 84 ASN B CA 1
ATOM 2451 C C . ASN B 1 84 ? -10.511 27.498 36.486 1.00 27.99 84 ASN B C 1
ATOM 2452 O O . ASN B 1 84 ? -9.477 26.909 36.760 1.00 26.67 84 ASN B O 1
ATOM 2457 N N . PRO B 1 85 ? -10.527 28.773 36.040 1.00 27.29 85 PRO B N 1
ATOM 2458 C CA . PRO B 1 85 ? -9.246 29.477 35.906 1.00 28.15 85 PRO B CA 1
ATOM 2459 C C . PRO B 1 85 ? -8.462 29.555 37.216 1.00 27.39 85 PRO B C 1
ATOM 2460 O O . PRO B 1 85 ? -7.236 29.748 37.178 1.00 28.53 85 PRO B O 1
ATOM 2464 N N . GLU B 1 86 ? -9.155 29.440 38.354 1.00 28.69 86 GLU B N 1
ATOM 2465 C CA . GLU B 1 86 ? -8.492 29.424 39.678 1.00 28.00 86 GLU B CA 1
ATOM 2466 C C . GLU B 1 86 ? -7.513 28.260 39.784 1.00 28.32 86 GLU B C 1
ATOM 2467 O O . GLU B 1 86 ? -6.540 28.338 40.517 1.00 29.68 86 GLU B O 1
ATOM 2473 N N . TRP B 1 87 ? -7.735 27.187 39.029 1.00 27.00 87 TRP B N 1
ATOM 2474 C CA . TRP B 1 87 ? -6.744 26.088 39.040 1.00 27.63 87 TRP B CA 1
ATOM 2475 C C . TRP B 1 87 ? -5.303 26.497 38.675 1.00 28.49 87 TRP B C 1
ATOM 2476 O O . TRP B 1 87 ? -4.355 25.912 39.174 1.00 26.53 87 TRP B O 1
ATOM 2487 N N . SER B 1 88 ? -5.127 27.498 37.807 1.00 27.87 88 SER B N 1
ATOM 2488 C CA . SER B 1 88 ? -3.791 28.098 37.573 1.00 29.68 88 SER B CA 1
ATOM 2489 C C . SER B 1 88 ? -3.019 28.460 38.842 1.00 30.10 88 SER B C 1
ATOM 2490 O O . SER B 1 88 ? -1.811 28.174 38.978 1.00 30.44 88 SER B O 1
ATOM 2493 N N . HIS B 1 89 ? -3.705 29.142 39.744 1.00 30.69 89 HIS B N 1
ATOM 2494 C CA . HIS B 1 89 ? -3.138 29.477 41.049 1.00 31.77 89 HIS B CA 1
ATOM 2495 C C . HIS B 1 89 ? -2.941 28.249 41.931 1.00 29.55 89 HIS B C 1
ATOM 2496 O O . HIS B 1 89 ? -1.848 28.012 42.451 1.00 31.82 89 HIS B O 1
ATOM 2503 N N . VAL B 1 90 ? -3.987 27.450 42.104 1.00 28.51 90 VAL B N 1
ATOM 2504 C CA . VAL B 1 90 ? -3.911 26.243 42.969 1.00 26.85 90 VAL B CA 1
ATOM 2505 C C . VAL B 1 90 ? -2.757 25.323 42.552 1.00 26.75 90 VAL B C 1
ATOM 2506 O O . VAL B 1 90 ? -1.973 24.862 43.379 1.00 23.75 90 VAL B O 1
ATOM 2510 N N . LEU B 1 91 ? -2.628 25.113 41.247 1.00 24.63 91 LEU B N 1
ATOM 2511 C CA . LEU B 1 91 ? -1.599 24.256 40.693 1.00 27.95 91 LEU B CA 1
ATOM 2512 C C . LEU B 1 91 ? -0.193 24.670 41.156 1.00 27.05 91 LEU B C 1
ATOM 2513 O O . LEU B 1 91 ? 0.642 23.836 41.527 1.00 27.14 91 LEU B O 1
ATOM 2518 N N . ARG B 1 92 ? 0.038 25.975 41.122 1.00 26.00 92 ARG B N 1
ATOM 2519 C CA . ARG B 1 92 ? 1.325 26.556 41.417 1.00 27.84 92 ARG B CA 1
ATOM 2520 C C . ARG B 1 92 ? 1.607 26.511 42.919 1.00 27.20 92 ARG B C 1
ATOM 2521 O O . ARG B 1 92 ? 2.733 26.229 43.316 1.00 26.47 92 ARG B O 1
ATOM 2529 N N . VAL B 1 93 ? 0.591 26.761 43.740 1.00 28.12 93 VAL B N 1
ATOM 2530 C CA . VAL B 1 93 ? 0.784 26.637 45.194 1.00 28.25 93 VAL B CA 1
ATOM 2531 C C . VAL B 1 93 ? 1.036 25.172 45.569 1.00 28.80 93 VAL B C 1
ATOM 2532 O O . VAL B 1 93 ? 1.829 24.894 46.458 1.00 27.09 93 VAL B O 1
ATOM 2536 N N . ASP B 1 94 ? 0.441 24.243 44.816 1.00 26.47 94 ASP B N 1
ATOM 2537 C CA . ASP B 1 94 ? 0.661 22.810 45.039 1.00 26.60 94 ASP B CA 1
ATOM 2538 C C . ASP B 1 94 ? 2.091 22.373 44.698 1.00 24.19 94 ASP B C 1
ATOM 2539 O O . ASP B 1 94 ? 2.688 21.584 45.440 1.00 24.04 94 ASP B O 1
ATOM 2544 N N . ILE B 1 95 ? 2.624 22.884 43.577 1.00 26.16 95 ILE B N 1
ATOM 2545 C CA . ILE B 1 95 ? 4.015 22.647 43.171 1.00 25.63 95 ILE B CA 1
ATOM 2546 C C . ILE B 1 95 ? 4.984 23.232 44.203 1.00 26.94 95 ILE B C 1
ATOM 2547 O O . ILE B 1 95 ? 5.961 22.575 44.616 1.00 26.60 95 ILE B O 1
ATOM 2552 N N . GLN B 1 96 ? 4.695 24.469 44.595 1.00 28.25 96 GLN B N 1
ATOM 2553 C CA . GLN B 1 96 ? 5.398 25.180 45.662 1.00 29.65 96 GLN B CA 1
ATOM 2554 C C . GLN B 1 96 ? 5.442 24.459 47.012 1.00 28.66 96 GLN B C 1
ATOM 2555 O O . GLN B 1 96 ? 6.480 24.500 47.678 1.00 30.41 96 GLN B O 1
ATOM 2561 N N . ALA B 1 97 ? 4.349 23.781 47.389 1.00 26.04 97 ALA B N 1
ATOM 2562 C CA . ALA B 1 97 ? 4.295 22.917 48.598 1.00 26.42 97 ALA B CA 1
ATOM 2563 C C . ALA B 1 97 ? 5.310 21.770 48.561 1.00 26.25 97 ALA B C 1
ATOM 2564 O O . ALA B 1 97 ? 5.954 21.470 49.576 1.00 24.56 97 ALA B O 1
ATOM 2566 N N . VAL B 1 98 ? 5.438 21.120 47.396 1.00 24.73 98 VAL B N 1
ATOM 2567 C CA . VAL B 1 98 ? 6.487 20.114 47.197 1.00 25.52 98 VAL B CA 1
ATOM 2568 C C . VAL B 1 98 ? 7.889 20.706 47.368 1.00 25.70 98 VAL B C 1
ATOM 2569 O O . VAL B 1 98 ? 8.713 20.177 48.134 1.00 28.10 98 VAL B O 1
ATOM 2573 N N . TYR B 1 99 ? 8.155 21.770 46.614 1.00 29.30 99 TYR B N 1
ATOM 2574 C CA . TYR B 1 99 ? 9.455 22.430 46.600 1.00 32.95 99 TYR B CA 1
ATOM 2575 C C . TYR B 1 99 ? 9.877 22.843 48.039 1.00 33.45 99 TYR B C 1
ATOM 2576 O O . TYR B 1 99 ? 10.982 22.567 48.475 1.00 33.78 99 TYR B O 1
ATOM 2585 N N . ASP B 1 100 ? 8.962 23.455 48.774 1.00 32.11 100 ASP B N 1
ATOM 2586 C CA . ASP B 1 100 ? 9.247 23.916 50.124 1.00 31.91 100 ASP B CA 1
ATOM 2587 C C . ASP B 1 100 ? 9.306 22.843 51.210 1.00 34.80 100 ASP B C 1
ATOM 2588 O O . ASP B 1 100 ? 10.045 23.021 52.173 1.00 34.40 100 ASP B O 1
ATOM 2593 N N . ARG B 1 101 ? 8.557 21.742 51.049 1.00 30.96 101 ARG B N 1
ATOM 2594 C CA . ARG B 1 101 ? 8.407 20.705 52.093 1.00 30.50 101 ARG B CA 1
ATOM 2595 C C . ARG B 1 101 ? 9.182 19.392 51.880 1.00 30.55 101 ARG B C 1
ATOM 2596 O O . ARG B 1 101 ? 9.380 18.664 52.836 1.00 29.10 101 ARG B O 1
ATOM 2604 N N . ASP B 1 102 ? 9.595 19.078 50.651 1.00 28.47 102 ASP B N 1
ATOM 2605 C CA . ASP B 1 102 ? 10.409 17.879 50.420 1.00 31.47 102 ASP B CA 1
ATOM 2606 C C . ASP B 1 102 ? 11.890 18.155 50.134 1.00 34.13 102 ASP B C 1
ATOM 2607 O O . ASP B 1 102 ? 12.232 18.622 49.053 1.00 42.90 102 ASP B O 1
ATOM 2612 N N . PRO B 1 103 ? 12.775 17.794 51.070 1.00 35.58 103 PRO B N 1
ATOM 2613 C CA . PRO B 1 103 ? 14.227 17.855 50.855 1.00 38.17 103 PRO B CA 1
ATOM 2614 C C . PRO B 1 103 ? 14.810 16.915 49.757 1.00 38.03 103 PRO B C 1
ATOM 2615 O O . PRO B 1 103 ? 15.924 17.164 49.290 1.00 37.91 103 PRO B O 1
ATOM 2619 N N . ALA B 1 104 ? 14.093 15.851 49.368 1.00 34.66 104 ALA B N 1
ATOM 2620 C CA . ALA B 1 104 ? 14.656 14.835 48.458 1.00 34.91 104 ALA B CA 1
ATOM 2621 C C . ALA B 1 104 ? 14.838 15.229 46.984 1.00 37.03 104 ALA B C 1
ATOM 2622 O O . ALA B 1 104 ? 15.543 14.533 46.243 1.00 41.11 104 ALA B O 1
ATOM 2624 N N . TYR B 1 105 ? 14.180 16.307 46.568 1.00 37.34 105 TYR B N 1
ATOM 2625 C CA . TYR B 1 105 ? 14.151 16.793 45.180 1.00 37.91 105 TYR B CA 1
ATOM 2626 C C . TYR B 1 105 ? 14.435 18.258 45.280 1.00 38.63 105 TYR B C 1
ATOM 2627 O O . TYR B 1 105 ? 13.995 18.878 46.225 1.00 38.95 105 TYR B O 1
ATOM 2636 N N . SER B 1 106 ? 15.164 18.821 44.316 1.00 44.53 106 SER B N 1
ATOM 2637 C CA . SER B 1 106 ? 15.434 20.270 44.341 1.00 44.38 106 SER B CA 1
ATOM 2638 C C . SER B 1 106 ? 14.937 20.997 43.090 1.00 46.68 106 SER B C 1
ATOM 2639 O O . SER B 1 106 ? 15.464 22.064 42.731 1.00 45.90 106 SER B O 1
ATOM 2642 N N . ARG B 1 107 ? 13.926 20.441 42.422 1.00 41.22 107 ARG B N 1
ATOM 2643 C CA . ARG B 1 107 ? 13.431 21.104 41.219 1.00 39.24 107 ARG B CA 1
ATOM 2644 C C . ARG B 1 107 ? 11.918 21.277 41.132 1.00 35.18 107 ARG B C 1
ATOM 2645 O O . ARG B 1 107 ? 11.132 20.394 41.501 1.00 33.49 107 ARG B O 1
ATOM 2653 N N . PHE B 1 108 ? 11.503 22.425 40.616 1.00 32.52 108 PHE B N 1
ATOM 2654 C CA . PHE B 1 108 ? 10.102 22.616 40.323 1.00 31.35 108 PHE B CA 1
ATOM 2655 C C . PHE B 1 108 ? 9.565 21.551 39.373 1.00 28.17 108 PHE B C 1
ATOM 2656 O O . PHE B 1 108 ? 8.392 21.188 39.442 1.00 26.48 108 PHE B O 1
ATOM 2664 N N . MET B 1 109 ? 10.443 21.041 38.510 1.00 25.92 109 MET B N 1
ATOM 2665 C CA . MET B 1 109 ? 10.064 20.074 37.465 1.00 26.67 109 MET B CA 1
ATOM 2666 C C . MET B 1 109 ? 9.712 18.715 38.055 1.00 26.42 109 MET B C 1
ATOM 2667 O O . MET B 1 109 ? 8.983 17.940 37.423 1.00 24.60 109 MET B O 1
ATOM 2672 N N . ASP B 1 110 ? 10.241 18.404 39.252 1.00 26.69 110 ASP B N 1
ATOM 2673 C CA . ASP B 1 110 ? 10.146 17.025 39.791 1.00 25.60 110 ASP B CA 1
ATOM 2674 C C . ASP B 1 110 ? 8.699 16.560 40.069 1.00 26.14 110 ASP B C 1
ATOM 2675 O O . ASP B 1 110 ? 8.313 15.477 39.645 1.00 26.10 110 ASP B O 1
ATOM 2680 N N . PRO B 1 111 ? 7.889 17.373 40.768 1.00 25.82 111 PRO B N 1
ATOM 2681 C CA . PRO B 1 111 ? 6.501 16.983 40.947 1.00 25.72 111 PRO B CA 1
ATOM 2682 C C . PRO B 1 111 ? 5.749 16.870 39.626 1.00 25.97 111 PRO B C 1
ATOM 2683 O O . PRO B 1 111 ? 4.972 15.934 39.456 1.00 27.45 111 PRO B O 1
ATOM 2687 N N . VAL B 1 112 ? 5.938 17.850 38.741 1.00 23.79 112 VAL B N 1
ATOM 2688 C CA . VAL B 1 112 ? 5.326 17.838 37.419 1.00 23.36 112 VAL B CA 1
ATOM 2689 C C . VAL B 1 112 ? 5.570 16.505 36.693 1.00 23.93 112 VAL B C 1
ATOM 2690 O O . VAL B 1 112 ? 4.629 15.835 36.271 1.00 23.87 112 VAL B O 1
ATOM 2694 N N . LEU B 1 113 ? 6.839 16.102 36.590 1.00 21.69 113 LEU B N 1
ATOM 2695 C CA . LEU B 1 113 ? 7.179 14.881 35.825 1.00 21.00 113 LEU B CA 1
ATOM 2696 C C . LEU B 1 113 ? 6.977 13.563 36.562 1.00 22.93 113 LEU B C 1
ATOM 2697 O O . LEU B 1 113 ? 6.575 12.569 35.947 1.00 23.75 113 LEU B O 1
ATOM 2702 N N . TYR B 1 114 ? 7.238 13.553 37.876 1.00 22.05 114 TYR B N 1
ATOM 2703 C CA . TYR B 1 114 ? 7.607 12.315 38.565 1.00 22.66 114 TYR B CA 1
ATOM 2704 C C . TYR B 1 114 ? 6.738 11.890 39.746 1.00 22.92 114 TYR B C 1
ATOM 2705 O O . TYR B 1 114 ? 6.644 10.696 40.052 1.00 21.83 114 TYR B O 1
ATOM 2714 N N . LEU B 1 115 ? 6.122 12.858 40.420 1.00 21.58 115 LEU B N 1
ATOM 2715 C CA . LEU B 1 115 ? 5.585 12.561 41.748 1.00 21.98 115 LEU B CA 1
ATOM 2716 C C . LEU B 1 115 ? 4.102 12.208 41.685 1.00 21.17 115 LEU B C 1
ATOM 2717 O O . LEU B 1 115 ? 3.259 13.067 41.438 1.00 21.13 115 LEU B O 1
ATOM 2722 N N . LYS B 1 116 ? 3.810 10.914 41.866 1.00 19.38 116 LYS B N 1
ATOM 2723 C CA . LYS B 1 116 ? 2.420 10.397 41.722 1.00 20.37 116 LYS B CA 1
ATOM 2724 C C . LYS B 1 116 ? 1.442 11.051 42.709 1.00 20.83 116 LYS B C 1
ATOM 2725 O O . LYS B 1 116 ? 0.264 11.256 42.388 1.00 20.46 116 LYS B O 1
ATOM 2731 N N . GLY B 1 117 ? 1.939 11.428 43.887 1.00 21.28 117 GLY B N 1
ATOM 2732 C CA . GLY B 1 117 ? 1.140 12.205 44.817 1.00 22.87 117 GLY B CA 1
ATOM 2733 C C . GLY B 1 117 ? 0.638 13.493 44.206 1.00 23.18 117 GLY B C 1
ATOM 2734 O O . GLY B 1 117 ? -0.581 13.794 44.223 1.00 23.57 117 GLY B O 1
ATOM 2735 N N . PHE B 1 118 ? 1.570 14.269 43.672 1.00 23.16 118 PHE B N 1
ATOM 2736 C CA . PHE B 1 118 ? 1.179 15.487 42.964 1.00 23.18 118 PHE B CA 1
ATOM 2737 C C . PHE B 1 118 ? 0.190 15.183 41.806 1.00 23.06 118 PHE B C 1
ATOM 2738 O O . PHE B 1 118 ? -0.856 15.811 41.684 1.00 21.31 118 PHE B O 1
ATOM 2746 N N . HIS B 1 119 ? 0.498 14.200 40.972 1.00 22.45 119 HIS B N 1
ATOM 2747 C CA . HIS B 1 119 ? -0.441 13.811 39.902 1.00 22.64 119 HIS B CA 1
ATOM 2748 C C . HIS B 1 119 ? -1.802 13.424 40.433 1.00 23.85 119 HIS B C 1
ATOM 2749 O O . HIS B 1 119 ? -2.816 13.725 39.822 1.00 22.33 119 HIS B O 1
ATOM 2756 N N . ALA B 1 120 ? -1.830 12.754 41.585 1.00 23.18 120 ALA B N 1
ATOM 2757 C CA . ALA B 1 120 ? -3.087 12.245 42.118 1.00 22.46 120 ALA B CA 1
ATOM 2758 C C . ALA B 1 120 ? -3.935 13.406 42.598 1.00 21.49 120 ALA B C 1
ATOM 2759 O O . ALA B 1 120 ? -5.159 13.352 42.502 1.00 22.50 120 ALA B O 1
ATOM 2761 N N . ILE B 1 121 ? -3.302 14.440 43.157 1.00 21.98 121 ILE B N 1
ATOM 2762 C CA . ILE B 1 121 ? -4.098 15.572 43.666 1.00 23.46 121 ILE B CA 1
ATOM 2763 C C . ILE B 1 121 ? -4.864 16.230 42.503 1.00 22.22 121 ILE B C 1
ATOM 2764 O O . ILE B 1 121 ? -6.076 16.479 42.581 1.00 23.89 121 ILE B O 1
ATOM 2769 N N . GLN B 1 122 ? -4.156 16.500 41.413 1.00 24.68 122 GLN B N 1
ATOM 2770 C CA . GLN B 1 122 ? -4.791 17.190 40.260 1.00 22.63 122 GLN B CA 1
ATOM 2771 C C . GLN B 1 122 ? -5.815 16.290 39.552 1.00 22.31 122 GLN B C 1
ATOM 2772 O O . GLN B 1 122 ? -6.834 16.760 39.052 1.00 19.83 122 GLN B O 1
ATOM 2778 N N . THR B 1 123 ? -5.545 14.988 39.562 1.00 22.56 123 THR B N 1
ATOM 2779 C CA . THR B 1 123 ? -6.479 14.002 39.048 1.00 22.98 123 THR B CA 1
ATOM 2780 C C . THR B 1 123 ? -7.766 14.083 39.845 1.00 23.14 123 THR B C 1
ATOM 2781 O O . THR B 1 123 ? -8.843 14.208 39.244 1.00 24.75 123 THR B O 1
ATOM 2785 N N . HIS B 1 124 ? -7.668 14.119 41.183 1.00 21.83 124 HIS B N 1
ATOM 2786 C CA . HIS B 1 124 ? -8.859 14.275 41.993 1.00 22.19 124 HIS B CA 1
ATOM 2787 C C . HIS B 1 124 ? -9.641 15.549 41.701 1.00 22.81 124 HIS B C 1
ATOM 2788 O O . HIS B 1 124 ? -10.873 15.532 41.644 1.00 22.56 124 HIS B O 1
ATOM 2795 N N . ARG B 1 125 ? -8.928 16.664 41.549 1.00 21.46 125 ARG B N 1
ATOM 2796 C CA . ARG B 1 125 ? -9.519 17.959 41.183 1.00 22.26 125 ARG B CA 1
ATOM 2797 C C . ARG B 1 125 ? -10.304 17.838 39.875 1.00 22.09 125 ARG B C 1
ATOM 2798 O O . ARG B 1 125 ? -11.400 18.418 39.727 1.00 23.22 125 ARG B O 1
ATOM 2806 N N . LEU B 1 126 ? -9.758 17.074 38.927 1.00 21.12 126 LEU B N 1
ATOM 2807 C CA . LEU B 1 126 ? -10.503 16.796 37.697 1.00 20.38 126 LEU B CA 1
ATOM 2808 C C . LEU B 1 126 ? -11.746 15.912 37.961 1.00 20.68 126 LEU B C 1
ATOM 2809 O O . LEU B 1 126 ? -12.856 16.256 37.545 1.00 19.95 126 LEU B O 1
ATOM 2814 N N . ALA B 1 127 ? -11.545 14.778 38.629 1.00 20.41 127 ALA B N 1
ATOM 2815 C CA . ALA B 1 127 ? -12.609 13.832 38.920 1.00 21.94 127 ALA B CA 1
ATOM 2816 C C . ALA B 1 127 ? -13.754 14.494 39.724 1.00 24.26 127 ALA B C 1
ATOM 2817 O O . ALA B 1 127 ? -14.961 14.189 39.520 1.00 22.20 127 ALA B O 1
ATOM 2819 N N . HIS B 1 128 ? -13.350 15.390 40.636 1.00 24.22 128 HIS B N 1
ATOM 2820 C CA . HIS B 1 128 ? -14.277 16.109 41.529 1.00 26.31 128 HIS B CA 1
ATOM 2821 C C . HIS B 1 128 ? -15.115 17.052 40.736 1.00 23.50 128 HIS B C 1
ATOM 2822 O O . HIS B 1 128 ? -16.311 17.176 40.958 1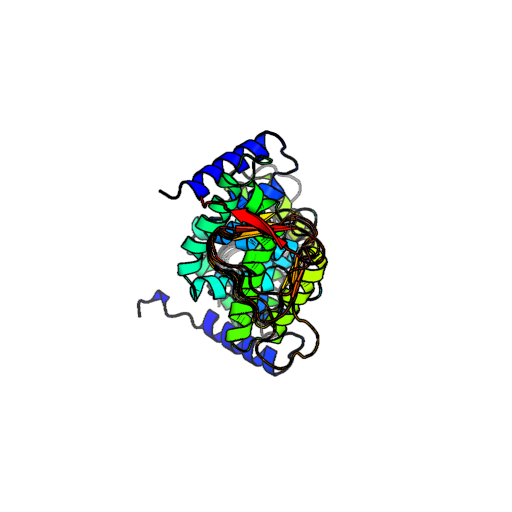.00 24.37 128 HIS B O 1
ATOM 2829 N N . TRP B 1 129 ? -14.479 17.755 39.815 1.00 22.57 129 TRP B N 1
ATOM 2830 C CA . TRP B 1 129 ? -15.212 18.660 38.962 1.00 26.09 129 TRP B CA 1
ATOM 2831 C C . TRP B 1 129 ? -16.229 17.933 38.079 1.00 25.47 129 TRP B C 1
ATOM 2832 O O . TRP B 1 129 ? -17.421 18.309 38.015 1.00 21.25 129 TRP B O 1
ATOM 2843 N N . LEU B 1 130 ? -15.782 16.862 37.423 1.00 23.54 130 LEU B N 1
ATOM 2844 C CA . LEU B 1 130 ? -16.679 15.946 36.678 1.00 23.39 130 LEU B CA 1
ATOM 2845 C C . LEU B 1 130 ? -17.849 15.408 37.491 1.00 24.45 130 LEU B C 1
ATOM 2846 O O . LEU B 1 130 ? -19.005 15.393 37.023 1.00 23.75 130 LEU B O 1
ATOM 2851 N N . TYR B 1 131 ? -17.558 14.962 38.708 1.00 23.98 131 TYR B N 1
ATOM 2852 C CA . TYR B 1 131 ? -18.586 14.453 39.611 1.00 24.21 131 TYR B CA 1
ATOM 2853 C C . TYR B 1 131 ? -19.674 15.522 39.844 1.00 25.07 131 TYR B C 1
ATOM 2854 O O . TYR B 1 131 ? -20.867 15.246 39.685 1.00 23.29 131 TYR B O 1
ATOM 2863 N N . LYS B 1 132 ? -19.249 16.750 40.152 1.00 25.97 132 LYS B N 1
ATOM 2864 C CA . LYS B 1 132 ? -20.185 17.884 40.323 1.00 29.57 132 LYS B CA 1
ATOM 2865 C C . LYS B 1 132 ? -20.972 18.268 39.055 1.00 29.40 132 LYS B C 1
ATOM 2866 O O . LYS B 1 132 ? -22.059 18.857 39.163 1.00 26.38 132 LYS B O 1
ATOM 2872 N N . GLN B 1 133 ? -20.415 17.960 37.877 1.00 27.49 133 GLN B N 1
ATOM 2873 C CA . GLN B 1 133 ? -21.090 18.199 36.575 1.00 30.20 133 GLN B CA 1
ATOM 2874 C C . GLN B 1 133 ? -22.113 17.119 36.264 1.00 30.18 133 GLN B C 1
ATOM 2875 O O . GLN B 1 133 ? -22.864 17.264 35.303 1.00 31.15 133 GLN B O 1
ATOM 2881 N N . GLY B 1 134 ? -22.107 16.020 37.024 1.00 27.04 134 GLY B N 1
ATOM 2882 C CA . GLY B 1 134 ? -23.008 14.906 36.767 1.00 29.28 134 GLY B CA 1
ATOM 2883 C C . GLY B 1 134 ? -22.388 13.950 35.766 1.00 30.37 134 GLY B C 1
ATOM 2884 O O . GLY B 1 134 ? -23.073 13.144 35.164 1.00 29.57 134 GLY B O 1
ATOM 2885 N N . ARG B 1 135 ? -21.073 14.075 35.582 1.00 28.33 135 ARG B N 1
ATOM 2886 C CA . ARG B 1 135 ? -20.313 13.139 34.770 1.00 26.91 135 ARG B CA 1
ATOM 2887 C C . ARG B 1 135 ? -19.640 12.090 35.705 1.00 25.75 135 ARG B C 1
ATOM 2888 O O . ARG B 1 135 ? -18.406 11.973 35.789 1.00 22.52 135 ARG B O 1
ATOM 2896 N N . LYS B 1 136 ? -20.524 11.374 36.407 1.00 27.61 136 LYS B N 1
ATOM 2897 C CA . LYS B 1 136 ? -20.243 10.405 37.461 1.00 29.75 136 LYS B CA 1
ATOM 2898 C C . LYS B 1 136 ? -19.361 9.284 37.007 1.00 25.79 136 LYS B C 1
ATOM 2899 O O . LYS B 1 136 ? -18.409 8.895 37.683 1.00 25.23 136 LYS B O 1
ATOM 2905 N N . ASP B 1 137 ? -19.674 8.740 35.841 1.00 27.09 137 ASP B N 1
ATOM 2906 C CA . ASP B 1 137 ? -18.858 7.693 35.301 1.00 25.51 137 ASP B CA 1
ATOM 2907 C C . ASP B 1 137 ? -17.408 8.106 34.993 1.00 25.94 137 ASP B C 1
ATOM 2908 O O . ASP B 1 137 ? -16.449 7.372 35.345 1.00 25.13 137 ASP B O 1
ATOM 2913 N N . PHE B 1 138 ? -17.247 9.255 34.328 1.00 23.00 138 PHE B N 1
ATOM 2914 C CA . PHE B 1 138 ? -15.918 9.758 34.072 1.00 24.29 138 PHE B CA 1
ATOM 2915 C C . PHE B 1 138 ? -15.181 9.906 35.417 1.00 23.80 138 PHE B C 1
ATOM 2916 O O . PHE B 1 138 ? -14.039 9.435 35.571 1.00 22.69 138 PHE B O 1
ATOM 2924 N N . ALA B 1 139 ? -15.868 10.504 36.399 1.00 23.07 139 ALA B N 1
ATOM 2925 C CA . ALA B 1 139 ? -15.323 10.706 37.754 1.00 21.53 139 ALA B CA 1
ATOM 2926 C C . ALA B 1 139 ? -14.896 9.385 38.374 1.00 23.12 139 ALA B C 1
ATOM 2927 O O . ALA B 1 139 ? -13.777 9.268 38.874 1.00 24.38 139 ALA B O 1
ATOM 2929 N N . TYR B 1 140 ? -15.758 8.376 38.317 1.00 21.02 140 TYR B N 1
ATOM 2930 C CA . TYR B 1 140 ? -15.396 7.068 38.878 1.00 22.78 140 TYR B CA 1
ATOM 2931 C C . TYR B 1 140 ? -14.291 6.434 38.079 1.00 22.62 140 TYR B C 1
ATOM 2932 O O . TYR B 1 140 ? -13.429 5.718 38.629 1.00 21.15 140 TYR B O 1
ATOM 2941 N N . TYR B 1 141 ? -14.326 6.659 36.754 1.00 21.91 141 TYR B N 1
ATOM 2942 C CA . TYR B 1 141 ? -13.298 6.052 35.946 1.00 21.10 141 TYR B CA 1
ATOM 2943 C C . TYR B 1 141 ? -11.946 6.603 36.372 1.00 19.82 141 TYR B C 1
ATOM 2944 O O . TYR B 1 141 ? -10.973 5.853 36.530 1.00 19.25 141 TYR B O 1
ATOM 2953 N N . LEU B 1 142 ? -11.849 7.924 36.542 1.00 18.71 142 LEU B N 1
ATOM 2954 C CA . LEU B 1 142 ? -10.595 8.510 36.946 1.00 18.80 142 LEU B CA 1
ATOM 2955 C C . LEU B 1 142 ? -10.203 8.069 38.385 1.00 19.90 142 LEU B C 1
ATOM 2956 O O . LEU B 1 142 ? -9.013 7.878 38.664 1.00 21.61 142 LEU B O 1
ATOM 2961 N N . GLN B 1 143 ? -11.173 7.973 39.291 1.00 18.27 143 GLN B N 1
ATOM 2962 C CA . GLN B 1 143 ? -10.900 7.458 40.679 1.00 22.11 143 GLN B CA 1
ATOM 2963 C C . GLN B 1 143 ? -10.269 6.060 40.587 1.00 20.57 143 GLN B C 1
ATOM 2964 O O . GLN B 1 143 ? -9.273 5.756 41.259 1.00 22.28 143 GLN B O 1
ATOM 2970 N N . SER B 1 144 ? -10.852 5.236 39.719 1.00 23.41 144 SER B N 1
ATOM 2971 C CA . SER B 1 144 ? -10.435 3.849 39.559 1.00 22.50 144 SER B CA 1
ATOM 2972 C C . SER B 1 144 ? -9.072 3.753 38.935 1.00 23.12 144 SER B C 1
ATOM 2973 O O . SER B 1 144 ? -8.241 2.927 39.343 1.00 22.46 144 SER B O 1
ATOM 2976 N N . ARG B 1 145 ? -8.837 4.570 37.914 1.00 22.80 145 ARG B N 1
ATOM 2977 C CA . ARG B 1 145 ? -7.553 4.543 37.280 1.00 24.54 145 ARG B CA 1
ATOM 2978 C C . ARG B 1 145 ? -6.457 5.120 38.196 1.00 22.85 145 ARG B C 1
ATOM 2979 O O . ARG B 1 145 ? -5.349 4.558 38.317 1.00 20.47 145 ARG B O 1
ATOM 2987 N N . SER B 1 146 ? -6.771 6.220 38.884 1.00 23.26 146 SER B N 1
ATOM 2988 C CA . SER B 1 146 ? -5.817 6.784 39.875 1.00 22.92 146 SER B CA 1
ATOM 2989 C C . SER B 1 146 ? -5.506 5.769 41.003 1.00 22.35 146 SER B C 1
ATOM 2990 O O . SER B 1 146 ? -4.337 5.617 41.435 1.00 23.72 146 SER B O 1
ATOM 2993 N N . SER B 1 147 ? -6.539 5.062 41.464 1.00 21.10 147 SER B N 1
ATOM 2994 C CA . SER B 1 147 ? -6.352 4.039 42.494 1.00 22.01 147 SER B CA 1
ATOM 2995 C C . SER B 1 147 ? -5.374 2.931 41.976 1.00 21.27 147 SER B C 1
ATOM 2996 O O . SER B 1 147 ? -4.529 2.447 42.710 1.00 19.05 147 SER B O 1
ATOM 2999 N N . SER B 1 148 ? -5.475 2.587 40.690 1.00 20.79 148 SER B N 1
ATOM 3000 C CA . SER B 1 148 ? -4.633 1.526 40.121 1.00 20.60 148 SER B CA 1
ATOM 3001 C C . SER B 1 148 ? -3.202 1.956 39.772 1.00 19.65 148 SER B C 1
ATOM 3002 O O . SER B 1 148 ? -2.265 1.167 39.916 1.00 19.48 148 SER B O 1
ATOM 3005 N N . ILE B 1 149 ? -3.038 3.201 39.329 1.00 20.91 149 ILE B N 1
ATOM 3006 C CA . ILE B 1 149 ? -1.760 3.650 38.770 1.00 21.16 149 ILE B CA 1
ATOM 3007 C C . ILE B 1 149 ? -0.940 4.506 39.731 1.00 21.63 149 ILE B C 1
ATOM 3008 O O . ILE B 1 149 ? 0.301 4.474 39.698 1.00 20.33 149 ILE B O 1
ATOM 3013 N N . PHE B 1 150 ? -1.646 5.265 40.580 1.00 21.99 150 PHE B N 1
ATOM 3014 C CA . PHE B 1 150 ? -1.012 6.148 41.559 1.00 21.15 150 PHE B CA 1
ATOM 3015 C C . PHE B 1 150 ? -1.166 5.579 42.955 1.00 23.12 150 PHE B C 1
ATOM 3016 O O . PHE B 1 150 ? -0.582 6.108 43.880 1.00 23.09 150 PHE B O 1
ATOM 3024 N N . GLN B 1 151 ? -1.947 4.497 43.089 1.00 22.98 151 GLN B N 1
ATOM 3025 C CA . GLN B 1 151 ? -2.329 3.869 44.388 1.00 21.93 151 GLN B CA 1
ATOM 3026 C C . GLN B 1 151 ? -2.984 4.792 45.409 1.00 22.55 151 GLN B C 1
ATOM 3027 O O . GLN B 1 151 ? -2.863 4.612 46.651 1.00 23.07 151 GLN B O 1
ATOM 3033 N N . THR B 1 152 ? -3.680 5.789 44.865 1.00 22.11 152 THR B N 1
ATOM 3034 C CA . THR B 1 152 ? -4.421 6.775 45.630 1.00 21.72 152 THR B CA 1
ATOM 3035 C C . THR B 1 152 ? -5.900 6.575 45.312 1.00 21.86 152 THR B C 1
ATOM 3036 O O . THR B 1 152 ? -6.329 6.781 44.150 1.00 23.27 152 THR B O 1
ATOM 3040 N N . ASP B 1 153 ? -6.683 6.147 46.316 1.00 21.19 153 ASP B N 1
ATOM 3041 C CA . ASP B 1 153 ? -8.141 5.964 46.162 1.00 20.67 153 ASP B CA 1
ATOM 3042 C C . ASP B 1 153 ? -8.865 7.125 46.852 1.00 21.75 153 ASP B C 1
ATOM 3043 O O . ASP B 1 153 ? -9.093 7.121 48.091 1.00 22.50 153 ASP B O 1
ATOM 3048 N N . ILE B 1 154 ? -9.162 8.149 46.064 1.00 20.97 154 ILE B N 1
ATOM 3049 C CA . ILE B 1 154 ? -9.843 9.328 46.579 1.00 19.36 154 ILE B CA 1
ATOM 3050 C C . ILE B 1 154 ? -11.241 9.398 45.987 1.00 19.60 154 ILE B C 1
ATOM 3051 O O . ILE B 1 154 ? -11.411 9.484 44.758 1.00 19.69 154 ILE B O 1
ATOM 3056 N N . HIS B 1 155 ? -12.259 9.366 46.839 1.00 19.42 155 HIS B N 1
ATOM 3057 C CA . HIS B 1 155 ? -13.622 9.445 46.318 1.00 21.50 155 HIS B CA 1
ATOM 3058 C C . HIS B 1 155 ? -13.845 10.809 45.686 1.00 20.82 155 HIS B C 1
ATOM 3059 O O . HIS B 1 155 ? -13.367 11.795 46.215 1.00 21.16 155 HIS B O 1
ATOM 3066 N N . PRO B 1 156 ? -14.450 10.870 44.471 1.00 21.76 156 PRO B N 1
ATOM 3067 C CA . PRO B 1 156 ? -14.531 12.173 43.770 1.00 22.60 156 PRO B CA 1
ATOM 3068 C C . PRO B 1 156 ? -15.286 13.257 44.502 1.00 22.26 156 PRO B C 1
ATOM 3069 O O . PRO B 1 156 ? -15.094 14.428 44.187 1.00 22.84 156 PRO B O 1
ATOM 3073 N N . ALA B 1 157 ? -16.138 12.883 45.453 1.00 23.61 157 ALA B N 1
ATOM 3074 C CA . ALA B 1 157 ? -16.898 13.860 46.245 1.00 25.74 157 ALA B CA 1
ATOM 3075 C C . ALA B 1 157 ? -16.058 14.407 47.406 1.00 27.61 157 ALA B C 1
ATOM 3076 O O . ALA B 1 157 ? -16.461 15.377 48.023 1.00 29.57 157 ALA B O 1
ATOM 3078 N N . ALA B 1 158 ? -14.912 13.792 47.718 1.00 25.24 158 ALA B N 1
ATOM 3079 C CA . ALA B 1 158 ? -13.983 14.393 48.693 1.00 26.26 158 ALA B CA 1
ATOM 3080 C C . ALA B 1 158 ? -13.611 15.847 48.328 1.00 25.39 158 ALA B C 1
ATOM 3081 O O . ALA B 1 158 ? -13.645 16.222 47.146 1.00 25.11 158 ALA B O 1
ATOM 3083 N N . ARG B 1 159 ? -13.311 16.677 49.335 1.00 22.52 159 ARG B N 1
ATOM 3084 C CA . ARG B 1 159 ? -12.870 18.045 49.071 1.00 26.57 159 ARG B CA 1
ATOM 3085 C C . ARG B 1 159 ? -11.444 18.307 49.567 1.00 26.54 159 ARG B C 1
ATOM 3086 O O . ARG B 1 159 ? -11.176 18.191 50.760 1.00 28.19 159 ARG B O 1
ATOM 3094 N N . LEU B 1 160 ? -10.540 18.660 48.650 1.00 25.43 160 LEU B N 1
ATOM 3095 C CA . LEU B 1 160 ? -9.138 18.904 48.976 1.00 26.75 160 LEU B CA 1
ATOM 3096 C C . LEU B 1 160 ? -8.783 20.367 48.766 1.00 28.05 160 LEU B C 1
ATOM 3097 O O . LEU B 1 160 ? -9.015 20.952 47.692 1.00 32.29 160 LEU B O 1
ATOM 3102 N N . GLY B 1 161 ? -8.153 20.956 49.768 1.00 26.91 161 GLY B N 1
ATOM 3103 C CA . GLY B 1 161 ? -7.704 22.338 49.639 1.00 26.57 161 GLY B CA 1
ATOM 3104 C C . GLY B 1 161 ? -6.471 22.426 48.762 1.00 27.32 161 GLY B C 1
ATOM 3105 O O . GLY B 1 161 ? -6.009 21.426 48.202 1.00 27.40 161 GLY B O 1
ATOM 3106 N N . SER B 1 162 ? -5.947 23.642 48.659 1.00 28.32 162 SER B N 1
ATOM 3107 C CA . SER B 1 162 ? -4.707 23.966 47.944 1.00 27.26 162 SER B CA 1
ATOM 3108 C C . SER B 1 162 ? -3.456 23.879 48.841 1.00 28.17 162 SER B C 1
ATOM 3109 O O . SER B 1 162 ? -3.559 23.805 50.069 1.00 29.70 162 SER B O 1
ATOM 3112 N N . GLY B 1 163 ? -2.274 23.923 48.224 1.00 28.60 163 GLY B N 1
ATOM 3113 C CA . GLY B 1 163 ? -1.015 23.702 48.938 1.00 27.43 163 GLY B CA 1
ATOM 3114 C C . GLY B 1 163 ? -0.981 22.345 49.632 1.00 27.63 163 GLY B C 1
ATOM 3115 O O . GLY B 1 163 ? -0.413 22.202 50.726 1.00 26.45 163 GLY B O 1
ATOM 3116 N N . LEU B 1 164 ? -1.624 21.357 49.011 1.00 25.17 164 LEU B N 1
ATOM 3117 C CA . LEU B 1 164 ? -1.598 19.979 49.500 1.00 24.90 164 LEU B CA 1
ATOM 3118 C C . LEU B 1 164 ? -0.352 19.260 48.996 1.00 26.56 164 LEU B C 1
ATOM 3119 O O . LEU B 1 164 ? -0.007 19.338 47.800 1.00 27.58 164 LEU B O 1
ATOM 3124 N N . PHE B 1 165 ? 0.344 18.635 49.946 1.00 26.15 165 PHE B N 1
ATOM 3125 C CA . PHE B 1 165 ? 1.530 17.835 49.712 1.00 26.22 165 PHE B CA 1
ATOM 3126 C C . PHE B 1 165 ? 1.242 16.352 49.995 1.00 27.88 165 PHE B C 1
ATOM 3127 O O . PHE B 1 165 ? 0.930 15.947 51.127 1.00 28.60 165 PHE B O 1
ATOM 3135 N N . LEU B 1 166 ? 1.285 15.554 48.942 1.00 27.68 166 LEU B N 1
ATOM 3136 C CA . LEU B 1 166 ? 1.012 14.138 49.048 1.00 29.35 166 LEU B CA 1
ATOM 3137 C C . LEU B 1 166 ? 2.348 13.438 48.846 1.00 26.73 166 LEU B C 1
ATOM 3138 O O . LEU B 1 166 ? 2.747 13.180 47.694 1.00 25.58 166 LEU B O 1
ATOM 3143 N N . ASP B 1 167 ? 3.055 13.187 49.939 1.00 24.81 167 ASP B N 1
ATOM 3144 C CA . ASP B 1 167 ? 4.421 12.606 49.885 1.00 24.70 167 ASP B CA 1
ATOM 3145 C C . ASP B 1 167 ? 4.383 11.083 49.829 1.00 25.24 167 ASP B C 1
ATOM 3146 O O . ASP B 1 167 ? 3.776 10.448 50.712 1.00 25.84 167 ASP B O 1
ATOM 3151 N N . HIS B 1 168 ? 4.999 10.518 48.768 1.00 24.26 168 HIS B N 1
ATOM 3152 C CA . HIS B 1 168 ? 5.096 9.051 48.466 1.00 23.42 168 HIS B CA 1
ATOM 3153 C C . HIS B 1 168 ? 3.766 8.460 48.049 1.00 24.20 168 HIS B C 1
ATOM 3154 O O . HIS B 1 168 ? 3.716 7.668 47.088 1.00 24.76 168 HIS B O 1
ATOM 3161 N N . ALA B 1 169 ? 2.704 8.842 48.768 1.00 22.69 169 ALA B N 1
ATOM 3162 C CA . ALA B 1 169 ? 1.294 8.616 48.379 1.00 22.44 169 ALA B CA 1
ATOM 3163 C C . ALA B 1 169 ? 0.780 7.191 48.414 1.00 21.35 169 ALA B C 1
ATOM 3164 O O . ALA B 1 169 ? -0.423 6.999 48.657 1.00 24.61 169 ALA B O 1
ATOM 3166 N N . THR B 1 170 ? 1.624 6.186 48.153 1.00 20.64 170 THR B N 1
ATOM 3167 C CA . THR B 1 170 ? 1.074 4.803 47.963 1.00 20.90 170 THR B CA 1
ATOM 3168 C C . THR B 1 170 ? 0.084 4.397 49.088 1.00 22.59 170 THR B C 1
ATOM 3169 O O . THR B 1 170 ? 0.442 4.446 50.267 1.00 20.34 170 THR B O 1
ATOM 3173 N N . GLY B 1 171 ? -1.146 4.000 48.730 1.00 23.52 171 GLY B N 1
ATOM 3174 C CA . GLY B 1 171 ? -2.082 3.459 49.705 1.00 22.45 171 GLY B CA 1
ATOM 3175 C C . GLY B 1 171 ? -3.029 4.455 50.374 1.00 25.30 171 GLY B C 1
ATOM 3176 O O . GLY B 1 171 ? -3.780 4.102 51.296 1.00 25.00 171 GLY B O 1
ATOM 3177 N N . LEU B 1 172 ? -2.993 5.698 49.920 1.00 24.74 172 LEU B N 1
ATOM 3178 C CA . LEU B 1 172 ? -3.888 6.713 50.425 1.00 23.84 172 LEU B CA 1
ATOM 3179 C C . LEU B 1 172 ? -5.313 6.310 50.088 1.00 23.65 172 LEU B C 1
ATOM 3180 O O . LEU B 1 172 ? -5.600 5.868 48.954 1.00 25.24 172 LEU B O 1
ATOM 3185 N N . VAL B 1 173 ? -6.197 6.441 51.073 1.00 23.50 173 VAL B N 1
ATOM 3186 C CA . VAL B 1 173 ? -7.626 6.258 50.899 1.00 22.33 173 VAL B CA 1
ATOM 3187 C C . VAL B 1 173 ? -8.356 7.462 51.532 1.00 24.17 173 VAL B C 1
ATOM 3188 O O . VAL B 1 173 ? -8.137 7.811 52.720 1.00 23.90 173 VAL B O 1
ATOM 3192 N N . VAL B 1 174 ? -9.233 8.085 50.762 1.00 23.36 174 VAL B N 1
ATOM 3193 C CA . VAL B 1 174 ? -10.005 9.230 51.238 1.00 22.07 174 VAL B CA 1
ATOM 3194 C C . VAL B 1 174 ? -11.466 9.012 50.868 1.00 23.31 174 VAL B C 1
ATOM 3195 O O . VAL B 1 174 ? -11.832 8.832 49.661 1.00 22.30 174 VAL B O 1
ATOM 3199 N N . GLY B 1 175 ? -12.308 9.027 51.896 1.00 22.03 175 GLY B N 1
ATOM 3200 C CA . GLY B 1 175 ? -13.722 8.760 51.733 1.00 21.83 175 GLY B CA 1
ATOM 3201 C C . GLY B 1 175 ? -14.525 9.907 51.140 1.00 24.04 175 GLY B C 1
ATOM 3202 O O . GLY B 1 175 ? -14.050 11.054 51.037 1.00 24.09 175 GLY B O 1
ATOM 3203 N N . GLU B 1 176 ? -15.758 9.574 50.770 1.00 22.78 176 GLU B N 1
ATOM 3204 C CA . GLU B 1 176 ? -16.732 10.481 50.155 1.00 25.34 176 GLU B CA 1
ATOM 3205 C C . GLU B 1 176 ? -16.975 11.813 50.857 1.00 27.08 176 GLU B C 1
ATOM 3206 O O . GLU B 1 176 ? -17.152 12.847 50.198 1.00 24.05 176 GLU B O 1
ATOM 3212 N N . THR B 1 177 ? -17.031 11.800 52.191 1.00 28.20 177 THR B N 1
ATOM 3213 C CA . THR B 1 177 ? -17.396 13.002 52.920 1.00 27.84 177 THR B CA 1
ATOM 3214 C C . THR B 1 177 ? -16.169 13.624 53.597 1.00 28.66 177 THR B C 1
ATOM 3215 O O . THR B 1 177 ? -16.329 14.506 54.450 1.00 27.27 177 THR B O 1
ATOM 3219 N N . ALA B 1 178 ? -14.959 13.169 53.248 1.00 24.63 178 ALA B N 1
ATOM 3220 C CA . ALA B 1 178 ? -13.745 13.754 53.848 1.00 26.66 178 ALA B CA 1
ATOM 3221 C C . ALA B 1 178 ? -13.523 15.123 53.291 1.00 26.84 178 ALA B C 1
ATOM 3222 O O . ALA B 1 178 ? -13.804 15.361 52.091 1.00 25.21 178 ALA B O 1
ATOM 3224 N N . VAL B 1 179 ? -13.032 16.010 54.161 1.00 26.14 179 VAL B N 1
ATOM 3225 C CA . VAL B 1 179 ? -12.597 17.355 53.796 1.00 27.89 179 VAL B CA 1
ATOM 3226 C C . VAL B 1 179 ? -11.162 17.577 54.280 1.00 28.05 179 VAL B C 1
ATOM 3227 O O . VAL B 1 179 ? -10.826 17.327 55.470 1.00 27.95 179 VAL B O 1
ATOM 3231 N N . VAL B 1 180 ? -10.303 18.002 53.354 1.00 25.16 180 VAL B N 1
ATOM 3232 C CA . VAL B 1 180 ? -8.938 18.378 53.692 1.00 26.55 180 VAL B CA 1
ATOM 3233 C C . VAL B 1 180 ? -8.763 19.852 53.353 1.00 26.34 180 VAL B C 1
ATOM 3234 O O . VAL B 1 180 ? -8.959 20.243 52.210 1.00 26.84 180 VAL B O 1
ATOM 3238 N N . GLU B 1 181 ? -8.358 20.661 54.335 1.00 25.62 181 GLU B N 1
ATOM 3239 C CA . GLU B 1 181 ? -8.231 22.088 54.138 1.00 25.74 181 GLU B CA 1
ATOM 3240 C C . GLU B 1 181 ? -6.840 22.442 53.592 1.00 28.72 181 GLU B C 1
ATOM 3241 O O . GLU B 1 181 ? -6.057 21.542 53.264 1.00 29.89 181 GLU B O 1
ATOM 3247 N N . ASP B 1 182 ? -6.547 23.737 53.443 1.00 26.70 182 ASP B N 1
ATOM 3248 C CA . ASP B 1 182 ? -5.324 24.188 52.799 1.00 29.00 182 ASP B CA 1
ATOM 3249 C C . ASP B 1 182 ? -4.070 23.903 53.575 1.00 30.49 182 ASP B C 1
ATOM 3250 O O . ASP B 1 182 ? -4.106 23.842 54.807 1.00 31.47 182 ASP B O 1
ATOM 3255 N N . ASN B 1 183 ? -2.954 23.782 52.847 1.00 28.91 183 ASN B N 1
ATOM 3256 C CA . ASN B 1 183 ? -1.607 23.597 53.428 1.00 30.99 183 ASN B CA 1
ATOM 3257 C C . ASN B 1 183 ? -1.425 22.379 54.348 1.00 31.23 183 ASN B C 1
ATOM 3258 O O . ASN B 1 183 ? -0.813 22.447 55.431 1.00 27.85 183 ASN B O 1
ATOM 3263 N N . VAL B 1 184 ? -1.965 21.258 53.887 1.00 27.67 184 VAL B N 1
ATOM 3264 C CA . VAL B 1 184 ? -1.887 20.003 54.618 1.00 24.77 184 VAL B CA 1
ATOM 3265 C C . VAL B 1 184 ? -0.812 19.146 53.936 1.00 24.29 184 VAL B C 1
ATOM 3266 O O . VAL B 1 184 ? -0.597 19.285 52.710 1.00 23.55 184 VAL B O 1
ATOM 3270 N N . SER B 1 185 ? -0.095 18.349 54.723 1.00 23.41 185 SER B N 1
ATOM 3271 C CA . SER B 1 185 ? 0.847 17.355 54.189 1.00 25.09 185 SER B CA 1
ATOM 3272 C C . SER B 1 185 ? 0.439 15.971 54.649 1.00 26.46 185 SER B C 1
ATOM 3273 O O . SER B 1 185 ? 0.169 15.726 55.863 1.00 27.36 185 SER B O 1
ATOM 3276 N N . ILE B 1 186 ? 0.387 15.061 53.684 1.00 23.47 186 ILE B N 1
ATOM 3277 C CA . ILE B 1 186 ? -0.096 13.738 53.911 1.00 24.02 186 ILE B CA 1
ATOM 3278 C C . ILE B 1 186 ? 0.900 12.706 53.379 1.00 25.35 186 ILE B C 1
ATOM 3279 O O . ILE B 1 186 ? 1.336 12.775 52.209 1.00 25.34 186 ILE B O 1
ATOM 3284 N N . LEU B 1 187 ? 1.261 11.763 54.242 1.00 23.58 187 LEU B N 1
ATOM 3285 C CA . LEU B 1 187 ? 2.183 10.695 53.853 1.00 24.11 187 LEU B CA 1
ATOM 3286 C C . LEU B 1 187 ? 1.466 9.503 53.200 1.00 22.92 187 LEU B C 1
ATOM 3287 O O . LEU B 1 187 ? 0.242 9.496 53.068 1.00 20.30 187 LEU B O 1
ATOM 3292 N N . HIS B 1 188 ? 2.239 8.507 52.764 1.00 23.02 188 HIS B N 1
ATOM 3293 C CA . HIS B 1 188 ? 1.665 7.261 52.222 1.00 23.21 188 HIS B CA 1
ATOM 3294 C C . HIS B 1 188 ? 1.044 6.411 53.309 1.00 24.69 188 HIS B C 1
ATOM 3295 O O . HIS B 1 188 ? 1.427 6.509 54.511 1.00 21.21 188 HIS B O 1
ATOM 3302 N N . GLY B 1 189 ? 0.084 5.569 52.909 1.00 23.66 189 GLY B N 1
ATOM 3303 C CA . GLY B 1 189 ? -0.526 4.610 53.824 1.00 24.62 189 GLY B CA 1
ATOM 3304 C C . GLY B 1 189 ? -1.592 5.230 54.711 1.00 25.21 189 GLY B C 1
ATOM 3305 O O . GLY B 1 189 ? -2.050 4.604 55.656 1.00 27.42 189 GLY B O 1
ATOM 3306 N N . VAL B 1 190 ? -2.012 6.451 54.380 1.00 25.39 190 VAL B N 1
ATOM 3307 C CA . VAL B 1 190 ? -2.969 7.176 55.219 1.00 23.81 190 VAL B CA 1
ATOM 3308 C C . VAL B 1 190 ? -4.403 6.877 54.808 1.00 24.60 190 VAL B C 1
ATOM 3309 O O . VAL B 1 190 ? -4.702 6.880 53.601 1.00 25.15 190 VAL B O 1
ATOM 3313 N N . THR B 1 191 ? -5.266 6.561 55.790 1.00 22.68 191 THR B N 1
ATOM 3314 C CA . THR B 1 191 ? -6.709 6.418 55.552 1.00 22.30 191 THR B CA 1
ATOM 3315 C C . THR B 1 191 ? -7.430 7.569 56.213 1.00 23.88 191 THR B C 1
ATOM 3316 O O . THR B 1 191 ? -7.291 7.807 57.440 1.00 24.61 191 THR B O 1
ATOM 3320 N N . LEU B 1 192 ? -8.187 8.295 55.405 1.00 22.52 192 LEU B N 1
ATOM 3321 C CA . LEU B 1 192 ? -9.197 9.206 55.921 1.00 24.43 192 LEU B CA 1
ATOM 3322 C C . LEU B 1 192 ? -10.548 8.563 55.600 1.00 26.62 192 LEU B C 1
ATOM 3323 O O . LEU B 1 192 ? -11.136 8.785 54.521 1.00 24.19 192 LEU B O 1
ATOM 3328 N N . GLY B 1 193 ? -11.026 7.766 56.551 1.00 25.32 193 GLY B N 1
ATOM 3329 C CA . GLY B 1 193 ? -12.140 6.848 56.326 1.00 29.12 193 GLY B CA 1
ATOM 3330 C C . GLY B 1 193 ? -13.158 6.802 57.453 1.00 31.61 193 GLY B C 1
ATOM 3331 O O . GLY B 1 193 ? -13.143 7.664 58.347 1.00 33.37 193 GLY B O 1
ATOM 3332 N N . GLY B 1 194 ? -14.043 5.800 57.393 1.00 32.53 194 GLY B N 1
ATOM 3333 C CA . GLY B 1 194 ? -15.191 5.696 58.289 1.00 33.05 194 GLY B CA 1
ATOM 3334 C C . GLY B 1 194 ? -15.089 4.584 59.329 1.00 37.40 194 GLY B C 1
ATOM 3335 O O . GLY B 1 194 ? -14.224 3.720 59.263 1.00 30.95 194 GLY B O 1
ATOM 3336 N N . THR B 1 195 ? -15.974 4.615 60.316 1.00 44.69 195 THR B N 1
ATOM 3337 C CA . THR B 1 195 ? -15.851 3.684 61.442 1.00 49.06 195 THR B CA 1
ATOM 3338 C C . THR B 1 195 ? -16.665 2.420 61.241 1.00 53.40 195 THR B C 1
ATOM 3339 O O . THR B 1 195 ? -16.207 1.341 61.594 1.00 58.09 195 THR B O 1
ATOM 3343 N N . GLY B 1 196 ? -17.873 2.548 60.693 1.00 57.88 196 GLY B N 1
ATOM 3344 C CA . GLY B 1 196 ? -18.772 1.403 60.557 1.00 61.66 196 GLY B CA 1
ATOM 3345 C C . GLY B 1 196 ? -20.237 1.715 60.813 1.00 64.27 196 GLY B C 1
ATOM 3346 O O . GLY B 1 196 ? -21.108 1.145 60.161 1.00 65.73 196 GLY B O 1
ATOM 3347 N N . LYS B 1 197 ? -20.520 2.596 61.772 1.00 67.42 197 LYS B N 1
ATOM 3348 C CA . LYS B 1 197 ? -21.877 3.130 61.951 1.00 68.47 197 LYS B CA 1
ATOM 3349 C C . LYS B 1 197 ? -22.018 4.334 61.020 1.00 71.53 197 LYS B C 1
ATOM 3350 O O . LYS B 1 197 ? -22.284 5.460 61.454 1.00 78.02 197 LYS B O 1
ATOM 3352 N N . SER B 1 198 ? -21.842 4.077 59.727 1.00 68.26 198 SER B N 1
ATOM 3353 C CA . SER B 1 198 ? -21.580 5.128 58.757 1.00 67.49 198 SER B CA 1
ATOM 3354 C C . SER B 1 198 ? -22.698 5.265 57.722 1.00 69.86 198 SER B C 1
ATOM 3355 O O . SER B 1 198 ? -22.785 4.473 56.772 1.00 72.93 198 SER B O 1
ATOM 3358 N N . SER B 1 199 ? -23.556 6.267 57.916 1.00 71.33 199 SER B N 1
ATOM 3359 C CA . SER B 1 199 ? -24.595 6.601 56.934 1.00 68.90 199 SER B CA 1
ATOM 3360 C C . SER B 1 199 ? -24.189 7.810 56.099 1.00 62.81 199 SER B C 1
ATOM 3361 O O . SER B 1 199 ? -23.787 7.670 54.941 1.00 70.11 199 SER B O 1
ATOM 3364 N N . GLY B 1 200 ? -24.303 8.993 56.697 1.00 56.51 200 GLY B N 1
ATOM 3365 C CA . GLY B 1 200 ? -24.120 10.244 55.979 1.00 50.93 200 GLY B CA 1
ATOM 3366 C C . GLY B 1 200 ? -22.692 10.729 56.076 1.00 51.09 200 GLY B C 1
ATOM 3367 O O . GLY B 1 200 ? -21.766 10.069 55.579 1.00 46.42 200 GLY B O 1
ATOM 3368 N N . ASP B 1 201 ? -22.525 11.890 56.709 1.00 45.67 201 ASP B N 1
ATOM 3369 C CA . ASP B 1 201 ? -21.219 12.453 56.994 1.00 43.17 201 ASP B CA 1
ATOM 3370 C C . ASP B 1 201 ? -20.435 11.547 57.943 1.00 42.24 201 ASP B C 1
ATOM 3371 O O . ASP B 1 201 ? -20.756 11.462 59.131 1.00 38.72 201 ASP B O 1
ATOM 3376 N N . ARG B 1 202 ? -19.395 10.881 57.426 1.00 36.30 202 ARG B N 1
ATOM 3377 C CA . ARG B 1 202 ? -18.794 9.769 58.159 1.00 37.18 202 ARG B CA 1
ATOM 3378 C C . ARG B 1 202 ? -17.266 9.676 58.063 1.00 33.56 202 ARG B C 1
ATOM 3379 O O . ARG B 1 202 ? -16.681 8.682 58.474 1.00 33.34 202 ARG B O 1
ATOM 3387 N N . HIS B 1 203 ? -16.633 10.722 57.530 1.00 33.15 203 HIS B N 1
ATOM 3388 C CA . HIS B 1 203 ? -15.197 10.722 57.230 1.00 29.20 203 HIS B CA 1
ATOM 3389 C C . HIS B 1 203 ? -14.574 11.981 57.760 1.00 28.53 203 HIS B C 1
ATOM 3390 O O . HIS B 1 203 ? -15.269 12.974 57.950 1.00 27.83 203 HIS B O 1
ATOM 3397 N N . PRO B 1 204 ? -13.250 11.964 58.001 1.00 27.58 204 PRO B N 1
ATOM 3398 C CA . PRO B 1 204 ? -12.578 13.046 58.728 1.00 29.97 204 PRO B CA 1
ATOM 3399 C C . PRO B 1 204 ? -12.603 14.400 58.052 1.00 31.35 204 PRO B C 1
ATOM 3400 O O . PRO B 1 204 ? -12.692 14.487 56.809 1.00 30.14 204 PRO B O 1
ATOM 3404 N N . LYS B 1 205 ? -12.555 15.449 58.881 1.00 28.65 205 LYS B N 1
ATOM 3405 C CA . LYS B 1 205 ? -12.341 16.811 58.430 1.00 28.82 205 LYS B CA 1
ATOM 3406 C C . LYS B 1 205 ? -10.986 17.286 58.885 1.00 29.71 205 LYS B C 1
ATOM 3407 O O . LYS B 1 205 ? -10.762 17.457 60.097 1.00 34.27 205 LYS B O 1
ATOM 3413 N N . ILE B 1 206 ? -10.071 17.502 57.933 1.00 28.66 206 ILE B N 1
ATOM 3414 C CA . ILE B 1 206 ? -8.684 17.851 58.274 1.00 26.84 206 ILE B CA 1
ATOM 3415 C C . ILE B 1 206 ? -8.429 19.355 58.130 1.00 28.37 206 ILE B C 1
ATOM 3416 O O . ILE B 1 206 ? -8.505 19.897 57.027 1.00 27.55 206 ILE B O 1
ATOM 3421 N N . ARG B 1 207 ? -8.122 20.033 59.241 1.00 28.66 207 ARG B N 1
ATOM 3422 C CA . ARG B 1 207 ? -7.961 21.489 59.194 1.00 29.37 207 ARG B CA 1
ATOM 3423 C C . ARG B 1 207 ? -6.572 21.916 58.698 1.00 29.45 207 ARG B C 1
ATOM 3424 O O . ARG B 1 207 ? -5.676 21.081 58.525 1.00 27.33 207 ARG B O 1
ATOM 3432 N N . GLN B 1 208 ? -6.409 23.228 58.486 1.00 28.38 208 GLN B N 1
ATOM 3433 C CA . GLN B 1 208 ? -5.225 23.835 57.891 1.00 30.69 208 GLN B CA 1
ATOM 3434 C C . GLN B 1 208 ? -3.928 23.518 58.594 1.00 31.03 208 GLN B C 1
ATOM 3435 O O . GLN B 1 208 ? -3.872 23.483 59.824 1.00 30.83 208 GLN B O 1
ATOM 3441 N N . GLY B 1 209 ? -2.882 23.297 57.799 1.00 28.53 209 GLY B N 1
ATOM 3442 C CA . GLY B 1 209 ? -1.529 23.146 58.321 1.00 30.52 209 GLY B CA 1
ATOM 3443 C C . GLY B 1 209 ? -1.244 21.837 59.030 1.00 28.84 209 GLY B C 1
ATOM 3444 O O . GLY B 1 209 ? -0.211 21.697 59.644 1.00 32.56 209 GLY B O 1
ATOM 3445 N N . VAL B 1 210 ? -2.148 20.873 58.936 1.00 29.29 210 VAL B N 1
ATOM 3446 C CA . VAL B 1 210 ? -1.908 19.541 59.514 1.00 27.44 210 VAL B CA 1
ATOM 3447 C C . VAL B 1 210 ? -0.847 18.741 58.748 1.00 27.79 210 VAL B C 1
ATOM 3448 O O . VAL B 1 210 ? -0.721 18.858 57.515 1.00 25.45 210 VAL B O 1
ATOM 3452 N N . LEU B 1 211 ? -0.072 17.961 59.496 1.00 28.74 211 LEU B N 1
ATOM 3453 C CA . LEU B 1 211 ? 0.815 16.930 58.955 1.00 27.96 211 LEU B CA 1
ATOM 3454 C C . LEU B 1 211 ? 0.304 15.552 59.400 1.00 28.67 211 LEU B C 1
ATOM 3455 O O . LEU B 1 211 ? 0.007 15.327 60.591 1.00 27.64 211 LEU B O 1
ATOM 3460 N N . ILE B 1 212 ? 0.100 14.650 58.430 1.00 26.90 212 ILE B N 1
ATOM 3461 C CA . ILE B 1 212 ? -0.356 13.303 58.746 1.00 25.40 212 ILE B CA 1
ATOM 3462 C C . ILE B 1 212 ? 0.689 12.272 58.319 1.00 27.24 212 ILE B C 1
ATOM 3463 O O . ILE B 1 212 ? 0.966 12.122 57.110 1.00 25.90 212 ILE B O 1
ATOM 3468 N N . GLY B 1 213 ? 1.260 11.578 59.310 1.00 24.18 213 GLY B N 1
ATOM 3469 C CA . GLY B 1 213 ? 2.414 10.720 59.086 1.00 22.36 213 GLY B CA 1
ATOM 3470 C C . GLY B 1 213 ? 2.050 9.392 58.468 1.00 23.35 213 GLY B C 1
ATOM 3471 O O . GLY B 1 213 ? 0.882 9.021 58.392 1.00 22.56 213 GLY B O 1
ATOM 3472 N N . ALA B 1 214 ? 3.075 8.652 58.057 1.00 25.89 214 ALA B N 1
ATOM 3473 C CA . ALA B 1 214 ? 2.905 7.408 57.288 1.00 24.49 214 ALA B CA 1
ATOM 3474 C C . ALA B 1 214 ? 2.085 6.356 58.007 1.00 27.04 214 ALA B C 1
ATOM 3475 O O . ALA B 1 214 ? 2.303 6.063 59.203 1.00 26.54 214 ALA B O 1
ATOM 3477 N N . GLY B 1 215 ? 1.127 5.784 57.296 1.00 25.33 215 GLY B N 1
ATOM 3478 C CA . GLY B 1 215 ? 0.336 4.690 57.850 1.00 26.40 215 GLY B CA 1
ATOM 3479 C C . GLY B 1 215 ? -0.792 5.070 58.799 1.00 26.58 215 GLY B C 1
ATOM 3480 O O . GLY B 1 215 ? -1.521 4.193 59.257 1.00 27.73 215 GLY B O 1
ATOM 3481 N N . ALA B 1 216 ? -0.976 6.366 59.077 1.00 24.57 216 ALA B N 1
ATOM 3482 C CA . ALA B 1 216 ? -1.970 6.777 60.065 1.00 25.02 216 ALA B CA 1
ATOM 3483 C C . ALA B 1 216 ? -3.384 6.508 59.524 1.00 27.45 216 ALA B C 1
ATOM 3484 O O . ALA B 1 216 ? -3.623 6.637 58.316 1.00 28.31 216 ALA B O 1
ATOM 3486 N N . LYS B 1 217 ? -4.295 6.103 60.402 1.00 25.49 217 LYS B N 1
ATOM 3487 C CA . LYS B 1 217 ? -5.704 5.942 60.061 1.00 26.50 217 LYS B CA 1
ATOM 3488 C C . LYS B 1 217 ? -6.492 6.913 60.896 1.00 27.51 217 LYS B C 1
ATOM 3489 O O . LYS B 1 217 ? -6.366 6.929 62.128 1.00 26.95 217 LYS B O 1
ATOM 3495 N N . ILE B 1 218 ? -7.282 7.740 60.231 1.00 23.26 218 ILE B N 1
ATOM 3496 C CA . ILE B 1 218 ? -8.146 8.688 60.885 1.00 25.87 218 ILE B CA 1
ATOM 3497 C C . ILE B 1 218 ? -9.566 8.301 60.516 1.00 26.92 218 ILE B C 1
ATOM 3498 O O . ILE B 1 218 ? -9.954 8.337 59.336 1.00 25.01 218 ILE B O 1
ATOM 3503 N N . LEU B 1 219 ? -10.342 7.868 61.512 1.00 27.48 219 LEU B N 1
ATOM 3504 C CA . LEU B 1 219 ? -11.621 7.227 61.204 1.00 28.74 219 LEU B CA 1
ATOM 3505 C C . LEU B 1 219 ? -12.836 7.885 61.846 1.00 31.66 219 LEU B C 1
ATOM 3506 O O . LEU B 1 219 ? -12.824 8.183 63.037 1.00 28.22 219 LEU B O 1
ATOM 3511 N N . GLY B 1 220 ? -13.883 8.085 61.046 1.00 32.89 220 GLY B N 1
ATOM 3512 C CA . GLY B 1 220 ? -15.123 8.720 61.523 1.00 32.30 220 GLY B CA 1
ATOM 3513 C C . GLY B 1 220 ? -15.258 10.192 61.188 1.00 33.03 220 GLY B C 1
ATOM 3514 O O . GLY B 1 220 ? -14.328 10.812 60.652 1.00 32.68 220 GLY B O 1
ATOM 3515 N N . ASN B 1 221 ? -16.425 10.760 61.492 1.00 32.78 221 ASN B N 1
ATOM 3516 C CA . ASN B 1 221 ? -16.667 12.178 61.265 1.00 33.96 221 ASN B CA 1
ATOM 3517 C C . ASN B 1 221 ? -16.040 13.009 62.391 1.00 34.60 221 ASN B C 1
ATOM 3518 O O . ASN B 1 221 ? -16.728 13.627 63.200 1.00 34.68 221 ASN B O 1
ATOM 3523 N N . ILE B 1 222 ? -14.718 12.998 62.439 1.00 33.49 222 ILE B N 1
ATOM 3524 C CA . ILE B 1 222 ? -13.990 13.676 63.471 1.00 33.92 222 ILE B CA 1
ATOM 3525 C C . ILE B 1 222 ? -13.089 14.713 62.823 1.00 34.25 222 ILE B C 1
ATOM 3526 O O . ILE B 1 222 ? -12.776 14.643 61.626 1.00 33.14 222 ILE B O 1
ATOM 3531 N N . GLN B 1 223 ? -12.654 15.651 63.637 1.00 32.13 223 GLN B N 1
ATOM 3532 C CA . GLN B 1 223 ? -11.826 16.728 63.164 1.00 33.54 223 GLN B CA 1
ATOM 3533 C C . GLN B 1 223 ? -10.370 16.603 63.641 1.00 32.45 223 GLN B C 1
ATOM 3534 O O . GLN B 1 223 ? -10.119 16.179 64.770 1.00 35.56 223 GLN B O 1
ATOM 3540 N N . VAL B 1 224 ? -9.410 16.928 62.773 1.00 29.58 224 VAL B N 1
ATOM 3541 C CA . VAL B 1 224 ? -8.017 17.133 63.215 1.00 27.34 224 VAL B CA 1
ATOM 3542 C C . VAL B 1 224 ? -7.759 18.621 63.141 1.00 30.81 224 VAL B C 1
ATOM 3543 O O . VAL B 1 224 ? -7.803 19.202 62.053 1.00 31.39 224 VAL B O 1
ATOM 3547 N N . GLY B 1 225 ? -7.524 19.245 64.303 1.00 30.85 225 GLY B N 1
ATOM 3548 C CA . GLY B 1 225 ? -7.411 20.694 64.389 1.00 30.58 225 GLY B CA 1
ATOM 3549 C C . GLY B 1 225 ? -6.197 21.271 63.703 1.00 31.56 225 GLY B C 1
ATOM 3550 O O . GLY B 1 225 ? -5.210 20.581 63.417 1.00 28.21 225 GLY B O 1
ATOM 3551 N N . GLN B 1 226 ? -6.269 22.575 63.478 1.00 33.86 226 GLN B N 1
ATOM 3552 C CA . GLN B 1 226 ? -5.267 23.311 62.768 1.00 37.20 226 GLN B CA 1
ATOM 3553 C C . GLN B 1 226 ? -3.859 23.071 63.337 1.00 38.90 226 GLN B C 1
ATOM 3554 O O . GLN B 1 226 ? -3.675 23.032 64.559 1.00 36.96 226 GLN B O 1
ATOM 3560 N N . CYS B 1 227 ? -2.873 22.918 62.454 1.00 37.49 227 CYS B N 1
ATOM 3561 C CA . CYS B 1 227 ? -1.451 22.747 62.837 1.00 40.63 227 CYS B CA 1
ATOM 3562 C C . CYS B 1 227 ? -1.101 21.491 63.640 1.00 37.70 227 CYS B C 1
ATOM 3563 O O . CYS B 1 227 ? 0.037 21.327 64.089 1.00 39.00 227 CYS B O 1
ATOM 3566 N N . SER B 1 228 ? -2.053 20.594 63.817 1.00 33.55 228 SER B N 1
ATOM 3567 C CA . SER B 1 228 ? -1.740 19.350 64.499 1.00 31.98 228 SER B CA 1
ATOM 3568 C C . SER B 1 228 ? -0.928 18.339 63.657 1.00 35.22 228 SER B C 1
ATOM 3569 O O . SER B 1 228 ? -0.956 18.377 62.415 1.00 32.39 228 SER B O 1
ATOM 3572 N N . LYS B 1 229 ? -0.162 17.488 64.344 1.00 31.44 229 LYS B N 1
ATOM 3573 C CA . LYS B 1 229 ? 0.625 16.443 63.705 1.00 30.83 229 LYS B CA 1
ATOM 3574 C C . LYS B 1 229 ? 0.144 15.067 64.149 1.00 31.82 229 LYS B C 1
ATOM 3575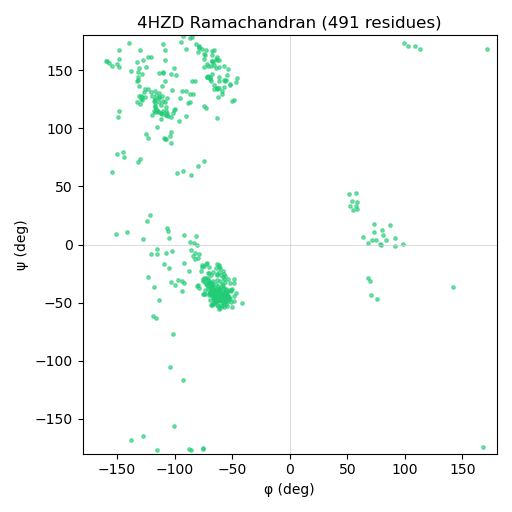 O O . LYS B 1 229 ? -0.077 14.830 65.344 1.00 31.14 229 LYS B O 1
ATOM 3581 N N . ILE B 1 230 ? -0.049 14.173 63.176 1.00 29.76 230 ILE B N 1
ATOM 3582 C CA . ILE B 1 230 ? -0.440 12.791 63.440 1.00 29.65 230 ILE B CA 1
ATOM 3583 C C . ILE B 1 230 ? 0.796 11.920 63.169 1.00 28.25 230 ILE B C 1
ATOM 3584 O O . ILE B 1 230 ? 1.264 11.826 62.028 1.00 26.10 230 ILE B O 1
ATOM 3589 N N . ALA B 1 231 ? 1.338 11.304 64.211 1.00 26.01 231 ALA B N 1
ATOM 3590 C CA . ALA B 1 231 ? 2.595 10.525 64.068 1.00 26.31 231 ALA B CA 1
ATOM 3591 C C . ALA B 1 231 ? 2.345 9.297 63.213 1.00 25.93 231 ALA B C 1
ATOM 3592 O O . ALA B 1 231 ? 1.202 8.832 63.110 1.00 25.53 231 ALA B O 1
ATOM 3594 N N . ALA B 1 232 ? 3.411 8.752 62.624 1.00 25.89 232 ALA B N 1
ATOM 3595 C CA . ALA B 1 232 ? 3.277 7.595 61.758 1.00 25.93 232 ALA B CA 1
ATOM 3596 C C . ALA B 1 232 ? 2.619 6.458 62.527 1.00 28.69 232 ALA B C 1
ATOM 3597 O O . ALA B 1 232 ? 2.974 6.201 63.698 1.00 29.12 232 ALA B O 1
ATOM 3599 N N . GLY B 1 233 ? 1.652 5.787 61.906 1.00 27.76 233 GLY B N 1
ATOM 3600 C CA . GLY B 1 233 ? 1.053 4.614 62.513 1.00 29.46 233 GLY B CA 1
ATOM 3601 C C . GLY B 1 233 ? -0.066 4.853 63.526 1.00 30.39 233 GLY B C 1
ATOM 3602 O O . GLY B 1 233 ? -0.576 3.891 64.089 1.00 29.38 233 GLY B O 1
ATOM 3603 N N . SER B 1 234 ? -0.483 6.100 63.743 1.00 28.65 234 SER B N 1
ATOM 3604 C CA . SER B 1 234 ? -1.544 6.368 64.724 1.00 30.21 234 SER B CA 1
ATOM 3605 C C . SER B 1 234 ? -2.874 5.830 64.243 1.00 30.18 234 SER B C 1
ATOM 3606 O O . SER B 1 234 ? -3.143 5.877 63.035 1.00 26.98 234 SER B O 1
ATOM 3609 N N . VAL B 1 235 ? -3.712 5.319 65.148 1.00 29.35 235 VAL B N 1
ATOM 3610 C CA . VAL B 1 235 ? -5.132 5.139 64.808 1.00 29.53 235 VAL B CA 1
ATOM 3611 C C . VAL B 1 235 ? -5.929 6.206 65.563 1.00 31.84 235 VAL B C 1
ATOM 3612 O O . VAL B 1 235 ? -6.036 6.153 66.790 1.00 28.35 235 VAL B O 1
ATOM 3616 N N . VAL B 1 236 ? -6.490 7.168 64.830 1.00 28.58 236 VAL B N 1
ATOM 3617 C CA . VAL B 1 236 ? -7.118 8.363 65.408 1.00 27.14 236 VAL B CA 1
ATOM 3618 C C . VAL B 1 236 ? -8.643 8.215 65.358 1.00 29.69 236 VAL B C 1
ATOM 3619 O O . VAL B 1 236 ? -9.237 8.253 64.268 1.00 28.37 236 VAL B O 1
ATOM 3623 N N . LEU B 1 237 ? -9.264 8.043 66.528 1.00 28.43 237 LEU B N 1
ATOM 3624 C CA . LEU B 1 237 ? -10.700 7.729 66.617 1.00 32.56 237 LEU B CA 1
ATOM 3625 C C . LEU B 1 237 ? -11.499 8.857 67.291 1.00 35.14 237 LEU B C 1
ATOM 3626 O O . LEU B 1 237 ? -12.727 8.869 67.306 1.00 32.08 237 LEU B O 1
ATOM 3631 N N . LYS B 1 238 ? -10.785 9.825 67.834 1.00 35.14 238 LYS B N 1
ATOM 3632 C CA . LYS B 1 238 ? -11.434 10.958 68.436 1.00 37.13 238 LYS B CA 1
ATOM 3633 C C . LYS B 1 238 ? -10.813 12.196 67.828 1.00 34.59 238 LYS B C 1
ATOM 3634 O O . LYS B 1 238 ? -9.610 12.190 67.481 1.00 35.50 238 LYS B O 1
ATOM 3640 N N . SER B 1 239 ? -11.632 13.237 67.684 1.00 32.33 239 SER B N 1
ATOM 3641 C CA . SER B 1 239 ? -11.190 14.539 67.227 1.00 32.65 239 SER B CA 1
ATOM 3642 C C . SER B 1 239 ? -9.911 14.993 67.931 1.00 35.63 239 SER B C 1
ATOM 3643 O O . SER B 1 239 ? -9.742 14.741 69.120 1.00 38.45 239 SER B O 1
ATOM 3646 N N . VAL B 1 240 ? -9.034 15.674 67.189 1.00 32.84 240 VAL B N 1
ATOM 3647 C CA . VAL B 1 240 ? -7.747 16.149 67.694 1.00 32.22 240 VAL B CA 1
ATOM 3648 C C . VAL B 1 240 ? -7.791 17.691 67.716 1.00 34.68 240 VAL B C 1
ATOM 3649 O O . VAL B 1 240 ? -8.107 18.313 66.685 1.00 33.15 240 VAL B O 1
ATOM 3653 N N . PRO B 1 241 ? -7.496 18.302 68.888 1.00 33.32 241 PRO B N 1
ATOM 3654 C CA . PRO B 1 241 ? -7.501 19.756 69.026 1.00 33.36 241 PRO B CA 1
ATOM 3655 C C . PRO B 1 241 ? -6.392 20.368 68.222 1.00 32.95 241 PRO B C 1
ATOM 3656 O O . PRO B 1 241 ? -5.478 19.665 67.814 1.00 31.07 241 PRO B O 1
ATOM 3660 N N . HIS B 1 242 ? -6.451 21.677 68.032 1.00 33.77 242 HIS B N 1
ATOM 3661 C CA . HIS B 1 242 ? -5.415 22.396 67.321 1.00 34.65 242 HIS B CA 1
ATOM 3662 C C . HIS B 1 242 ? -4.091 22.319 68.026 1.00 35.15 242 HIS B C 1
ATOM 3663 O O . HIS B 1 242 ? -4.041 21.998 69.205 1.00 35.58 242 HIS B O 1
ATOM 3670 N N . ASN B 1 243 ? -3.008 22.551 67.289 1.00 35.78 243 ASN B N 1
ATOM 3671 C CA . ASN B 1 243 ? -1.635 22.648 67.826 1.00 38.69 243 ASN B CA 1
ATOM 3672 C C . ASN B 1 243 ? -1.094 21.536 68.706 1.00 39.39 243 ASN B C 1
ATOM 3673 O O . ASN B 1 243 ? -0.295 21.801 69.608 1.00 41.93 243 ASN B O 1
ATOM 3678 N N . VAL B 1 244 ? -1.508 20.297 68.455 1.00 37.14 244 VAL B N 1
ATOM 3679 C CA . VAL B 1 244 ? -0.976 19.170 69.210 1.00 34.15 244 VAL B CA 1
ATOM 3680 C C . VAL B 1 244 ? -0.393 18.088 68.298 1.00 35.83 244 VAL B C 1
ATOM 3681 O O . VAL B 1 244 ? -0.781 17.966 67.124 1.00 32.46 244 VAL B O 1
ATOM 3685 N N . THR B 1 245 ? 0.566 17.343 68.843 1.00 31.69 245 THR B N 1
ATOM 3686 C CA . THR B 1 245 ? 1.018 16.092 68.265 1.00 31.93 245 THR B CA 1
ATOM 3687 C C . THR B 1 245 ? 0.296 14.890 68.915 1.00 33.24 245 THR B C 1
ATOM 3688 O O . THR B 1 245 ? 0.256 14.749 70.160 1.00 29.77 245 THR B O 1
ATOM 3692 N N . VAL B 1 246 ? -0.319 14.045 68.085 1.00 32.25 246 VAL B N 1
ATOM 3693 C CA . VAL B 1 246 ? -0.869 12.767 68.580 1.00 32.29 246 VAL B CA 1
ATOM 3694 C C . VAL B 1 246 ? -0.063 11.565 68.069 1.00 33.74 246 VAL B C 1
ATOM 3695 O O . VAL B 1 246 ? 0.466 11.603 66.950 1.00 28.23 246 VAL B O 1
ATOM 3699 N N . ALA B 1 247 ? 0.008 10.500 68.879 1.00 29.63 247 ALA B N 1
ATOM 3700 C CA . ALA B 1 247 ? 0.691 9.258 68.475 1.00 30.68 247 ALA B CA 1
ATOM 3701 C C . ALA B 1 247 ? 0.062 8.030 69.127 1.00 30.32 247 ALA B C 1
ATOM 3702 O O . ALA B 1 247 ? -0.604 8.145 70.143 1.00 30.09 247 ALA B O 1
ATOM 3704 N N . GLY B 1 248 ? 0.216 6.862 68.513 1.00 31.64 248 GLY B N 1
ATOM 3705 C CA . GLY B 1 248 ? -0.200 5.597 69.126 1.00 29.66 248 GLY B CA 1
ATOM 3706 C C . GLY B 1 248 ? -1.479 4.926 68.670 1.00 31.82 248 GLY B C 1
ATOM 3707 O O . GLY B 1 248 ? -2.253 5.483 67.906 1.00 33.64 248 GLY B O 1
ATOM 3708 N N . VAL B 1 249 ? -1.679 3.697 69.144 1.00 37.18 249 VAL B N 1
ATOM 3709 C CA . VAL B 1 249 ? -2.847 2.871 68.796 1.00 36.53 249 VAL B CA 1
ATOM 3710 C C . VAL B 1 249 ? -3.621 2.446 70.067 1.00 40.87 249 VAL B C 1
ATOM 3711 O O . VAL B 1 249 ? -3.331 1.395 70.646 1.00 44.39 249 VAL B O 1
ATOM 3715 N N . PRO B 1 250 ? -4.636 3.233 70.485 1.00 41.22 250 PRO B N 1
ATOM 3716 C CA . PRO B 1 250 ? -5.177 4.442 69.845 1.00 40.16 250 PRO B CA 1
ATOM 3717 C C . PRO B 1 250 ? -4.324 5.685 70.110 1.00 39.27 250 PRO B C 1
ATOM 3718 O O . PRO B 1 250 ? -3.459 5.671 70.985 1.00 36.08 250 PRO B O 1
ATOM 3722 N N . ALA B 1 251 ? -4.558 6.745 69.340 1.00 37.88 251 ALA B N 1
ATOM 3723 C CA . ALA B 1 251 ? -3.755 7.962 69.441 1.00 40.28 251 ALA B CA 1
ATOM 3724 C C . ALA B 1 251 ? -3.985 8.728 70.747 1.00 43.58 251 ALA B C 1
ATOM 3725 O O . ALA B 1 251 ? -5.119 8.807 71.240 1.00 46.64 251 ALA B O 1
ATOM 3727 N N . ARG B 1 252 ? -2.899 9.295 71.275 1.00 39.66 252 ARG B N 1
ATOM 3728 C CA . ARG B 1 252 ? -2.924 10.135 72.481 1.00 42.21 252 ARG B CA 1
ATOM 3729 C C . ARG B 1 252 ? -2.147 11.397 72.174 1.00 38.89 252 ARG B C 1
ATOM 3730 O O . ARG B 1 252 ? -1.204 11.360 71.384 1.00 35.12 252 ARG B O 1
ATOM 3738 N N . ILE B 1 253 ? -2.536 12.511 72.785 1.00 35.61 253 ILE B N 1
ATOM 3739 C CA . ILE B 1 253 ? -1.704 13.704 72.708 1.00 36.43 253 ILE B CA 1
ATOM 3740 C C . ILE B 1 253 ? -0.359 13.398 73.394 1.00 40.89 253 ILE B C 1
ATOM 3741 O O . ILE B 1 253 ? -0.331 12.762 74.458 1.00 42.87 253 ILE B O 1
ATOM 3746 N N . ILE B 1 254 ? 0.742 13.771 72.740 1.00 39.50 254 ILE B N 1
ATOM 3747 C CA . ILE B 1 254 ? 2.088 13.542 73.257 1.00 43.78 254 ILE B CA 1
ATOM 3748 C C . ILE B 1 254 ? 2.862 14.848 73.249 1.00 46.67 254 ILE B C 1
ATOM 3749 O O . ILE B 1 254 ? 4.056 14.867 73.536 1.00 50.23 254 ILE B O 1
ATOM 37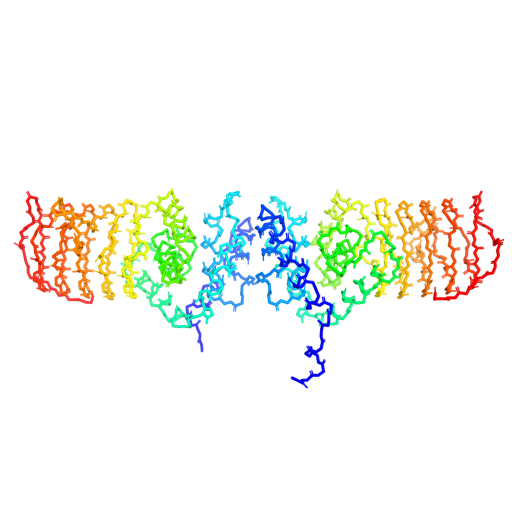54 N N . GLY B 1 255 ? 2.199 15.940 72.899 1.00 46.45 255 GLY B N 1
ATOM 3755 C CA . GLY B 1 255 ? 2.879 17.227 72.831 1.00 50.32 255 GLY B CA 1
ATOM 3756 C C . GLY B 1 255 ? 2.045 18.331 72.219 1.00 53.01 255 GLY B C 1
ATOM 3757 O O . GLY B 1 255 ? 0.972 18.083 71.655 1.00 51.81 255 GLY B O 1
ATOM 3758 N N . GLU B 1 256 ? 2.541 19.555 72.369 1.00 48.39 256 GLU B N 1
ATOM 3759 C CA . GLU B 1 256 ? 1.983 20.722 71.733 1.00 50.50 256 GLU B CA 1
ATOM 3760 C C . GLU B 1 256 ? 2.882 20.994 70.528 1.00 46.80 256 GLU B C 1
ATOM 3761 O O . GLU B 1 256 ? 4.058 20.652 70.567 1.00 48.25 256 GLU B O 1
ATOM 3767 N N . THR B 1 257 ? 2.359 21.596 69.459 1.00 45.47 257 THR B N 1
ATOM 3768 C CA . THR B 1 257 ? 3.208 21.888 68.284 1.00 45.33 257 THR B CA 1
ATOM 3769 C C . THR B 1 257 ? 2.772 23.163 67.549 1.00 47.23 257 THR B C 1
ATOM 3770 O O . THR B 1 257 ? 1.691 23.693 67.803 1.00 47.43 257 THR B O 1
ATOM 3774 N N . GLY B 1 258 ? 3.615 23.651 66.642 1.00 50.99 258 GLY B N 1
ATOM 3775 C CA . GLY B 1 258 ? 3.331 24.879 65.885 1.00 53.74 258 GLY B CA 1
ATOM 3776 C C . GLY B 1 258 ? 3.165 24.657 64.392 1.00 56.71 258 GLY B C 1
ATOM 3777 O O . GLY B 1 258 ? 3.220 23.529 63.920 1.00 58.47 258 GLY B O 1
ATOM 3778 N N . CYS B 1 259 ? 2.976 25.744 63.650 1.00 61.94 259 CYS B N 1
ATOM 3779 C CA . CYS B 1 259 ? 2.777 25.681 62.197 1.00 65.79 259 CYS B CA 1
ATOM 3780 C C . CYS B 1 259 ? 4.015 26.019 61.347 1.00 69.92 259 CYS B C 1
ATOM 3781 O O . CYS B 1 259 ? 5.149 25.887 61.819 1.00 73.96 259 CYS B O 1
ATOM 3784 N N . THR B 1 260 ? 3.771 26.455 60.101 1.00 70.71 260 THR B N 1
ATOM 3785 C CA . THR B 1 260 ? 4.800 26.733 59.076 1.00 67.73 260 THR B CA 1
ATOM 3786 C C . THR B 1 260 ? 5.716 25.536 58.829 1.00 69.26 260 THR B C 1
ATOM 3787 O O . THR B 1 260 ? 5.309 24.385 59.017 1.00 67.00 260 THR B O 1
#

Sequence (495 aa):
AGLDQVDPIWHSIRAEAEEATRNDPVLGAFLYATILNQPSLEEAVMHRIAERLGHPDVSADILRQTFDTMLEANPEWSHVLRVDIQAVYDRDPAYSRFMDPVLYLKGFHAIQTHRLAHWLYKQGRKDFAYYLQSRSSSIFQTDIHPAARLGSGLFLDHATGLVVGETAVVEDNVSILHGVTLGGTGKSSGDRHPKIRQGVLIGAGAKILGNIQVGQCSKIAAGSVVLKSVPHNVTVAGVPARIIGETGCTVDPIWHSIRAEAEEATRNDPVLGAFLYATILNQPSLEEAVMHRIAERLGHPDVSADILRQTFDTMLEANPEWSHVLRVDIQAVYDRDPAYSRFMDPVLYLKGFHAIQTHRLAHWLYKQGRKDFAYYLQSRSSSIFQTDIHPAARLGSGLFLDHATGLVVGETAVVEDNVSILHGVTLGGTGKSSGDRHPKIRQGVLIGAGAKILGNIQVGQCSKIAAGSVVLKSVPHNVTVAGVPARIIGETGCT

Radius of gyration: 29.57 Å; Cα contacts (8 Å, |Δi|>4): 1068; chains: 2; bounding box: 49×38×102 Å